Protein 6KRL (pdb70)

Radius of gyration: 22.35 Å; Cα contacts (8 Å, |Δi|>4): 1246; chains: 1; bounding box: 59×41×61 Å

InterPro domains:
  IPR001139 Glycoside hydrolase family 30 [PTHR11069] (21-425)
  IPR013780 Glycosyl hydrolase, all-beta [G3DSA:2.60.40.1180] (30-470)
  IPR017853 Glycoside hydrolase superfamily [SSF51445] (35-381)
  IPR033452 Glycosyl hydrolase family 30, beta sandwich domain [PF17189] (380-468)
  IPR039514 Endo-beta-1,6-galactanase-like [PF14587] (23-242)

Organism: Talaromyces pinophilus (NCBI:txid128442)

Nearest PDB structures (foldseek):
  6krl-assembly1_A  TM=1.002E+00  e=9.291E-96  Saccharomyces uvarum
  6iuj-assembly2_B  TM=9.995E-01  e=4.236E-91  Talaromyces pinophilus CF-2612
  6m5z-assembly2_B  TM=9.457E-01  e=8.035E-52  Talaromyces pinophilus CF-2612
  8idq-assembly1_A  TM=9.625E-01  e=3.474E-47  Talaromyces pinophilus
  8idp-assembly2_D  TM=9.616E-01  e=1.243E-46  Talaromyces pinophilus

Structure (mmCIF, N/CA/C/O backbone):
data_6KRL
#
_entry.id   6KRL
#
_cell.length_a   63.337
_cell.length_b   78.765
_cell.length_c   117.839
_cell.angle_alpha   90.000
_cell.angle_beta   90.000
_cell.angle_gamma   90.000
#
_symmetry.space_group_name_H-M   'P 21 21 21'
#
loop_
_entity.id
_entity.type
_entity.pdbx_description
1 polymer 'Mating factor alpha,GH30 Xylanase B'
2 branched alpha-D-mannopyranose-(1-3)-[alpha-D-mannopyranose-(1-6)]beta-D-mannopyranose-(1-4)-2-acetamido-2-deoxy-beta-D-glucopyranose-(1-4)-2-acetamido-2-deoxy-beta-D-glucopyranose
3 branched alpha-D-mannopyranose-(1-6)-beta-D-mannopyranose-(1-4)-2-acetamido-2-deoxy-beta-D-glucopyranose-(1-4)-2-acetamido-2-deoxy-beta-D-glucopyranose
4 branched 2-acetamido-2-deoxy-beta-D-glucopyranose-(1-4)-2-acetamido-2-deoxy-beta-D-glucopyranose
5 non-polymer 2-acetamido-2-deoxy-beta-D-glucopyranose
6 non-polymer GLYCEROL
7 water water
#
loop_
_atom_site.group_PDB
_atom_site.id
_atom_site.type_symbol
_atom_site.label_atom_id
_atom_site.label_alt_id
_atom_site.label_comp_id
_atom_site.label_asym_id
_atom_site.label_entity_id
_atom_site.label_seq_id
_atom_site.pdbx_PDB_ins_code
_atom_site.Cartn_x
_atom_site.Cartn_y
_atom_site.Cartn_z
_atom_site.occupancy
_atom_site.B_iso_or_equiv
_atom_site.auth_seq_id
_atom_site.auth_comp_id
_atom_site.auth_asym_id
_atom_site.auth_atom_id
_atom_site.pdbx_PDB_model_num
ATOM 1 N N . VAL A 1 91 ? 28.579 -2.556 38.963 1.000 52.367 20 VAL A N 1
ATOM 2 C CA . VAL A 1 91 ? 27.454 -2.086 38.074 1.000 51.892 20 VAL A CA 1
ATOM 3 C C . VAL A 1 91 ? 26.244 -3.018 38.259 1.000 51.841 20 VAL A C 1
ATOM 4 O O . VAL A 1 91 ? 26.352 -4.214 37.923 1.000 53.524 20 VAL A O 1
ATOM 8 N N . GLU A 1 92 ? 25.125 -2.482 38.760 1.000 50.212 21 GLU A N 1
ATOM 9 C CA . GLU A 1 92 ? 23.874 -3.254 38.976 1.000 48.473 21 GLU A CA 1
ATOM 10 C C . GLU A 1 92 ? 23.168 -3.519 37.638 1.000 43.796 21 GLU A C 1
ATOM 11 O O . GLU A 1 92 ? 22.841 -4.682 37.385 1.000 42.198 21 GLU A O 1
ATOM 17 N N . PHE A 1 93 ? 22.893 -2.475 36.849 1.000 37.801 22 PHE A N 1
ATOM 18 C CA . PHE A 1 93 ? 22.298 -2.581 35.488 1.000 35.858 22 PHE A CA 1
ATOM 19 C C . PHE A 1 93 ? 23.233 -1.916 34.473 1.000 29.123 22 PHE A C 1
ATOM 20 O O . PH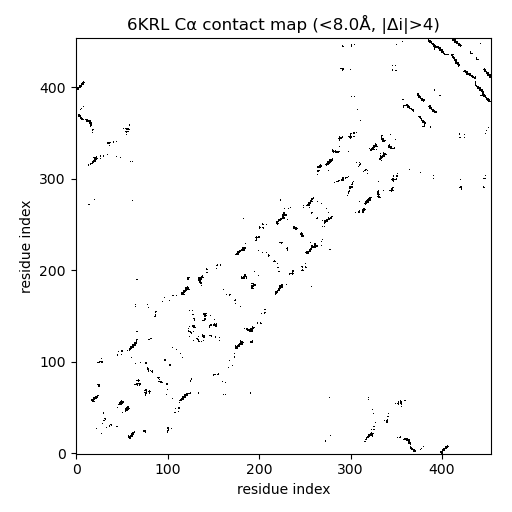E A 1 93 ? 23.570 -0.741 34.657 1.000 30.470 22 PHE A O 1
ATOM 28 N N . GLN A 1 94 ? 23.650 -2.661 33.455 1.000 29.414 23 GLN A N 1
ATOM 29 C CA . GLN A 1 94 ? 24.520 -2.139 32.369 1.000 30.968 23 GLN A CA 1
ATOM 30 C C . GLN A 1 94 ? 23.643 -1.869 31.138 1.000 28.736 23 GLN A C 1
ATOM 31 O O . GLN A 1 94 ? 22.971 -2.803 30.668 1.000 27.733 23 GLN A O 1
ATOM 37 N N . ILE A 1 95 ? 23.668 -0.632 30.646 1.000 28.843 24 ILE A N 1
ATOM 38 C CA . ILE A 1 95 ? 23.075 -0.249 29.332 1.000 27.493 24 ILE A CA 1
ATOM 39 C C . ILE A 1 95 ? 24.232 0.053 28.379 1.000 26.449 24 ILE A C 1
ATOM 40 O O . ILE A 1 95 ? 25.111 0.850 28.747 1.000 28.081 24 ILE A O 1
ATOM 45 N N . ASN A 1 96 ? 24.241 -0.579 27.210 1.000 26.496 25 ASN A N 1
ATOM 46 C CA . ASN A 1 96 ? 25.270 -0.327 26.176 1.000 26.662 25 ASN A CA 1
ATOM 47 C C . ASN A 1 96 ? 24.587 0.238 24.928 1.000 27.131 25 ASN A C 1
ATOM 48 O O . ASN A 1 96 ? 23.670 -0.419 24.412 1.000 27.512 25 ASN A O 1
ATOM 53 N N . VAL A 1 97 ? 25.073 1.391 24.470 1.000 25.531 26 VAL A N 1
ATOM 54 C CA . VAL A 1 97 ? 24.660 2.037 23.193 1.000 25.480 26 VAL A CA 1
ATOM 55 C C . VAL A 1 97 ? 25.828 1.937 22.222 1.000 27.923 26 VAL A C 1
ATOM 56 O O . VAL A 1 97 ? 26.962 2.277 22.626 1.000 28.177 26 VAL A O 1
ATOM 60 N N . ASP A 1 98 ? 25.549 1.513 20.993 1.000 26.863 27 ASP A N 1
ATOM 61 C CA . ASP A 1 98 ? 26.580 1.356 19.939 1.000 28.911 27 ASP A CA 1
ATOM 62 C C . ASP A 1 98 ? 26.129 2.157 18.718 1.000 26.365 27 ASP A C 1
ATOM 63 O O . ASP A 1 98 ? 25.304 1.633 17.958 1.000 25.404 27 ASP A O 1
ATOM 68 N N . LEU A 1 99 ? 26.672 3.366 18.553 1.000 27.770 28 LEU A N 1
ATOM 69 C CA . LEU A 1 99 ? 26.342 4.276 17.425 1.000 29.254 28 LEU A CA 1
ATOM 70 C C . LEU A 1 99 ? 26.867 3.705 16.099 1.000 30.535 28 LEU A C 1
ATOM 71 O O . LEU A 1 99 ? 26.483 4.250 15.053 1.000 29.965 28 LEU A O 1
ATOM 76 N N . GLN A 1 100 ? 27.711 2.665 16.110 1.000 29.362 29 GLN A N 1
ATOM 77 C CA . GLN A 1 100 ? 28.218 2.043 14.855 1.000 33.109 29 GLN A CA 1
ATOM 78 C C . GLN A 1 100 ? 27.275 0.926 14.393 1.000 30.329 29 GLN A C 1
ATOM 79 O O . GLN A 1 100 ? 27.468 0.432 13.271 1.000 32.348 29 GLN A O 1
ATOM 85 N N . ALA A 1 101 ? 26.296 0.529 15.212 1.000 27.625 30 ALA A N 1
ATOM 86 C CA . ALA A 1 101 ? 25.264 -0.464 14.846 1.000 25.674 30 ALA A CA 1
ATOM 87 C C . ALA A 1 101 ? 23.941 0.279 14.632 1.000 26.346 30 ALA A C 1
ATOM 88 O O . ALA A 1 101 ? 23.296 0.655 15.630 1.000 24.791 30 ALA A O 1
ATOM 90 N N . ARG A 1 102 ? 23.581 0.496 13.370 1.000 26.752 31 ARG A N 1
ATOM 91 C CA . ARG A 1 102 ? 22.558 1.494 12.969 1.000 26.259 31 ARG A CA 1
ATOM 92 C C . ARG A 1 102 ? 21.427 0.803 12.210 1.000 23.788 31 ARG A C 1
ATOM 93 O O . ARG A 1 102 ? 21.674 -0.124 11.413 1.000 24.028 31 ARG A O 1
ATOM 101 N N . TYR A 1 103 ? 20.197 1.242 12.462 1.000 21.965 32 TYR A N 1
ATOM 102 C CA . TYR A 1 103 ? 18.981 0.547 11.987 1.000 20.876 32 TYR A CA 1
ATOM 103 C C . TYR A 1 103 ? 18.159 1.567 11.201 1.000 20.684 32 TYR A C 1
ATOM 104 O O . TYR A 1 103 ? 18.748 2.269 10.338 1.000 21.176 32 TYR A O 1
ATOM 113 N N . GLN A 1 104 ? 16.856 1.626 11.459 1.000 18.999 33 GLN A N 1
ATOM 114 C CA . GLN A 1 104 ? 15.924 2.393 10.590 1.000 17.887 33 GLN A CA 1
ATOM 115 C C . GLN A 1 104 ? 15.997 3.892 10.904 1.000 17.718 33 GLN A C 1
ATOM 116 O O . GLN A 1 104 ? 16.398 4.309 12.001 1.000 18.133 33 GLN A O 1
ATOM 122 N N . SER A 1 105 ? 15.618 4.699 9.923 1.000 18.886 34 SER A N 1
ATOM 123 C CA . SER A 1 105 ? 15.431 6.156 10.070 1.000 19.224 34 SER A CA 1
ATOM 124 C C . SER A 1 105 ? 14.105 6.423 10.786 1.000 19.081 34 SER A C 1
ATOM 125 O O . SER A 1 105 ? 13.216 5.541 10.816 1.000 19.316 34 SER A O 1
ATOM 128 N N . VAL A 1 106 ? 13.982 7.613 11.337 1.000 17.802 35 VAL A N 1
ATOM 129 C CA . VAL A 1 106 ? 12.743 8.066 12.032 1.000 17.790 35 VAL A CA 1
ATOM 130 C C . VAL A 1 106 ? 12.195 9.259 11.260 1.000 18.387 35 VAL A C 1
ATOM 131 O O . VAL A 1 106 ? 12.967 10.196 11.017 1.000 19.208 35 VAL A O 1
ATOM 135 N N . ASP A 1 107 ? 10.905 9.215 10.940 1.000 16.943 36 ASP A N 1
ATOM 136 C CA . ASP A 1 107 ? 10.160 10.360 10.360 1.000 17.032 36 ASP A CA 1
ATOM 137 C C . ASP A 1 107 ? 9.466 11.161 11.461 1.000 18.223 36 ASP A C 1
ATOM 138 O O . ASP A 1 107 ? 9.416 12.396 11.372 1.000 19.259 36 ASP A O 1
ATOM 143 N N . GLY A 1 108 ? 8.986 10.503 12.506 1.000 16.251 37 GLY A N 1
ATOM 144 C CA . GLY A 1 108 ? 8.505 11.251 13.670 1.000 16.563 37 GLY A CA 1
ATOM 145 C C . GLY A 1 108 ? 7.310 10.628 14.353 1.000 15.448 37 GLY A C 1
ATOM 146 O O . GLY A 1 108 ? 7.126 9.395 14.358 1.000 15.547 37 GLY A O 1
ATOM 147 N N . PHE A 1 109 ? 6.534 11.492 14.981 1.000 14.715 38 PHE A N 1
ATOM 148 C CA . PHE A 1 109 ? 5.485 11.127 15.945 1.000 14.691 38 PHE A CA 1
ATOM 149 C C . PHE A 1 109 ? 4.334 12.105 15.765 1.000 15.423 38 PHE A C 1
ATOM 150 O O . PHE A 1 109 ? 4.569 13.262 15.427 1.000 14.794 38 PHE A O 1
ATOM 158 N N . GLY A 1 110 ? 3.116 11.664 16.024 1.000 14.756 39 GLY A N 1
ATOM 159 C CA . GLY A 1 110 ? 2.003 12.612 16.019 1.000 15.542 39 GLY A CA 1
ATOM 160 C C . GLY A 1 110 ? 0.676 11.953 16.242 1.000 14.396 39 GLY A C 1
ATOM 161 O O . GLY A 1 110 ? 0.570 11.008 17.054 1.000 14.252 39 GLY A O 1
ATOM 162 N N . CYS A 1 111 ? -0.345 12.523 15.625 1.000 14.843 40 CYS A N 1
ATOM 163 C CA . CYS A 1 111 ? -1.740 12.133 15.875 1.000 15.215 40 CYS A CA 1
ATOM 164 C C . CYS A 1 111 ? -2.607 12.614 14.716 1.000 14.349 40 CYS A C 1
ATOM 165 O O . CYS A 1 111 ? -2.070 13.233 13.775 1.000 14.533 40 CYS A O 1
ATOM 168 N N . SER A 1 112 ? -3.892 12.301 14.802 1.000 13.922 41 SER A N 1
ATOM 169 C CA . SER A 1 112 ? -4.935 12.817 13.896 1.000 14.429 41 SER A CA 1
ATOM 170 C C . SER A 1 112 ? -5.854 13.755 14.669 1.000 14.265 41 SER A C 1
ATOM 171 O O . SER A 1 112 ? -5.935 13.670 15.906 1.000 15.448 41 SER A O 1
ATOM 174 N N . GLN A 1 113 ? -6.550 14.613 13.932 1.000 14.137 42 GLN A N 1
ATOM 175 C CA . GLN A 1 113 ? -7.689 15.391 14.470 1.000 14.133 42 GLN A CA 1
ATOM 176 C C . GLN A 1 113 ? -8.861 15.243 13.494 1.000 14.720 42 GLN A C 1
ATOM 177 O O . GLN A 1 113 ? -9.621 16.213 13.278 1.000 15.170 42 GLN A O 1
ATOM 183 N N . ALA A 1 114 ? -9.016 14.051 12.928 1.000 14.167 43 ALA A N 1
ATOM 184 C CA . ALA A 1 114 ? -10.097 13.730 11.974 1.000 15.033 43 ALA A CA 1
ATOM 185 C C . ALA A 1 114 ? -11.480 13.724 12.660 1.000 15.071 43 ALA A C 1
ATOM 186 O O . ALA A 1 114 ? -11.595 13.884 13.883 1.000 15.569 43 ALA A O 1
ATOM 188 N N . PHE A 1 115 ? -12.519 13.584 11.841 1.000 14.981 44 PHE A N 1
ATOM 189 C CA . PHE A 1 115 ? -13.939 13.501 12.279 1.000 15.323 44 PHE A CA 1
ATOM 190 C C . PHE A 1 115 ? -14.301 14.704 13.163 1.000 14.113 44 PHE A C 1
ATOM 191 O O . PHE A 1 115 ? -14.995 14.544 14.168 1.000 15.394 44 PHE A O 1
ATOM 199 N N . GLN A 1 116 ? -13.885 15.891 12.714 1.000 14.855 45 GLN A N 1
ATOM 200 C CA . GLN A 1 116 ? -14.184 17.229 13.299 1.000 15.729 45 GLN A CA 1
ATOM 201 C C . GLN A 1 116 ? -13.481 17.453 14.647 1.000 16.118 45 GLN A C 1
ATOM 202 O O . GLN A 1 116 ? -13.754 18.471 15.282 1.000 17.438 45 GLN A O 1
ATOM 208 N N . ARG A 1 117 ? -12.584 16.576 15.104 1.000 15.375 46 ARG A N 1
ATOM 209 C CA . ARG A 1 117 ? -11.913 16.787 16.413 1.000 16.042 46 ARG A CA 1
ATOM 210 C C . ARG A 1 117 ? -10.980 17.997 16.345 1.000 15.568 46 ARG A C 1
ATOM 211 O O . ARG A 1 117 ? -10.714 18.563 17.409 1.000 16.691 46 ARG A O 1
ATOM 219 N N . ALA A 1 118 ? -10.523 18.391 15.157 1.000 15.885 47 ALA A N 1
ATOM 220 C CA . ALA A 1 118 ? -9.716 19.614 14.958 1.000 15.945 47 ALA A CA 1
ATOM 221 C C . ALA A 1 118 ? -10.517 20.813 15.462 1.000 16.851 47 ALA A C 1
ATOM 222 O O . ALA A 1 118 ? -9.917 21.764 16.040 1.000 17.392 47 ALA A O 1
ATOM 224 N N A GLU A 1 119 ? -11.836 20.774 15.290 0.500 16.894 48 GLU A N 1
ATOM 225 N N B GLU A 1 119 ? -11.836 20.768 15.308 0.500 16.506 48 GLU A N 1
ATOM 226 C CA A GLU A 1 119 ? -12.732 21.880 15.719 0.500 18.087 48 GLU A CA 1
ATOM 227 C CA B GLU A 1 119 ? -12.718 21.896 15.704 0.500 17.457 48 GLU A CA 1
ATOM 228 C C A GLU A 1 119 ? -12.664 22.045 17.238 0.500 17.912 48 GLU A C 1
ATOM 229 C C B GLU A 1 119 ? -12.720 22.036 17.232 0.500 17.590 48 GLU A C 1
ATOM 230 O O A GLU A 1 119 ? -12.760 23.202 17.715 0.500 18.716 48 GLU A O 1
ATOM 231 O O B GLU A 1 119 ? -12.888 23.179 17.717 0.500 18.515 48 GLU A O 1
ATOM 242 N N . ASP A 1 120 ? -12.526 20.944 17.983 1.000 17.833 49 ASP A N 1
ATOM 243 C CA . ASP A 1 120 ? -12.458 20.987 19.466 1.000 17.679 49 ASP A CA 1
ATOM 244 C C . ASP A 1 120 ? -11.299 21.900 19.900 1.000 17.813 49 ASP A C 1
ATOM 245 O O . ASP A 1 120 ? -11.448 22.710 20.835 1.000 18.307 49 ASP A O 1
ATOM 250 N N . ILE A 1 121 ? -10.162 21.792 19.231 1.000 16.603 50 ILE A N 1
ATOM 251 C CA . ILE A 1 121 ? -8.942 22.569 19.591 1.000 17.418 50 ILE A CA 1
ATOM 252 C C . ILE A 1 121 ? -9.224 24.056 19.378 1.000 18.648 50 ILE A C 1
ATOM 253 O O . ILE A 1 121 ? -8.574 24.862 20.058 1.000 19.666 50 ILE A O 1
ATOM 258 N N . PHE A 1 122 ? -10.073 24.410 18.408 1.000 17.285 51 PHE A N 1
ATOM 259 C CA . PHE A 1 122 ? -10.375 25.818 18.057 1.000 18.597 51 PHE A CA 1
ATOM 260 C C . PHE A 1 122 ? -11.614 26.331 18.806 1.000 19.198 51 PHE A C 1
ATOM 261 O O . PHE A 1 122 ? -12.143 27.388 18.405 1.000 21.004 51 PHE A O 1
ATOM 269 N N . GLY A 1 123 ? -12.044 25.638 19.862 1.000 18.784 52 GLY A N 1
ATOM 270 C CA . GLY A 1 123 ? -13.050 26.168 20.809 1.000 19.531 52 GLY A CA 1
ATOM 271 C C . GLY A 1 123 ? -14.485 25.724 20.549 1.000 21.414 52 GLY A C 1
ATOM 272 O O . GLY A 1 123 ? -15.386 26.331 21.161 1.000 22.902 52 GLY A O 1
ATOM 273 N N . LYS A 1 124 ? -14.726 24.661 19.776 1.000 20.964 53 LYS A N 1
ATOM 274 C CA . LYS A 1 124 ? -16.105 24.193 19.454 1.000 21.626 53 LYS A CA 1
ATOM 275 C C . LYS A 1 124 ? -16.923 23.988 20.737 1.000 21.653 53 LYS A C 1
ATOM 276 O O . LYS A 1 124 ? -18.135 24.278 20.736 1.000 22.527 53 LYS A O 1
ATOM 282 N N . TYR A 1 125 ? -16.303 23.463 21.785 1.000 20.522 54 TYR A N 1
ATOM 283 C CA . TYR A 1 125 ? -16.980 23.115 23.054 1.000 21.537 54 TYR A CA 1
ATOM 284 C C . TYR A 1 125 ? -16.558 24.046 24.191 1.000 22.559 54 TYR A C 1
ATOM 285 O O . TYR A 1 125 ? -16.657 23.645 25.363 1.000 23.098 54 TYR A O 1
ATOM 294 N N . GLY A 1 126 ? -16.071 25.238 23.877 1.000 22.721 55 GLY A N 1
ATOM 295 C CA . GLY A 1 126 ? -15.844 26.280 24.893 1.000 22.526 55 GLY A CA 1
ATOM 296 C C . G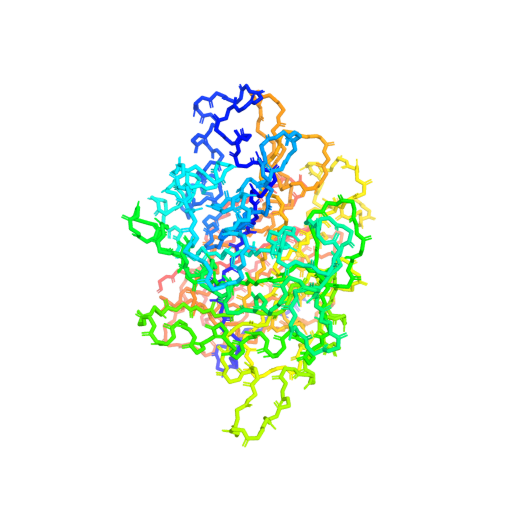LY A 1 126 ? -14.390 26.484 25.287 1.000 22.574 55 GLY A C 1
ATOM 297 O O . GLY A 1 126 ? -14.155 27.278 26.214 1.000 21.295 55 GLY A O 1
ATOM 298 N N . LEU A 1 127 ? -13.422 25.849 24.618 1.000 19.760 56 LEU A N 1
ATOM 299 C CA . LEU A 1 127 ? -11.997 26.079 24.944 1.000 18.442 56 LEU A CA 1
ATOM 300 C C . LEU A 1 127 ? -11.669 27.560 24.719 1.000 17.841 56 LEU A C 1
ATOM 301 O O . LEU A 1 127 ? -11.982 28.080 23.639 1.000 18.253 56 LEU A O 1
ATOM 306 N N . SER A 1 128 ? -11.037 28.203 25.696 1.000 17.713 57 SER A N 1
ATOM 307 C CA . SER A 1 128 ? -10.636 29.631 25.625 1.000 18.961 57 SER A CA 1
ATOM 308 C C . SER A 1 128 ? -9.545 29.809 24.573 1.000 19.604 57 SER A C 1
ATOM 309 O O . SER A 1 128 ? -8.743 28.905 24.365 1.000 18.751 57 SER A O 1
ATOM 312 N N . PRO A 1 129 ? -9.415 30.996 23.954 1.000 19.414 58 PRO A N 1
ATOM 313 C CA . PRO A 1 129 ? -8.261 31.294 23.100 1.000 19.109 58 PRO A CA 1
ATOM 314 C C . PRO A 1 129 ? -6.921 30.956 23.769 1.000 19.838 58 PRO A C 1
ATOM 315 O O . PRO A 1 129 ? -6.035 30.410 23.113 1.000 19.282 58 PRO A O 1
ATOM 319 N N . LYS A 1 130 ? -6.770 31.270 25.065 1.000 18.948 59 LYS A N 1
ATOM 320 C CA . LYS A 1 130 ? -5.548 30.903 25.814 1.000 18.884 59 LYS A CA 1
ATOM 321 C C . LYS A 1 130 ? -5.282 29.394 25.674 1.000 17.666 59 LYS A C 1
ATOM 322 O O . LYS A 1 130 ? -4.167 29.013 25.332 1.000 17.928 59 LYS A O 1
ATOM 328 N N . ASN A 1 131 ? -6.281 28.556 25.921 1.000 18.097 60 ASN A N 1
ATOM 329 C CA . ASN A 1 131 ? -6.058 27.094 25.966 1.000 17.345 60 ASN A CA 1
ATOM 330 C C . ASN A 1 131 ? -6.020 26.514 24.552 1.000 16.999 60 ASN A C 1
ATOM 331 O O . ASN A 1 131 ? -5.375 25.480 24.391 1.000 17.684 60 ASN A O 1
ATOM 336 N N . GLN A 1 132 ? -6.627 27.173 23.576 1.000 16.889 61 GLN A N 1
ATOM 337 C CA . GLN A 1 132 ? -6.450 26.787 22.145 1.000 17.712 61 GLN A CA 1
ATOM 338 C C . GLN A 1 132 ? -4.959 26.858 21.815 1.000 18.475 61 GLN A C 1
ATOM 339 O O . GLN A 1 132 ? -4.384 25.880 21.320 1.000 18.947 61 GLN A O 1
ATOM 345 N N A SER A 1 133 ? -4.316 27.986 22.100 0.250 18.208 62 SER A N 1
ATOM 346 N N B SER A 1 133 ? -4.339 28.004 22.097 0.250 18.531 62 SER A N 1
ATOM 347 N N C SER A 1 133 ? -4.349 28.007 22.102 0.500 19.251 62 SER A N 1
ATOM 348 C CA A SER A 1 133 ? -2.877 28.181 21.793 0.250 18.246 62 SER A CA 1
ATOM 349 C CA B SER A 1 133 ? -2.896 28.257 21.853 0.250 18.760 62 SER A CA 1
ATOM 350 C CA C SER A 1 133 ? -2.907 28.272 21.874 0.500 20.093 62 SER A CA 1
ATOM 351 C C A SER A 1 133 ? -2.012 27.296 22.703 0.250 18.452 62 SER A C 1
ATOM 352 C C B SER A 1 133 ? -2.047 27.290 22.690 0.250 18.728 62 SER A C 1
ATOM 353 C C C SER A 1 133 ? -2.062 27.283 22.687 0.500 19.428 62 SER A C 1
ATOM 354 O O A SER A 1 133 ? -0.960 26.829 22.232 0.250 18.116 62 SER A O 1
ATOM 355 O O B SER A 1 133 ? -1.044 26.777 22.163 0.250 18.355 62 SER A O 1
ATOM 356 O O C SER A 1 133 ? -1.086 26.741 22.147 0.500 18.586 62 SER A O 1
ATOM 363 N N . TYR A 1 134 ? -2.445 27.029 23.941 1.000 18.416 63 TYR A N 1
ATOM 364 C CA . TYR A 1 134 ? -1.696 26.147 24.865 1.000 19.426 63 TYR A CA 1
ATOM 365 C C . TYR A 1 134 ? -1.673 24.719 24.305 1.000 18.276 63 TYR A C 1
ATOM 366 O O . TYR A 1 134 ? -0.597 24.087 24.294 1.000 17.401 63 TYR A O 1
ATOM 375 N N . VAL A 1 135 ? -2.819 24.260 23.815 1.000 17.243 64 VAL A N 1
ATOM 376 C CA . VAL A 1 135 ? -2.944 22.870 23.291 1.000 17.211 64 VAL A CA 1
ATOM 377 C C . VAL A 1 135 ? -2.097 22.761 22.016 1.000 16.516 64 VAL A C 1
ATOM 378 O O . VAL A 1 135 ? -1.354 21.776 21.865 1.000 15.171 64 VAL A O 1
ATOM 382 N N . LEU A 1 136 ? -2.152 23.768 21.143 1.000 16.242 65 LEU A N 1
ATOM 383 C CA . LEU A 1 136 ? -1.332 23.758 19.898 1.000 15.842 65 LEU A CA 1
ATOM 384 C C . LEU A 1 136 ? 0.167 23.768 20.251 1.000 15.476 65 LEU A C 1
ATOM 385 O O . LEU A 1 136 ? 0.948 23.076 19.586 1.000 16.039 65 LEU A O 1
ATOM 390 N N . ASP A 1 137 ? 0.574 24.497 21.286 1.000 15.843 66 ASP A N 1
ATOM 391 C CA . ASP A 1 137 ? 1.980 24.496 21.764 1.000 17.163 66 ASP A CA 1
ATOM 392 C C . ASP A 1 137 ? 2.342 23.127 22.355 1.000 17.579 66 ASP A C 1
ATOM 393 O O . ASP A 1 137 ? 3.424 22.636 22.032 1.000 17.928 66 ASP A O 1
ATOM 398 N N . LEU A 1 138 ? 1.483 22.523 23.168 1.000 17.814 67 LEU A N 1
ATOM 399 C CA . LEU A 1 138 ? 1.758 21.182 23.738 1.000 18.240 67 LEU A CA 1
ATOM 400 C C . LEU A 1 138 ? 1.994 20.191 22.599 1.000 16.474 67 LEU A C 1
ATOM 401 O O . LEU A 1 138 ? 2.870 19.319 22.725 1.000 16.565 67 LEU A O 1
ATOM 406 N N . MET A 1 139 ? 1.181 20.272 21.561 1.000 16.903 68 MET A N 1
ATOM 407 C CA . MET A 1 139 ? 1.219 19.274 20.469 1.000 16.041 68 MET A CA 1
ATOM 408 C C . MET A 1 139 ? 2.417 19.558 19.552 1.000 16.351 68 MET A C 1
ATOM 409 O O . MET A 1 139 ? 3.152 18.596 19.249 1.000 16.524 68 MET A O 1
ATOM 414 N N . TYR A 1 140 ? 2.670 20.816 19.143 1.000 15.606 69 TYR A N 1
ATOM 415 C CA . TYR A 1 140 ? 3.521 21.078 17.958 1.000 16.013 69 TYR A CA 1
ATOM 416 C C . TYR A 1 140 ? 4.783 21.889 18.263 1.000 17.462 69 TYR A C 1
ATOM 417 O O . TYR A 1 140 ? 5.669 21.877 17.394 1.000 18.649 69 TYR A O 1
ATOM 426 N N . SER A 1 141 ? 4.908 22.476 19.443 1.000 18.075 70 SER A N 1
ATOM 427 C CA . SER A 1 141 ? 6.117 23.263 19.810 1.000 19.459 70 SER A CA 1
ATOM 428 C C . SER A 1 141 ? 7.167 22.318 20.401 1.000 18.489 70 SER A C 1
ATOM 429 O O . SER A 1 141 ? 6.888 21.725 21.436 1.000 18.637 70 SER A O 1
ATOM 432 N N . GLU A 1 142 ? 8.320 22.184 19.756 1.000 19.643 71 GLU A N 1
ATOM 433 C CA . GLU A 1 142 ? 9.474 21.402 20.278 1.000 19.339 71 GLU A CA 1
ATOM 434 C C . GLU A 1 142 ? 9.946 21.994 21.613 1.000 21.599 71 GLU A C 1
ATOM 435 O O . GLU A 1 142 ? 10.293 21.227 22.526 1.000 20.844 71 GLU A O 1
ATOM 441 N N . GLU A 1 143 ? 9.934 23.321 21.740 1.000 24.315 72 GLU A N 1
ATOM 442 C CA . GLU A 1 143 ? 10.442 24.025 22.946 1.000 28.167 72 GLU A CA 1
ATOM 443 C C . GLU A 1 143 ? 9.376 23.977 24.052 1.000 25.444 72 GLU A C 1
ATOM 444 O O . GLU A 1 143 ? 9.727 23.606 25.175 1.000 30.115 72 GLU A O 1
ATOM 450 N N . ARG A 1 144 ? 8.095 24.226 23.753 1.000 22.108 73 ARG A N 1
ATOM 451 C CA . ARG A 1 144 ? 7.036 24.346 24.785 1.000 24.116 73 ARG A CA 1
ATOM 452 C C . ARG A 1 144 ? 6.280 23.033 25.004 1.000 23.933 73 ARG A C 1
ATOM 453 O O . ARG A 1 144 ? 5.489 22.969 25.963 1.000 26.777 73 ARG A O 1
ATOM 461 N N . GLY A 1 145 ? 6.468 22.028 24.146 1.000 20.280 74 GLY A N 1
ATOM 462 C CA . GLY A 1 145 ? 5.621 20.823 24.180 1.000 19.861 74 GLY A CA 1
ATOM 463 C C . GLY A 1 145 ? 6.320 19.608 23.607 1.000 18.038 74 GLY A C 1
ATOM 464 O O . GLY A 1 145 ? 7.532 19.451 23.841 1.000 20.312 74 GLY A O 1
ATOM 465 N N . ALA A 1 146 ? 5.557 18.768 22.919 1.000 16.614 75 ALA A N 1
ATOM 466 C CA . ALA A 1 146 ? 5.994 17.469 22.393 1.000 15.783 75 ALA A CA 1
ATOM 467 C C . ALA A 1 146 ? 6.721 17.634 21.053 1.000 16.724 75 ALA A C 1
ATOM 468 O O . ALA A 1 146 ? 7.387 16.696 20.628 1.000 18.132 75 ALA A O 1
ATOM 470 N N . GLY A 1 147 ? 6.502 18.747 20.359 1.000 16.259 76 GLY A N 1
ATOM 471 C CA . GLY A 1 147 ? 7.039 18.926 19.007 1.000 16.005 76 GLY A CA 1
ATOM 472 C C . GLY A 1 147 ? 6.647 17.765 18.116 1.000 16.212 76 GLY A C 1
ATOM 473 O O . GLY A 1 147 ? 7.523 17.226 17.421 1.000 16.965 76 GLY A O 1
ATOM 474 N N . PHE A 1 148 ? 5.364 17.400 18.085 1.000 15.333 77 PHE A N 1
ATOM 475 C CA . PHE A 1 148 ? 4.883 16.392 17.108 1.000 15.158 77 PHE A CA 1
ATOM 476 C C . PHE A 1 148 ? 5.267 16.829 15.687 1.000 15.376 77 PHE A C 1
ATOM 477 O O . PHE A 1 148 ? 5.213 18.033 15.371 1.000 15.393 77 PHE A O 1
ATOM 485 N N . THR A 1 149 ? 5.669 15.877 14.851 1.000 15.158 78 THR A N 1
ATOM 486 C CA . THR A 1 149 ? 6.203 16.174 13.504 1.000 15.850 78 THR A CA 1
ATOM 487 C C . THR A 1 149 ? 5.333 15.584 12.392 1.000 15.358 78 THR A C 1
ATOM 488 O O . THR A 1 149 ? 5.625 15.883 11.222 1.000 16.013 78 THR A O 1
ATOM 492 N N . ILE A 1 150 ? 4.288 14.828 12.721 1.000 14.466 79 ILE A N 1
ATOM 493 C CA . ILE A 1 150 ? 3.333 14.262 11.723 1.000 14.418 79 ILE A CA 1
ATOM 494 C C . ILE A 1 150 ? 1.909 14.591 12.176 1.000 14.784 79 ILE A C 1
ATOM 495 O O . ILE A 1 150 ? 1.574 14.357 13.339 1.000 15.369 79 ILE A O 1
ATOM 500 N N . LEU A 1 151 ? 1.103 15.110 11.256 1.000 14.296 80 LEU A N 1
ATOM 501 C CA . LEU A 1 151 ? -0.346 15.309 11.436 1.000 13.896 80 LEU A CA 1
ATOM 502 C C . LEU A 1 151 ? -1.038 14.481 10.364 1.000 13.642 80 LEU A C 1
ATOM 503 O O . LEU A 1 151 ? -0.736 14.672 9.172 1.000 14.634 80 LEU A O 1
ATOM 508 N N . ARG A 1 152 ? -1.894 13.560 10.791 1.000 12.660 81 ARG A N 1
ATOM 509 C CA . ARG A 1 152 ? -2.677 12.709 9.877 1.000 13.583 81 ARG A CA 1
ATOM 510 C C . ARG A 1 152 ? -4.065 13.320 9.728 1.000 14.028 81 ARG A C 1
ATOM 511 O O . ARG A 1 152 ? -4.796 13.371 10.729 1.000 14.580 81 ARG A O 1
ATOM 519 N N . ASN A 1 153 ? -4.368 13.799 8.525 1.000 13.562 82 ASN A N 1
ATOM 520 C CA . ASN A 1 153 ? -5.664 14.442 8.206 1.000 13.391 82 ASN A CA 1
ATOM 521 C C . ASN A 1 153 ? -6.523 13.494 7.381 1.000 14.116 82 ASN A C 1
ATOM 522 O O . ASN A 1 153 ? -5.986 12.771 6.513 1.000 15.382 82 ASN A O 1
ATOM 527 N N . GLY A 1 154 ? -7.832 13.564 7.606 1.000 13.952 83 GLY A N 1
ATOM 528 C CA . GLY A 1 154 ? -8.835 12.872 6.796 1.000 13.778 83 GLY A CA 1
ATOM 529 C C . GLY A 1 154 ? -9.170 13.632 5.533 1.000 14.455 83 GLY A C 1
ATOM 530 O O . GLY A 1 154 ? -9.537 14.825 5.591 1.000 15.439 83 GLY A O 1
ATOM 531 N N . ILE A 1 155 ? -9.110 12.938 4.406 1.000 13.701 84 ILE A N 1
ATOM 532 C CA . ILE A 1 155 ? -9.666 13.420 3.118 1.000 14.888 84 ILE A CA 1
ATOM 533 C C . ILE A 1 155 ? -11.145 13.049 3.160 1.000 16.231 84 ILE A C 1
ATOM 534 O O . ILE A 1 155 ? -11.470 11.860 3.021 1.000 18.174 84 ILE A O 1
ATOM 539 N N . GLY A 1 156 ? -12.020 14.016 3.417 1.000 15.305 85 GLY A N 1
ATOM 540 C CA . GLY A 1 156 ? -13.437 13.726 3.707 1.000 15.189 85 GLY A CA 1
ATOM 541 C C . GLY A 1 156 ? -14.151 13.125 2.513 1.000 15.039 85 GLY A C 1
ATOM 542 O O . GLY A 1 156 ? -13.942 13.607 1.381 1.000 16.504 85 GLY A O 1
ATOM 543 N N . SER A 1 157 ? -15.043 12.165 2.764 1.000 15.630 86 SER A N 1
ATOM 544 C CA . SER A 1 157 ? -15.851 11.473 1.730 1.000 16.840 86 SER A CA 1
ATOM 545 C C . SER A 1 157 ? -17.326 11.897 1.759 1.000 16.915 86 SER A C 1
ATOM 546 O O . SER A 1 157 ? -18.084 11.438 0.874 1.000 17.821 86 SER A O 1
ATOM 549 N N . SER A 1 158 ? -17.738 12.721 2.725 1.000 17.379 87 SER A N 1
ATOM 550 C CA . SER A 1 158 ? -19.176 12.959 2.991 1.000 17.802 87 SER A CA 1
ATOM 551 C C . SER A 1 158 ? -19.719 14.130 2.166 1.000 18.271 87 SER A C 1
ATOM 552 O O . SER A 1 158 ? -18.965 15.006 1.726 1.000 18.131 87 SER A O 1
ATOM 555 N N . ASN A 1 159 ? -21.027 14.126 1.962 1.000 18.084 88 ASN A N 1
ATOM 556 C CA . ASN A 1 159 ? -21.715 15.216 1.231 1.000 18.214 88 ASN A CA 1
ATOM 557 C C . ASN A 1 159 ? -22.372 16.192 2.211 1.000 19.062 88 ASN A C 1
ATOM 558 O O . ASN A 1 159 ? -23.119 17.069 1.744 1.000 19.962 88 ASN A O 1
ATOM 563 N N . SER A 1 160 ? -22.100 16.089 3.507 1.000 18.894 89 SER A N 1
ATOM 564 C CA . SER A 1 160 ? -22.508 17.089 4.523 1.000 18.928 89 SER A CA 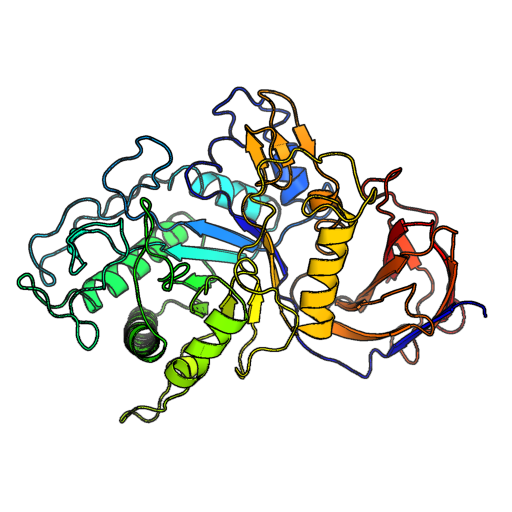1
ATOM 565 C C . SER A 1 160 ? -21.482 17.112 5.654 1.000 19.589 89 SER A C 1
ATOM 566 O O . SER A 1 160 ? -20.558 16.264 5.647 1.000 18.713 89 SER A O 1
ATOM 569 N N . SER A 1 161 ? -21.661 18.033 6.592 1.000 19.259 90 SER A N 1
ATOM 570 C CA . SER A 1 161 ? -20.833 18.156 7.813 1.000 19.558 90 SER A CA 1
ATOM 571 C C . SER A 1 161 ? -21.687 17.922 9.057 1.000 19.551 90 SER A C 1
ATOM 572 O O . SER A 1 161 ? -21.321 18.415 10.128 1.000 18.593 90 SER A O 1
ATOM 575 N N . THR A 1 162 ? -22.781 17.163 8.934 1.000 20.141 91 THR A N 1
ATOM 576 C CA . THR A 1 162 ? -23.603 16.746 10.099 1.000 21.868 91 THR A CA 1
ATOM 577 C C . THR A 1 162 ? -22.825 15.743 10.951 1.000 21.089 91 THR A C 1
ATOM 578 O O . THR A 1 162 ? -21.772 15.260 10.488 1.000 18.813 91 THR A O 1
ATOM 582 N N A SER A 1 163 ? -23.363 15.375 12.120 0.500 21.008 92 SER A N 1
ATOM 583 N N B SER A 1 163 ? -23.306 15.474 12.166 0.500 21.334 92 SER A N 1
ATOM 584 C CA A SER A 1 163 ? -22.672 14.567 13.165 0.500 20.694 92 SER A CA 1
ATOM 585 C CA B SER A 1 163 ? -22.683 14.484 13.080 0.500 21.115 92 SER A CA 1
ATOM 586 C C A SER A 1 163 ? -21.165 14.879 13.148 0.500 19.983 92 SER A C 1
ATOM 587 C C B SER A 1 163 ? -21.191 14.831 13.231 0.500 20.412 92 SER A C 1
ATOM 588 O O A SER A 1 163 ? -20.816 16.073 13.299 0.500 18.643 92 SER A O 1
ATOM 589 O O B SER A 1 163 ? -20.877 15.989 13.566 0.500 19.470 92 SER A O 1
ATOM 594 N N . ASN A 1 164 ? -20.296 13.876 12.977 1.000 18.886 93 ASN A N 1
ATOM 595 C CA . ASN A 1 164 ? -18.827 14.088 13.011 1.000 17.177 93 ASN A CA 1
ATOM 596 C C . ASN A 1 164 ? -18.264 13.855 11.603 1.000 16.572 93 ASN A C 1
ATOM 597 O O . ASN A 1 164 ? -17.064 13.583 11.472 1.000 16.334 93 ASN A O 1
ATOM 602 N N . LEU A 1 165 ? -19.084 14.003 10.565 1.000 15.336 94 LEU A N 1
ATOM 603 C CA . LEU A 1 165 ? -18.664 13.683 9.180 1.000 16.276 94 LEU A CA 1
ATOM 604 C C . LEU A 1 165 ? -17.598 14.676 8.707 1.000 16.033 94 LEU A C 1
ATOM 605 O O . LEU A 1 165 ? -17.635 15.868 9.052 1.000 16.518 94 LEU A O 1
ATOM 610 N N . MET A 1 166 ? -16.696 14.177 7.879 1.000 15.885 95 MET A N 1
ATOM 611 C CA . MET A 1 166 ? -15.715 15.011 7.155 1.000 16.103 95 MET A CA 1
ATOM 612 C C . MET A 1 166 ? -16.251 15.199 5.739 1.000 16.225 95 MET A C 1
ATOM 613 O O . MET A 1 166 ? -16.354 14.208 4.998 1.000 15.833 95 MET A O 1
ATOM 618 N N . ASN A 1 167 ? -16.581 16.434 5.365 1.000 15.578 96 ASN A N 1
ATOM 619 C CA . ASN A 1 167 ? -17.169 16.698 4.034 1.000 16.527 96 ASN A CA 1
ATOM 620 C C . ASN A 1 167 ? -16.084 16.637 2.953 1.000 15.209 96 ASN A C 1
ATOM 621 O O . ASN A 1 167 ? -14.912 16.972 3.216 1.000 15.304 96 ASN A O 1
ATOM 626 N N . SER A 1 168 ? -16.518 16.293 1.751 1.000 16.120 97 SER A N 1
ATOM 627 C CA . SER A 1 168 ? -15.703 16.029 0.549 1.000 15.538 97 SER A CA 1
ATOM 628 C C . SER A 1 168 ? -15.517 17.303 -0.277 1.000 15.474 97 SER A C 1
ATOM 629 O O . SER A 1 168 ? -16.453 18.142 -0.292 1.000 16.216 97 SER A O 1
ATOM 632 N N . ILE A 1 169 ? -14.396 17.405 -0.987 1.000 15.671 98 ILE A N 1
ATOM 633 C CA . ILE A 1 169 ? -14.202 18.426 -2.056 1.000 15.479 98 ILE A CA 1
ATOM 634 C C . ILE A 1 169 ? -15.117 18.122 -3.255 1.000 16.163 98 ILE A C 1
ATOM 635 O O . ILE A 1 169 ? -15.284 18.992 -4.118 1.000 16.065 98 ILE A O 1
ATOM 640 N N . GLU A 1 170 ? -15.650 16.916 -3.369 1.000 16.821 99 GLU A N 1
ATOM 641 C CA . GLU A 1 170 ? -16.494 16.547 -4.532 1.000 17.429 99 GLU A CA 1
ATOM 642 C C . GLU A 1 170 ? -17.736 15.845 -4.000 1.000 17.947 99 GLU A C 1
ATOM 643 O O . GLU A 1 170 ? -17.882 14.635 -4.143 1.000 16.724 99 GLU A O 1
ATOM 649 N N . PRO A 1 171 ? -18.644 16.568 -3.305 1.000 17.160 100 PRO A N 1
ATOM 650 C CA . PRO A 1 171 ? -19.758 15.927 -2.608 1.000 18.100 100 PRO A CA 1
ATOM 651 C C . PRO A 1 171 ? -20.796 15.256 -3.526 1.000 19.576 100 PRO A C 1
ATOM 652 O O . PRO A 1 171 ? -21.395 14.278 -3.101 1.000 21.004 100 PRO A O 1
ATOM 656 N N . PHE A 1 172 ? -20.960 15.786 -4.734 1.000 20.298 101 PHE A N 1
ATOM 657 C CA . PHE A 1 172 ? -22.021 15.347 -5.688 1.000 24.043 101 PHE A CA 1
ATOM 658 C C . PHE A 1 172 ? -21.378 14.795 -6.956 1.000 20.923 101 PHE A C 1
ATOM 659 O O . PHE A 1 172 ? -20.437 15.403 -7.517 1.000 24.003 101 PHE A O 1
ATOM 667 N N . SER A 1 173 ? -21.918 13.670 -7.411 1.000 21.238 102 SER A N 1
ATOM 668 C CA . SER A 1 173 ? -21.458 12.960 -8.624 1.000 21.434 102 SER A CA 1
ATOM 669 C C . SER A 1 173 ? -21.424 13.922 -9.799 1.000 21.943 102 SER A C 1
ATOM 670 O O . SER A 1 173 ? -22.341 14.728 -9.975 1.000 20.136 102 SER A O 1
ATOM 673 N N . PRO A 1 174 ? -20.389 13.859 -10.651 1.000 20.664 103 PRO A N 1
ATOM 674 C CA . PRO A 1 174 ? -20.377 14.604 -11.907 1.000 21.389 103 PRO A CA 1
ATOM 675 C C . PRO A 1 174 ? -21.215 13.919 -12.991 1.000 21.971 103 PRO A C 1
ATOM 676 O O . PRO A 1 174 ? -21.258 14.453 -14.072 1.000 25.294 103 PRO A O 1
ATOM 680 N N . GLY A 1 175 ? -21.843 12.787 -12.667 1.000 24.087 104 GLY A N 1
ATOM 681 C CA . GLY A 1 175 ? -22.786 12.070 -13.552 1.000 26.221 104 GLY A CA 1
ATOM 682 C C . GLY A 1 175 ? -22.166 10.835 -14.183 1.000 28.660 104 GLY A C 1
ATOM 683 O O . GLY A 1 175 ? -22.880 9.835 -14.335 1.000 34.953 104 GLY A O 1
ATOM 684 N N . SER A 1 176 ? -20.891 10.903 -14.548 1.000 27.961 105 SER A N 1
ATOM 685 C CA . SER A 1 176 ? -20.126 9.770 -15.128 1.000 27.179 105 SER A CA 1
ATOM 686 C C . SER A 1 176 ? -18.646 9.970 -14.819 1.000 24.016 105 SER A C 1
ATOM 687 O O . SER A 1 176 ? -18.190 11.093 -14.591 1.000 21.787 105 SER A O 1
ATOM 690 N N . PRO A 1 177 ? -17.829 8.896 -14.829 1.000 23.437 106 PRO A N 1
ATOM 691 C CA . PRO A 1 177 ? -16.400 9.047 -14.567 1.000 23.607 106 PRO A CA 1
ATOM 692 C C . PRO A 1 177 ? -15.663 10.037 -15.486 1.000 24.497 106 PRO A C 1
ATOM 693 O O . PRO A 1 177 ? -14.685 10.639 -15.044 1.000 24.481 106 PRO A O 1
ATOM 697 N N . SER A 1 178 ? -16.090 10.181 -16.744 1.000 23.680 107 SER A N 1
ATOM 698 C CA . SER A 1 178 ? -15.427 11.052 -17.749 1.000 26.303 107 SER A CA 1
ATOM 699 C C . SER A 1 178 ? -15.966 12.488 -17.692 1.000 24.194 107 SER A C 1
ATOM 700 O O . SER A 1 178 ? -15.410 13.342 -18.383 1.000 25.881 107 SER A O 1
ATOM 703 N N . SER A 1 179 ? -17.012 12.750 -16.913 1.000 24.087 108 SER A N 1
ATOM 704 C CA . SER A 1 179 ? -17.620 14.103 -16.810 1.000 24.336 108 SER A CA 1
ATOM 705 C C . SER A 1 179 ? -16.685 15.018 -16.020 1.000 23.447 108 SER A C 1
ATOM 706 O O . SER A 1 179 ? -15.913 14.515 -15.192 1.000 23.925 108 SER A O 1
ATOM 709 N N . THR A 1 180 ? -16.712 16.315 -16.289 1.000 20.654 109 THR A N 1
ATOM 710 C CA . THR A 1 180 ? -15.860 17.302 -15.584 1.000 19.988 109 THR A CA 1
ATOM 711 C C . THR A 1 180 ? -16.307 17.386 -14.127 1.000 19.026 109 THR A C 1
ATOM 712 O O . THR A 1 180 ? -17.439 17.748 -13.831 1.000 19.172 109 THR A O 1
ATOM 716 N N . PRO A 1 181 ? -15.441 17.061 -13.149 1.000 18.842 110 PRO A N 1
ATOM 717 C CA . PRO A 1 181 ? -15.848 17.157 -11.758 1.000 19.185 110 PRO A CA 1
ATOM 718 C C . PRO A 1 181 ? -16.031 18.602 -11.300 1.000 18.744 110 PRO A C 1
ATOM 719 O O . PRO A 1 181 ? -15.394 19.495 -11.833 1.000 20.603 110 PRO A O 1
ATOM 723 N N . ASN A 1 182 ? -16.939 18.793 -10.356 1.000 17.591 111 ASN A N 1
ATOM 724 C CA . ASN A 1 182 ? -17.134 20.090 -9.666 1.000 18.426 111 ASN A CA 1
ATOM 725 C C . ASN A 1 182 ? -16.544 19.976 -8.266 1.000 17.546 111 ASN A C 1
ATOM 726 O O . ASN A 1 182 ? -17.105 19.229 -7.438 1.000 18.715 111 ASN A O 1
ATOM 731 N N . TYR A 1 183 ? -15.468 20.706 -8.020 1.000 17.496 112 TYR A N 1
ATOM 732 C CA . TYR A 1 183 ? -14.716 20.638 -6.749 1.000 17.857 112 TYR A CA 1
ATOM 733 C C . TYR A 1 183 ? -14.983 21.889 -5.931 1.000 19.736 112 TYR A C 1
ATOM 734 O O . TYR A 1 183 ? -14.942 23.010 -6.496 1.000 21.344 112 TYR A O 1
ATOM 743 N N . THR A 1 184 ? -15.176 21.712 -4.631 1.000 17.999 113 THR A N 1
ATOM 744 C CA . THR A 1 184 ? -15.367 22.829 -3.684 1.000 19.339 113 THR A CA 1
ATOM 745 C C . THR A 1 184 ? -14.264 22.774 -2.635 1.000 18.416 113 THR A C 1
ATOM 746 O O . THR A 1 184 ? -14.094 21.719 -2.034 1.000 19.034 113 THR A O 1
ATOM 750 N N . TRP A 1 185 ? -13.572 23.886 -2.441 1.000 17.878 114 TRP A N 1
ATOM 751 C CA . TRP A 1 185 ? -12.517 24.045 -1.409 1.000 18.477 114 TRP A CA 1
ATOM 752 C C . TRP A 1 185 ? -12.963 25.103 -0.404 1.000 18.617 114 TRP A C 1
ATOM 753 O O . TRP A 1 185 ? -13.145 26.272 -0.785 1.000 21.212 114 TRP A O 1
ATOM 764 N N . ASP A 1 186 ? -13.165 24.692 0.841 1.000 18.166 115 ASP A N 1
ATOM 765 C CA . ASP A 1 186 ? -13.719 25.589 1.891 1.000 19.642 115 ASP A CA 1
ATOM 766 C C . ASP A 1 186 ? -12.616 26.173 2.768 1.000 19.977 115 ASP A C 1
ATOM 767 O O . ASP A 1 186 ? -12.968 26.841 3.759 1.000 20.317 115 ASP A O 1
ATOM 772 N N . HIS A 1 187 ? -11.336 25.904 2.482 1.000 18.610 116 HIS A N 1
ATOM 773 C CA . HIS A 1 187 ? -10.210 26.386 3.316 1.000 19.219 116 HIS A CA 1
ATOM 774 C C . HIS A 1 187 ? -10.446 25.954 4.764 1.000 17.530 116 HIS A C 1
ATOM 775 O O . HIS A 1 187 ? -10.094 26.701 5.673 1.000 18.947 116 HIS A O 1
ATOM 782 N N . TYR A 1 188 ? -11.020 24.769 4.983 1.000 16.852 117 TYR A N 1
ATOM 783 C CA . TYR A 1 188 ? -11.428 24.315 6.335 1.000 18.015 117 TYR A CA 1
ATOM 784 C C . TYR A 1 188 ? -11.181 22.816 6.534 1.000 18.194 117 TYR A C 1
ATOM 785 O O . TYR A 1 188 ? -10.510 22.472 7.513 1.000 17.735 117 TYR A O 1
ATOM 794 N N . ASN A 1 189 ? -11.746 21.942 5.691 1.000 17.102 118 ASN A N 1
ATOM 795 C CA . ASN A 1 189 ? -11.548 20.462 5.771 1.000 16.123 118 ASN A CA 1
ATOM 796 C C . ASN A 1 189 ? -11.839 20.004 7.211 1.000 14.945 118 ASN A C 1
ATOM 797 O O . ASN A 1 189 ? -10.952 19.386 7.844 1.000 14.462 118 ASN A O 1
ATOM 802 N N . SER A 1 190 ? -13.026 20.327 7.742 1.000 15.569 119 SER A N 1
ATOM 803 C CA . SER A 1 190 ? -13.479 19.908 9.094 1.000 16.262 119 SER A CA 1
ATOM 804 C C . SER A 1 190 ? -12.487 20.371 10.172 1.000 15.415 119 SER A C 1
ATOM 805 O O . SER A 1 190 ? -12.222 19.617 11.134 1.000 15.719 119 SER A O 1
ATOM 808 N N . GLY A 1 191 ? -11.942 21.580 10.023 1.000 14.709 120 GLY A N 1
ATOM 809 C CA . GLY A 1 191 ? -10.964 22.161 10.966 1.000 14.474 120 GLY A CA 1
ATOM 810 C C . GLY A 1 191 ? -9.521 21.758 10.713 1.000 14.191 120 GLY A C 1
ATOM 811 O O . GLY A 1 191 ? -8.620 22.303 11.359 1.000 13.631 120 GLY A O 1
ATOM 812 N N . GLN A 1 192 ? -9.275 20.798 9.831 1.000 13.494 121 GLN A N 1
ATOM 813 C CA . GLN A 1 192 ? -7.925 20.244 9.653 1.000 13.516 121 GLN A CA 1
ATOM 814 C C . GLN A 1 192 ? -7.052 21.244 8.889 1.000 14.151 121 GLN A C 1
ATOM 815 O O . GLN A 1 192 ? -5.830 21.186 9.068 1.000 13.567 121 GLN A O 1
ATOM 821 N N . PHE A 1 193 ? -7.639 22.133 8.086 1.000 14.626 122 PHE A N 1
ATOM 822 C CA . PHE A 1 193 ? -6.809 23.096 7.327 1.000 14.613 122 PHE A CA 1
ATOM 823 C C . PHE A 1 193 ? -6.220 24.129 8.291 1.000 15.121 122 PHE A C 1
ATOM 824 O O . PHE A 1 193 ? -5.003 24.298 8.342 1.000 15.182 122 PHE A O 1
ATOM 832 N N . PRO A 1 194 ? -7.017 24.870 9.084 1.000 15.099 123 PRO A N 1
ATOM 833 C CA . PRO A 1 194 ? -6.417 25.802 10.044 1.000 16.033 123 PRO A CA 1
ATOM 834 C C . PRO A 1 194 ? -5.522 25.093 11.070 1.000 15.174 123 PRO A C 1
ATOM 835 O O . PRO A 1 194 ? -4.524 25.648 11.479 1.000 15.440 123 PRO A O 1
ATOM 839 N N . LEU A 1 195 ? -5.853 23.867 11.447 1.000 13.871 124 LEU A N 1
ATOM 840 C CA . LEU A 1 195 ? -4.969 23.082 12.324 1.000 14.131 124 LEU A CA 1
ATOM 841 C C . LEU A 1 195 ? -3.616 22.904 11.644 1.000 13.852 124 LEU A C 1
ATOM 842 O O . LEU A 1 195 ? -2.574 23.109 12.306 1.000 15.198 124 LEU A O 1
ATOM 847 N N . SER A 1 196 ? -3.610 22.483 10.380 1.000 14.003 125 SER A N 1
ATOM 848 C CA . SER A 1 196 ? -2.367 22.270 9.601 1.000 14.124 125 SER A CA 1
ATOM 849 C C . SER A 1 196 ? -1.555 23.563 9.548 1.000 13.497 125 SER A C 1
ATOM 850 O O . SER A 1 196 ? -0.331 23.505 9.717 1.000 14.835 125 SER A O 1
ATOM 853 N N . GLN A 1 197 ? -2.220 24.702 9.382 1.000 14.074 126 GLN A N 1
ATOM 854 C CA . GLN A 1 197 ? -1.515 26.012 9.358 1.000 15.258 126 GLN A CA 1
ATOM 855 C C . GLN A 1 197 ? -0.846 26.263 10.714 1.000 16.002 126 GLN A C 1
ATOM 856 O O . GLN A 1 197 ? 0.313 26.735 10.760 1.000 16.387 126 GLN A O 1
ATOM 862 N N . GLN A 1 198 ? -1.566 26.017 11.810 1.000 15.656 127 GLN A N 1
ATOM 863 C CA . GLN A 1 198 ? -1.025 26.260 13.166 1.000 15.347 127 GLN A CA 1
ATOM 864 C C . GLN A 1 198 ? 0.119 25.290 13.466 1.000 15.343 127 GLN A C 1
ATOM 865 O O . GLN A 1 198 ? 1.064 25.701 14.149 1.000 15.947 127 GLN A O 1
ATOM 871 N N . ALA A 1 199 ? 0.037 24.033 13.021 1.000 13.662 128 ALA A N 1
ATOM 872 C CA . ALA A 1 199 ? 1.091 23.033 13.281 1.000 15.128 128 ALA A CA 1
ATOM 873 C C . ALA A 1 199 ? 2.355 23.421 12.487 1.000 14.586 128 ALA A C 1
ATOM 874 O O . ALA A 1 199 ? 3.459 23.454 13.052 1.000 15.501 128 ALA A O 1
ATOM 876 N N . ARG A 1 200 ? 2.179 23.775 11.219 1.000 14.076 129 ARG A N 1
ATOM 877 C CA . ARG A 1 200 ? 3.289 24.230 10.341 1.000 15.182 129 ARG A CA 1
ATOM 878 C C . ARG A 1 200 ? 3.918 25.512 10.911 1.000 15.779 129 ARG A C 1
ATOM 879 O O . ARG A 1 200 ? 5.161 25.643 10.861 1.000 17.103 129 ARG A O 1
ATOM 887 N N . ALA A 1 201 ? 3.118 26.440 11.444 1.000 16.547 130 ALA A N 1
ATOM 888 C CA . ALA A 1 201 ? 3.661 27.683 12.049 1.000 17.002 130 ALA A CA 1
ATOM 889 C C . ALA A 1 201 ? 4.614 27.341 13.195 1.000 17.418 130 ALA A C 1
ATOM 890 O O . ALA A 1 201 ? 5.534 28.134 13.475 1.000 19.414 130 ALA A O 1
ATOM 892 N N . ARG A 1 202 ? 4.385 26.217 13.877 1.000 16.668 131 ARG A N 1
ATOM 893 C CA . ARG A 1 202 ? 5.194 25.775 15.034 1.000 16.248 131 ARG A CA 1
ATOM 894 C C . ARG A 1 202 ? 6.285 24.805 14.586 1.000 16.159 131 ARG A C 1
ATOM 895 O O . ARG A 1 202 ? 7.062 24.401 15.445 1.000 18.104 131 ARG A O 1
ATOM 903 N N . GLY A 1 203 ? 6.421 24.522 13.281 1.000 15.223 132 GLY A N 1
ATOM 904 C CA . GLY A 1 203 ? 7.568 23.735 12.764 1.000 16.320 132 GLY A CA 1
ATOM 905 C C . GLY A 1 203 ? 7.214 22.367 12.219 1.000 16.132 132 GLY A C 1
ATOM 906 O O . GLY A 1 203 ? 8.125 21.673 11.753 1.000 16.458 132 GLY A O 1
ATOM 907 N N . LEU A 1 204 ? 5.946 21.953 12.264 1.000 15.522 133 LEU A N 1
ATOM 908 C CA . LEU A 1 204 ? 5.575 20.578 11.834 1.000 16.135 133 LEU A CA 1
ATOM 909 C C . LEU A 1 204 ? 5.934 20.362 10.369 1.000 15.793 133 LEU A C 1
ATOM 910 O O . LEU A 1 204 ? 5.425 21.080 9.507 1.000 16.979 133 LEU A O 1
ATOM 915 N N . PRO A 1 205 ? 6.800 19.384 10.025 1.000 15.469 134 PRO A N 1
ATOM 916 C CA . PRO A 1 205 ? 7.135 19.151 8.621 1.000 16.408 134 PRO A CA 1
ATOM 917 C C . PRO A 1 205 ? 6.142 18.299 7.816 1.000 15.945 134 PRO A C 1
ATOM 918 O O . PRO A 1 205 ? 5.971 18.573 6.630 1.000 17.083 134 PRO A O 1
ATOM 922 N N . TYR A 1 206 ? 5.541 17.281 8.424 1.000 15.350 135 TYR A N 1
ATOM 923 C CA . TYR A 1 206 ? 4.864 16.205 7.665 1.000 15.586 135 TYR A CA 1
ATOM 924 C C . TYR A 1 206 ? 3.359 16.234 7.900 1.000 16.083 135 TYR A C 1
ATOM 925 O O . TYR A 1 206 ? 2.878 16.128 9.046 1.000 14.903 135 TYR A O 1
ATOM 934 N N . ILE A 1 207 ? 2.631 16.329 6.793 1.000 15.854 136 ILE A N 1
ATOM 935 C CA . ILE A 1 207 ? 1.156 16.214 6.744 1.000 15.493 136 ILE A CA 1
ATOM 936 C C . ILE A 1 207 ? 0.816 14.991 5.910 1.000 15.414 136 ILE A C 1
ATOM 937 O O . ILE A 1 207 ? 1.180 14.948 4.693 1.000 14.620 136 ILE A O 1
ATOM 942 N N . TYR A 1 208 ? 0.166 14.038 6.568 1.000 14.624 137 TYR A N 1
ATOM 943 C CA . TYR A 1 208 ? -0.275 12.762 5.975 1.000 15.053 137 TYR A CA 1
ATOM 944 C C . TYR A 1 208 ? -1.784 12.847 5.755 1.000 14.987 137 TYR A C 1
ATOM 945 O O . TYR A 1 208 ? -2.549 12.777 6.734 1.000 15.130 137 TYR A O 1
ATOM 954 N N . ALA A 1 209 ? -2.197 13.036 4.510 1.000 14.413 138 ALA A N 1
ATOM 955 C CA . ALA A 1 209 ? -3.629 13.042 4.153 1.000 14.425 138 ALA A CA 1
ATOM 956 C C . ALA A 1 209 ? -4.058 11.623 3.801 1.000 14.151 138 ALA A C 1
ATOM 957 O O . ALA A 1 209 ? -3.425 11.021 2.923 1.000 14.459 138 ALA A O 1
ATOM 959 N N . ASP A 1 210 ? -5.096 11.113 4.450 1.000 14.009 139 ASP A N 1
ATOM 960 C CA . ASP A 1 210 ? -5.552 9.714 4.278 1.000 14.469 139 ASP A CA 1
ATOM 961 C C . ASP A 1 210 ? -7.062 9.731 4.041 1.000 14.050 139 ASP A C 1
ATOM 962 O O . ASP A 1 210 ? -7.764 10.407 4.800 1.000 14.656 139 ASP A O 1
ATOM 967 N N . ALA A 1 211 ? -7.543 9.023 3.025 1.000 14.862 140 ALA A N 1
ATOM 968 C CA . ALA A 1 211 ? -8.995 8.870 2.777 1.000 15.362 140 ALA A CA 1
ATOM 969 C C . ALA A 1 211 ? -9.516 7.617 3.467 1.000 16.424 140 ALA A C 1
ATOM 970 O O . ALA A 1 211 ? -8.867 6.5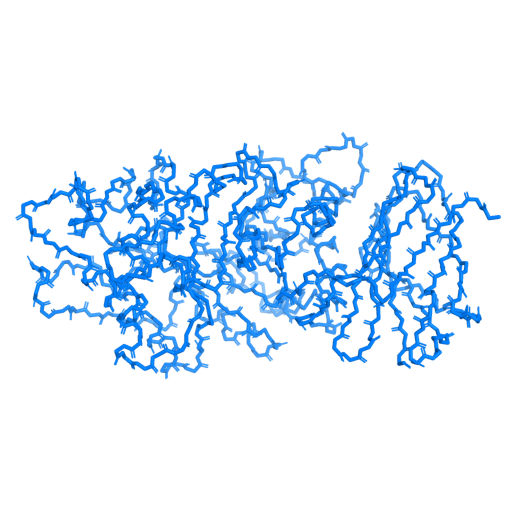58 3.325 1.000 16.831 140 ALA A O 1
ATOM 972 N N . TRP A 1 212 ? -10.634 7.715 4.189 1.000 15.457 141 TRP A N 1
ATOM 973 C CA . TRP A 1 212 ? -11.336 6.525 4.730 1.000 16.423 141 TRP A CA 1
ATOM 974 C C . TRP A 1 212 ? -12.151 5.848 3.622 1.000 17.698 141 TRP A C 1
ATOM 975 O O . TRP A 1 212 ? -12.371 4.612 3.687 1.000 18.429 141 TRP A O 1
ATOM 986 N N . SER A 1 213 ? -12.616 6.620 2.647 1.000 16.195 142 SER A N 1
ATOM 987 C CA . SER A 1 213 ? -13.443 6.108 1.534 1.000 16.692 142 SER A CA 1
ATOM 988 C C . SER A 1 213 ? -13.329 7.065 0.366 1.000 17.076 142 SER A C 1
ATOM 989 O O . SER A 1 213 ? -13.102 8.264 0.595 1.000 18.191 142 SER A O 1
ATOM 992 N N . ALA A 1 214 ? -13.510 6.562 -0.840 1.000 17.448 143 ALA A N 1
ATOM 993 C CA . ALA A 1 214 ? -13.916 7.396 -1.993 1.000 16.748 143 ALA A CA 1
ATOM 994 C C . ALA A 1 214 ? -15.323 7.926 -1.729 1.000 16.284 143 ALA A C 1
ATOM 995 O O . ALA A 1 214 ? -16.102 7.361 -0.949 1.000 16.887 143 ALA A O 1
ATOM 997 N N . PRO A 1 215 ? -15.725 9.026 -2.397 1.000 17.832 144 PRO A N 1
ATOM 998 C CA . PRO A 1 215 ? -17.121 9.438 -2.343 1.000 18.453 144 PRO A CA 1
ATOM 999 C C . PRO A 1 215 ? -18.014 8.271 -2.784 1.000 17.654 144 PRO A C 1
ATOM 1000 O O . PRO A 1 215 ? -17.584 7.464 -3.620 1.000 17.563 144 PRO A O 1
ATOM 1004 N N . GLY A 1 216 ? -19.232 8.211 -2.232 1.000 18.132 145 GLY A N 1
ATOM 1005 C CA . GLY A 1 216 ? -20.162 7.074 -2.408 1.000 19.046 145 GLY A CA 1
ATOM 1006 C C . GLY A 1 216 ? -20.415 6.758 -3.877 1.000 19.075 145 GLY A C 1
ATOM 1007 O O . GLY A 1 216 ? -20.484 5.564 -4.227 1.000 19.282 145 GLY A O 1
ATOM 1008 N N . TYR A 1 217 ? -20.571 7.773 -4.731 1.000 18.455 146 TYR A N 1
ATOM 1009 C CA . TYR A 1 217 ? -20.953 7.601 -6.156 1.000 18.516 146 TYR A CA 1
ATOM 1010 C C . TYR A 1 217 ? -19.820 6.931 -6.942 1.000 18.857 146 TYR A C 1
ATOM 1011 O O . TYR A 1 217 ? -20.053 6.567 -8.108 1.000 20.171 146 TYR A O 1
ATOM 1020 N N . MET A 1 218 ? -18.621 6.777 -6.353 1.000 17.871 147 MET A N 1
ATOM 1021 C CA . MET A 1 218 ? -17.473 6.102 -7.025 1.000 18.099 147 MET A CA 1
ATOM 1022 C C . MET A 1 218 ? -17.409 4.620 -6.643 1.000 18.687 147 MET A C 1
ATOM 1023 O O . MET A 1 218 ? -16.473 3.951 -7.133 1.000 20.994 147 MET A O 1
ATOM 1028 N N . LYS A 1 219 ? -18.346 4.130 -5.837 1.000 18.808 148 LYS A N 1
ATOM 1029 C CA . LYS A 1 219 ? -18.244 2.794 -5.197 1.000 19.489 148 LYS A CA 1
ATOM 1030 C C . LYS A 1 219 ? -19.391 1.858 -5.596 1.000 20.794 148 LYS A C 1
ATOM 1031 O O . LYS A 1 219 ? -20.488 2.322 -5.927 1.000 21.523 148 LYS A O 1
ATOM 1037 N N . THR A 1 220 ? -19.124 0.563 -5.470 1.000 21.055 149 THR A N 1
ATOM 1038 C CA . THR A 1 220 ? -20.052 -0.547 -5.794 1.000 23.178 149 THR A CA 1
ATOM 1039 C C . THR A 1 220 ? -21.363 -0.397 -5.029 1.000 23.726 149 THR A C 1
ATOM 1040 O O . THR A 1 220 ? -22.409 -0.715 -5.626 1.000 27.670 149 THR A O 1
ATOM 1044 N N . ASN A 1 221 ? -21.328 0.044 -3.773 1.000 22.322 150 ASN A N 1
ATOM 1045 C CA . ASN A 1 221 ? -22.523 0.146 -2.895 1.000 22.221 150 ASN A CA 1
ATOM 1046 C C . ASN A 1 221 ? -23.108 1.563 -2.944 1.000 22.787 150 ASN A C 1
ATOM 1047 O O . ASN A 1 221 ? -24.066 1.808 -2.214 1.000 23.818 150 ASN A O 1
ATOM 1052 N N . GLN A 1 222 ? -22.546 2.467 -3.748 1.000 22.023 151 GLN A N 1
ATOM 1053 C CA . GLN A 1 222 ? -23.024 3.870 -3.896 1.000 23.711 151 GLN A CA 1
ATOM 1054 C C . GLN A 1 222 ? -23.129 4.540 -2.522 1.000 21.984 151 GLN A C 1
ATOM 1055 O O . GLN A 1 222 ? -24.026 5.379 -2.317 1.000 22.284 151 GLN A O 1
ATOM 1061 N N . ASP A 1 223 ? -22.202 4.232 -1.616 1.000 20.677 152 ASP A N 1
ATOM 1062 C CA . ASP A 1 223 ? -22.272 4.680 -0.204 1.000 22.146 152 ASP A CA 1
ATOM 1063 C C . ASP A 1 223 ? -20.843 4.823 0.314 1.000 21.629 152 ASP A C 1
ATOM 1064 O O . ASP A 1 223 ? -20.053 3.888 0.144 1.000 20.372 152 ASP A O 1
ATOM 1069 N N . GLU A 1 224 ? -20.522 5.959 0.928 1.000 21.457 153 GLU A N 1
ATOM 1070 C CA . GLU A 1 224 ? -19.222 6.124 1.627 1.000 21.485 153 GLU A CA 1
ATOM 1071 C C . GLU A 1 224 ? -19.106 5.141 2.796 1.000 19.973 153 GLU A C 1
ATOM 1072 O O . GLU A 1 224 ? -17.979 4.847 3.203 1.000 19.136 153 GLU A O 1
ATOM 1078 N N . ASN A 1 225 ? -20.229 4.652 3.321 1.000 18.488 154 ASN A N 1
ATOM 1079 C CA . ASN A 1 225 ? -20.280 3.795 4.537 1.000 19.285 154 ASN A CA 1
ATOM 1080 C C . ASN A 1 225 ? -20.361 2.309 4.159 1.000 20.797 154 ASN A C 1
ATOM 1081 O O . ASN A 1 225 ? -20.627 2.004 2.977 1.000 20.756 154 ASN A O 1
ATOM 1086 N N . TRP A 1 226 ? -20.148 1.429 5.146 1.000 20.781 155 TRP A N 1
ATOM 1087 C CA . TRP A 1 226 ? -20.358 -0.043 5.036 1.000 22.119 155 TRP A CA 1
ATOM 1088 C C . TRP A 1 226 ? -19.435 -0.625 3.965 1.000 22.581 155 TRP A C 1
ATOM 1089 O O . TRP A 1 226 ? -19.884 -1.472 3.142 1.000 23.814 155 TRP A O 1
ATOM 1100 N N . SER A 1 227 ? -18.179 -0.186 3.942 1.000 21.448 156 SER A N 1
ATOM 1101 C CA . SER A 1 227 ? -17.154 -0.741 3.031 1.000 21.968 156 SER A CA 1
ATOM 1102 C C . SER A 1 227 ? -17.641 -0.571 1.585 1.000 22.383 156 SER A C 1
ATOM 1103 O O . SER A 1 227 ? -18.122 0.532 1.228 1.000 22.251 156 SER A O 1
ATOM 1106 N N . GLY A 1 228 ? -17.572 -1.619 0.768 1.000 22.107 157 GLY A N 1
ATOM 1107 C CA . GLY A 1 228 ? -17.772 -1.474 -0.678 1.000 22.134 157 GLY A CA 1
ATOM 1108 C C . GLY A 1 228 ? -16.469 -1.148 -1.360 1.000 21.476 157 GLY A C 1
ATOM 1109 O O . GLY A 1 228 ? -15.465 -0.878 -0.662 1.000 21.360 157 GLY A O 1
ATOM 1110 N N . PHE A 1 229 ? -16.461 -1.160 -2.681 1.000 21.693 158 PHE A N 1
ATOM 1111 C CA . PHE A 1 229 ? -15.218 -1.127 -3.478 1.000 21.868 158 PHE A CA 1
ATOM 1112 C C . PHE A 1 229 ? -15.274 0.001 -4.489 1.000 20.200 158 PHE A C 1
ATOM 1113 O O . PHE A 1 229 ? -16.343 0.313 -5.006 1.000 21.182 158 PHE A O 1
ATOM 1121 N N . LEU A 1 230 ? -14.117 0.581 -4.757 1.000 19.659 159 LEU A N 1
ATOM 1122 C CA . LEU A 1 230 ? -13.939 1.545 -5.863 1.000 19.425 159 LEU A CA 1
ATOM 1123 C C . LEU A 1 230 ? -14.349 0.875 -7.182 1.000 21.144 159 LEU A C 1
ATOM 1124 O O . LEU A 1 230 ? -13.741 -0.151 -7.549 1.000 22.187 159 LEU A O 1
ATOM 1129 N N . CYS A 1 231 ? -15.343 1.437 -7.864 1.000 21.225 160 CYS A N 1
ATOM 1130 C CA . CYS A 1 231 ? -15.845 0.923 -9.164 1.000 23.114 160 CYS A CA 1
ATOM 1131 C C . CYS A 1 231 ? -14.705 0.789 -10.168 1.000 22.903 160 CYS A C 1
ATOM 1132 O O . CYS A 1 231 ? -14.020 1.796 -10.446 1.000 20.397 160 CYS A O 1
ATOM 1135 N N . GLY A 1 232 ? -14.498 -0.422 -10.707 1.000 22.743 161 GLY A N 1
ATOM 1136 C CA . GLY A 1 232 ? -13.497 -0.661 -11.766 1.000 24.263 161 GLY A CA 1
ATOM 1137 C C . GLY A 1 232 ? -12.270 -1.410 -11.264 1.000 25.048 161 GLY A C 1
ATOM 1138 O O . GLY A 1 232 ? -11.489 -1.852 -12.105 1.000 24.642 161 GLY A O 1
ATOM 1139 N N . ILE A 1 233 ? -12.077 -1.481 -9.945 1.000 24.665 162 ILE A N 1
ATOM 1140 C CA . ILE A 1 233 ? -11.037 -2.314 -9.275 1.000 27.801 162 ILE A CA 1
ATOM 1141 C C . ILE A 1 233 ? -11.310 -3.789 -9.613 1.000 28.939 162 ILE A C 1
ATOM 1142 O O . ILE A 1 233 ? -12.478 -4.151 -9.818 1.000 28.359 162 ILE A O 1
ATOM 1147 N N . GLU A 1 234 ? -10.260 -4.611 -9.692 1.000 32.917 163 GLU A N 1
ATOM 1148 C CA . GLU A 1 234 ? -10.364 -6.022 -10.162 1.000 36.470 163 GLU A CA 1
ATOM 1149 C C . GLU A 1 234 ? -11.482 -6.727 -9.393 1.000 33.621 163 GLU A C 1
ATOM 1150 O O . GLU A 1 234 ? -11.437 -6.722 -8.148 1.000 32.970 163 GLU A O 1
ATOM 1156 N N . GLY A 1 235 ? -12.448 -7.303 -10.117 1.000 34.937 164 GLY A N 1
ATOM 1157 C CA . GLY A 1 235 ? -13.566 -8.081 -9.550 1.000 34.583 164 GLY A CA 1
ATOM 1158 C C . GLY A 1 235 ? -14.769 -7.229 -9.167 1.000 36.747 164 GLY A C 1
ATOM 1159 O O . GLY A 1 235 ? -15.764 -7.804 -8.694 1.000 37.004 164 GLY A O 1
ATOM 1160 N N . GLU A 1 236 ? -14.706 -5.907 -9.340 1.000 33.540 165 GLU A N 1
ATOM 1161 C CA . GLU A 1 236 ? -15.732 -4.980 -8.790 1.000 33.521 165 GLU A CA 1
ATOM 1162 C C . GLU A 1 236 ? -16.120 -3.953 -9.855 1.000 36.846 165 GLU A C 1
ATOM 1163 O O . GLU A 1 236 ? -15.674 -2.793 -9.761 1.000 36.137 165 GLU A O 1
ATOM 1169 N N . THR A 1 237 ? -16.952 -4.373 -10.806 1.000 37.386 166 THR A N 1
ATOM 1170 C CA . THR A 1 237 ? -17.568 -3.513 -11.847 1.000 38.423 166 THR A CA 1
ATOM 1171 C C . THR A 1 237 ? -18.795 -2.825 -11.255 1.000 38.649 166 THR A C 1
ATOM 1172 O O . THR A 1 237 ? -19.375 -3.378 -10.298 1.000 40.733 166 THR A O 1
ATOM 1176 N N . CYS A 1 238 ? -19.180 -1.681 -11.827 1.000 38.459 167 CYS A N 1
ATOM 1177 C CA . CYS A 1 238 ? -20.419 -0.928 -11.497 1.000 39.723 167 CYS A CA 1
ATOM 1178 C C . CYS A 1 238 ? -21.101 -0.519 -12.798 1.000 35.723 167 CYS A C 1
ATOM 1179 O O . CYS A 1 238 ? -20.418 -0.234 -13.779 1.000 31.507 167 CYS A O 1
ATOM 1182 N N . PRO A 1 239 ? -22.452 -0.463 -12.841 1.000 37.491 168 PRO A N 1
ATOM 1183 C CA . PRO A 1 239 ? -23.159 0.047 -14.017 1.000 37.806 168 PRO A CA 1
ATOM 1184 C C . PRO A 1 239 ? -22.756 1.471 -14.437 1.000 35.862 168 PRO A C 1
ATOM 1185 O O . PRO A 1 239 ? -22.835 1.753 -15.611 1.000 35.756 168 PRO A O 1
ATOM 1189 N N . SER A 1 240 ? -22.346 2.333 -13.493 1.000 34.818 169 SER A N 1
ATOM 1190 C CA . SER A 1 240 ? -21.963 3.750 -13.759 1.000 35.032 169 SER A CA 1
ATOM 1191 C C . SER A 1 240 ? -20.569 3.842 -14.398 1.000 32.467 169 SER A C 1
ATOM 1192 O O . SER A 1 240 ? -20.225 4.915 -14.903 1.000 35.074 169 SER A O 1
ATOM 1195 N N . GLY A 1 241 ? -19.788 2.764 -14.381 1.000 30.352 170 GLY A N 1
ATOM 1196 C CA . GLY A 1 241 ? -18.529 2.677 -15.138 1.000 29.462 170 GLY A CA 1
ATOM 1197 C C . GLY A 1 241 ? -17.320 2.568 -14.225 1.000 26.118 170 GLY A C 1
ATOM 1198 O O . GLY A 1 241 ? -17.473 2.072 -13.093 1.000 26.694 170 GLY A O 1
ATOM 1199 N N . ASP A 1 242 ? -16.157 2.958 -14.735 1.000 24.803 171 ASP A N 1
ATOM 1200 C CA . ASP A 1 242 ? -14.846 2.729 -14.072 1.000 23.840 171 ASP A CA 1
ATOM 1201 C C . ASP A 1 242 ? -14.407 4.051 -13.443 1.000 20.961 171 ASP A C 1
ATOM 1202 O O . ASP A 1 242 ? -14.103 5.005 -14.195 1.000 21.465 171 ASP A O 1
ATOM 1207 N N . TRP A 1 243 ? -14.415 4.111 -12.115 1.000 21.024 172 TRP A N 1
ATOM 1208 C CA . TRP A 1 243 ? -14.157 5.375 -11.387 1.000 20.592 172 TRP A CA 1
ATOM 1209 C C . TRP A 1 243 ? -12.708 5.434 -10.887 1.000 20.314 172 TRP A C 1
ATOM 1210 O O . TRP A 1 243 ? -12.407 6.349 -10.125 1.000 18.459 172 TRP A O 1
ATOM 1221 N N . ARG A 1 244 ? -11.822 4.508 -11.275 1.000 19.383 173 ARG A N 1
ATOM 1222 C CA . ARG A 1 244 ? -10.459 4.466 -10.668 1.000 19.022 173 ARG A CA 1
ATOM 1223 C C . ARG A 1 244 ? -9.710 5.765 -10.966 1.000 18.670 173 ARG A C 1
ATOM 1224 O O . ARG A 1 244 ? -9.139 6.370 -10.013 1.000 17.771 173 ARG A O 1
ATOM 1232 N N . GLN A 1 245 ? -9.682 6.210 -12.224 1.000 18.295 174 GLN A N 1
ATOM 1233 C CA . GLN A 1 245 ? -8.911 7.419 -12.581 1.000 18.236 174 GLN A CA 1
ATOM 1234 C C . GLN A 1 245 ? -9.573 8.627 -11.908 1.000 17.105 174 GLN A C 1
ATOM 1235 O O . GLN A 1 245 ? -8.843 9.548 -11.468 1.000 17.460 174 GLN A O 1
ATOM 1241 N N . ALA A 1 246 ? -10.897 8.632 -11.805 1.000 18.081 175 ALA A N 1
ATOM 1242 C CA . ALA A 1 246 ? -11.646 9.749 -11.180 1.000 18.414 175 ALA A CA 1
ATOM 1243 C C . ALA A 1 246 ? -11.214 9.867 -9.717 1.000 17.513 175 ALA A C 1
ATOM 1244 O O . ALA A 1 246 ? -11.042 11.013 -9.228 1.000 18.221 175 ALA A O 1
ATOM 1246 N N . TYR A 1 247 ? -11.064 8.744 -9.023 1.000 16.374 176 TYR A N 1
ATOM 1247 C CA . TYR A 1 247 ? -10.653 8.765 -7.597 1.000 16.344 176 TYR A CA 1
ATOM 1248 C C . TYR A 1 247 ? -9.219 9.294 -7.503 1.000 16.462 176 TYR A C 1
ATOM 1249 O O . TYR A 1 247 ? -8.920 10.104 -6.623 1.000 14.743 176 TYR A O 1
ATOM 1258 N N . ALA A 1 248 ? -8.327 8.861 -8.391 1.000 15.966 177 ALA A N 1
ATOM 1259 C CA . ALA A 1 248 ? -6.932 9.348 -8.406 1.000 16.205 177 ALA A CA 1
ATOM 1260 C C . ALA A 1 248 ? -6.928 10.855 -8.638 1.000 17.417 177 ALA A C 1
ATOM 1261 O O . ALA A 1 248 ? -6.224 11.571 -7.898 1.000 16.330 177 ALA A O 1
ATOM 1263 N N . ASP A 1 249 ? -7.715 11.341 -9.602 1.000 17.326 178 ASP A N 1
ATOM 1264 C CA . ASP A 1 249 ? -7.757 12.788 -9.930 1.000 17.602 178 ASP A CA 1
ATOM 1265 C C . ASP A 1 249 ? -8.309 13.570 -8.729 1.000 16.404 178 ASP A C 1
ATOM 1266 O O . ASP A 1 249 ? -7.833 14.691 -8.474 1.000 17.178 178 ASP A O 1
ATOM 1271 N N . TYR A 1 250 ? -9.271 12.981 -8.023 1.000 16.078 179 TYR A N 1
ATOM 1272 C CA . TYR A 1 250 ? -9.911 13.562 -6.811 1.000 15.410 179 TYR A CA 1
ATOM 1273 C C . TYR A 1 250 ? -8.853 13.750 -5.725 1.000 15.585 179 TYR A C 1
ATOM 1274 O O . TYR A 1 250 ? -8.752 14.826 -5.128 1.000 15.601 179 TYR A O 1
ATOM 1283 N N . LEU A 1 251 ? -8.060 12.710 -5.455 1.000 16.071 180 LEU A N 1
ATOM 1284 C CA . LEU A 1 251 ? -7.028 12.804 -4.398 1.000 15.067 180 LEU A CA 1
ATOM 1285 C C . LEU A 1 251 ? -5.973 13.845 -4.791 1.000 14.688 180 LEU A C 1
ATOM 1286 O O . LEU A 1 251 ? -5.530 14.611 -3.929 1.000 15.638 180 LEU A O 1
ATOM 1291 N N . VAL A 1 252 ? -5.581 13.883 -6.062 1.000 15.617 181 VAL A N 1
ATOM 1292 C CA . VAL A 1 252 ? -4.637 14.899 -6.597 1.000 16.102 181 VAL A CA 1
ATOM 1293 C C . VAL A 1 252 ? -5.217 16.295 -6.357 1.000 15.379 181 VAL A C 1
ATOM 1294 O O . VAL A 1 252 ? -4.467 17.166 -5.897 1.000 15.864 181 VAL A O 1
ATOM 1298 N N . GLN A 1 253 ? -6.505 16.482 -6.596 1.000 15.823 182 GLN A N 1
ATOM 1299 C CA . GLN A 1 253 ? -7.139 17.816 -6.434 1.000 16.057 182 GLN A CA 1
ATOM 1300 C C . GLN A 1 253 ? -7.145 18.204 -4.951 1.000 14.448 182 GLN A C 1
ATOM 1301 O O . GLN A 1 253 ? -6.884 19.362 -4.632 1.000 14.216 182 GLN A O 1
ATOM 1307 N N . TYR A 1 254 ? -7.381 17.276 -4.032 1.000 14.447 183 TYR A N 1
ATOM 1308 C CA . TYR A 1 254 ? -7.287 17.595 -2.588 1.000 14.236 183 TYR A CA 1
ATOM 1309 C C . TYR A 1 254 ? -5.877 18.118 -2.263 1.000 14.779 183 TYR A C 1
ATOM 1310 O O . TYR A 1 254 ? -5.731 19.143 -1.578 1.000 16.690 183 TYR A O 1
ATOM 1319 N N . VAL A 1 255 ? -4.837 17.410 -2.708 1.000 15.402 184 VAL A N 1
ATOM 1320 C CA . VAL A 1 255 ? -3.414 17.794 -2.465 1.000 16.673 184 VAL A CA 1
ATOM 1321 C C . VAL A 1 255 ? -3.153 19.164 -3.100 1.000 15.444 184 VAL A C 1
ATOM 1322 O O . VAL A 1 255 ? -2.505 20.007 -2.467 1.000 16.519 184 VAL A O 1
ATOM 1326 N N . LYS A 1 256 ? -3.695 19.435 -4.283 1.000 16.365 185 LYS A N 1
ATOM 1327 C CA . LYS A 1 256 ? -3.461 20.725 -4.971 1.000 18.322 185 LYS A CA 1
ATOM 1328 C C . LYS A 1 256 ? -4.103 21.861 -4.173 1.000 16.924 185 LYS A C 1
ATOM 1329 O O . LYS A 1 256 ? -3.477 22.907 -4.034 1.000 17.493 185 LYS A O 1
ATOM 1335 N N . PHE A 1 257 ? -5.327 21.692 -3.684 1.000 16.428 186 PHE A N 1
ATOM 1336 C CA . PHE A 1 257 ? -5.979 22.756 -2.885 1.000 16.361 186 PHE A CA 1
ATOM 1337 C C . PHE A 1 257 ? -5.118 23.098 -1.666 1.000 16.747 186 PHE A C 1
ATOM 1338 O O . PHE A 1 257 ? -4.934 24.285 -1.351 1.000 16.169 186 PHE A O 1
ATOM 1346 N N . TYR A 1 258 ? -4.572 22.090 -0.979 1.000 15.472 187 TYR A N 1
ATOM 1347 C CA . TYR A 1 258 ? -3.715 22.321 0.206 1.000 16.259 187 TYR A CA 1
ATOM 1348 C C . TYR A 1 258 ? -2.470 23.118 -0.211 1.000 16.914 187 TYR A C 1
ATOM 1349 O O . TYR A 1 258 ? -2.163 24.125 0.450 1.000 18.201 187 TYR A O 1
ATOM 1358 N N . ALA A 1 259 ? -1.788 22.712 -1.284 1.000 17.576 188 ALA A N 1
ATOM 1359 C CA . ALA A 1 259 ? -0.522 23.346 -1.729 1.000 18.191 188 ALA A CA 1
ATOM 1360 C C . ALA A 1 259 ? -0.797 24.782 -2.167 1.000 19.313 188 ALA A C 1
ATOM 1361 O O . ALA A 1 259 ? -0.021 25.683 -1.783 1.000 20.719 188 ALA A O 1
ATOM 1363 N N . GLU A 1 260 ? -1.881 24.990 -2.897 1.000 19.105 189 GLU A N 1
ATOM 1364 C CA . GLU A 1 260 ? -2.232 26.328 -3.444 1.000 21.237 189 GLU A CA 1
ATOM 1365 C C . GLU A 1 260 ? -2.542 27.277 -2.296 1.000 22.660 189 GLU A C 1
ATOM 1366 O O . GLU A 1 260 ? -2.330 28.494 -2.476 1.000 22.452 189 GLU A O 1
ATOM 1372 N N . SER A 1 261 ? -2.990 26.739 -1.160 1.000 20.736 190 SER A N 1
ATOM 1373 C CA . SER A 1 261 ? -3.381 27.506 0.044 1.000 20.935 190 SER A CA 1
ATOM 1374 C C . SER A 1 261 ? -2.205 27.624 1.025 1.000 20.026 190 SER A C 1
ATOM 1375 O O . SER A 1 261 ? -2.432 28.106 2.146 1.000 21.224 190 SER A O 1
ATOM 1378 N N . GLY A 1 262 ? -1.003 27.217 0.604 1.000 19.298 191 GLY A N 1
ATOM 1379 C CA . GLY A 1 262 ? 0.238 27.433 1.365 1.000 19.132 191 GLY A CA 1
ATOM 1380 C C . GLY A 1 262 ? 0.545 26.310 2.351 1.000 18.898 191 GLY A C 1
ATOM 1381 O O . GLY A 1 262 ? 1.473 26.487 3.135 1.000 18.657 191 GLY A O 1
ATOM 1382 N N . VAL A 1 263 ? -0.122 25.152 2.253 1.000 16.432 192 VAL A N 1
ATOM 1383 C CA . VAL A 1 263 ? 0.058 24.023 3.215 1.000 16.424 192 VAL A CA 1
ATOM 1384 C C . VAL A 1 263 ? 0.265 22.728 2.435 1.000 17.190 192 VAL A C 1
ATOM 1385 O O . VAL A 1 263 ? -0.635 21.904 2.300 1.000 18.093 192 VAL A O 1
ATOM 1389 N N . PRO A 1 264 ? 1.462 22.485 1.874 1.000 16.231 193 PRO A N 1
ATOM 1390 C CA . PRO A 1 264 ? 1.679 21.256 1.119 1.000 17.544 193 PRO A CA 1
ATOM 1391 C C . PRO A 1 264 ? 1.544 19.986 1.971 1.000 16.912 193 PRO A C 1
ATOM 1392 O O . PRO A 1 264 ? 1.991 19.938 3.109 1.000 16.783 193 PRO A O 1
ATOM 1396 N N . VAL A 1 265 ? 0.937 18.981 1.353 1.000 15.855 194 VAL A N 1
ATOM 1397 C CA . VAL A 1 265 ? 0.794 17.611 1.906 1.000 15.865 194 VAL A CA 1
ATOM 1398 C C . VAL A 1 265 ? 2.045 16.831 1.513 1.000 15.739 194 VAL A C 1
ATOM 1399 O O . VAL A 1 265 ? 2.459 16.917 0.325 1.000 16.324 194 VAL A O 1
ATOM 1403 N N . THR A 1 266 ? 2.629 16.092 2.447 1.000 14.575 195 THR A N 1
ATOM 1404 C CA . THR A 1 266 ? 3.894 15.347 2.208 1.000 14.916 195 THR A CA 1
ATOM 1405 C C . THR A 1 266 ? 3.638 13.863 1.962 1.000 15.182 195 THR A C 1
ATOM 1406 O O . THR A 1 266 ? 4.472 13.228 1.298 1.000 15.318 195 THR A O 1
ATOM 1410 N N . HIS A 1 267 ? 2.570 13.305 2.513 1.000 15.362 196 HIS A N 1
ATOM 1411 C CA . HIS A 1 267 ? 2.265 11.859 2.464 1.000 14.538 196 HIS A CA 1
ATOM 1412 C C . HIS A 1 267 ? 0.796 11.691 2.116 1.000 14.791 196 HIS A C 1
ATOM 1413 O O . HIS A 1 267 ? -0.033 12.472 2.621 1.000 13.709 196 HIS A O 1
ATOM 1420 N N . LEU A 1 268 ? 0.480 10.688 1.300 1.000 15.349 197 LEU A N 1
ATOM 1421 C CA . LEU A 1 268 ? -0.896 10.499 0.782 1.000 15.894 197 LEU A CA 1
ATOM 1422 C C . LEU A 1 268 ? -1.272 9.022 0.832 1.000 15.187 197 LEU A C 1
ATOM 1423 O O . LEU A 1 268 ? -0.520 8.192 0.289 1.000 16.428 197 LEU A O 1
ATOM 1428 N N . GLY A 1 269 ? -2.447 8.741 1.398 1.000 14.796 198 GLY A N 1
ATOM 1429 C CA . GLY A 1 269 ? -3.064 7.407 1.485 1.000 15.418 198 GLY A CA 1
ATOM 1430 C C . GLY A 1 269 ? -4.489 7.438 0.979 1.000 16.743 198 GLY A C 1
ATOM 1431 O O . GLY A 1 269 ? -5.152 8.494 1.090 1.000 16.439 198 GLY A O 1
ATOM 1432 N N . PHE A 1 270 ? -5.000 6.321 0.473 1.000 15.711 199 PHE A N 1
ATOM 1433 C CA . PHE A 1 270 ? -6.330 6.292 -0.184 1.000 16.639 199 PHE A CA 1
ATOM 1434 C C . PHE A 1 270 ? -7.265 5.275 0.476 1.000 16.079 199 PHE A C 1
ATOM 1435 O O . PHE A 1 270 ? -8.395 5.135 0.008 1.000 16.528 199 PHE A O 1
ATOM 1443 N N . LEU A 1 271 ? -6.775 4.525 1.472 1.000 16.303 200 LEU A N 1
ATOM 1444 C CA . LEU A 1 271 ? -7.552 3.512 2.234 1.000 16.589 200 LEU A CA 1
ATOM 1445 C C . LEU A 1 271 ? -7.365 3.742 3.724 1.000 16.323 200 LEU A C 1
ATOM 1446 O O . LEU A 1 271 ? -6.316 4.301 4.133 1.000 17.180 200 LEU A O 1
ATOM 1451 N N . ASN A 1 272 ? -8.326 3.274 4.497 1.000 16.421 201 ASN A N 1
ATOM 1452 C CA . ASN A 1 272 ? -8.216 3.176 5.967 1.000 17.534 201 ASN A CA 1
ATOM 1453 C C . ASN A 1 272 ? -8.841 1.852 6.383 1.000 19.133 201 ASN A C 1
ATOM 1454 O O . ASN A 1 272 ? -10.026 1.639 6.068 1.000 17.955 201 ASN A O 1
ATOM 1459 N N . GLU A 1 273 ? -8.074 0.980 7.032 1.000 18.486 202 GLU A N 1
ATOM 1460 C CA . GLU A 1 273 ? -8.635 -0.275 7.597 1.000 18.373 202 GLU A CA 1
ATOM 1461 C C . GLU A 1 273 ? -9.553 -0.958 6.581 1.000 18.630 202 GLU A C 1
ATOM 1462 O O . GLU A 1 273 ? -10.735 -1.186 6.863 1.000 18.381 202 GLU A O 1
ATOM 1468 N N . PRO A 1 274 ? -9.037 -1.311 5.380 1.000 18.642 203 PRO A N 1
ATOM 1469 C CA . PRO A 1 274 ? -9.872 -1.872 4.313 1.000 19.452 203 PRO A CA 1
ATOM 1470 C C . PRO A 1 274 ? -10.572 -3.183 4.721 1.000 21.329 203 PRO A C 1
ATOM 1471 O O . PRO A 1 274 ? -11.564 -3.507 4.112 1.000 22.972 203 PRO A O 1
ATOM 1475 N N . GLN A 1 275 ? -10.095 -3.837 5.782 1.000 23.986 204 GLN A N 1
ATOM 1476 C CA . GLN A 1 275 ? -10.686 -5.072 6.374 1.000 25.652 204 GLN A CA 1
ATOM 1477 C C . GLN A 1 275 ? -12.061 -4.772 6.994 1.000 27.373 204 GLN A C 1
ATOM 1478 O O . GLN A 1 275 ? -12.900 -5.689 7.052 1.000 26.690 204 GLN A O 1
ATOM 1484 N N . GLU A 1 276 ? -12.300 -3.542 7.451 1.000 25.331 205 GLU A N 1
ATOM 1485 C CA . GLU A 1 276 ? -13.406 -3.215 8.380 1.000 26.407 205 GLU A CA 1
ATOM 1486 C C . GLU A 1 276 ? -14.667 -2.818 7.612 1.000 25.713 205 GLU A C 1
ATOM 1487 O O . GLU A 1 276 ? -14.605 -1.912 6.749 1.000 25.655 205 GLU A O 1
ATOM 1493 N N . VAL A 1 277 ? -15.798 -3.423 7.983 1.000 25.299 206 VAL A N 1
ATOM 1494 C CA . VAL A 1 277 ? -17.149 -3.093 7.448 1.000 24.178 206 VAL A CA 1
ATOM 1495 C C . VAL A 1 277 ? -17.910 -2.406 8.590 1.000 25.562 206 VAL A C 1
ATOM 1496 O O . VAL A 1 277 ? -18.332 -3.093 9.547 1.000 26.441 206 VAL A O 1
ATOM 1500 N N . VAL A 1 278 ? -18.043 -1.080 8.518 1.000 23.887 207 VAL A N 1
ATOM 1501 C CA . VAL A 1 278 ? -18.491 -0.220 9.654 1.000 22.814 207 VAL A CA 1
ATOM 1502 C C . VAL A 1 278 ? -19.526 0.788 9.153 1.000 22.414 207 VAL A C 1
ATOM 1503 O O . VAL A 1 278 ? -19.620 0.997 7.933 1.000 21.836 207 VAL A O 1
ATOM 1507 N N . SER A 1 279 ? -20.226 1.430 10.087 1.000 22.808 208 SER A N 1
ATOM 1508 C CA . SER A 1 279 ? -21.322 2.390 9.811 1.000 22.921 208 SER A CA 1
ATOM 1509 C C . SER A 1 279 ? -20.777 3.726 9.283 1.000 21.599 208 SER A C 1
ATOM 1510 O O . SER A 1 279 ? -21.576 4.525 8.783 1.000 22.913 208 SER A O 1
ATOM 1513 N N . TYR A 1 280 ? -19.479 3.983 9.429 1.000 20.017 209 TYR A N 1
ATOM 1514 C CA . TYR A 1 280 ? -18.863 5.275 9.053 1.000 19.616 209 TYR A CA 1
ATOM 1515 C C . TYR A 1 280 ? -18.006 5.034 7.809 1.000 19.051 209 TYR A C 1
ATOM 1516 O O . TYR A 1 280 ? -17.962 3.915 7.288 1.000 19.086 209 TYR A O 1
ATOM 1525 N N . ALA A 1 281 ? -17.359 6.075 7.306 1.000 17.866 210 ALA A N 1
ATOM 1526 C CA . ALA A 1 281 ? -16.629 6.026 6.028 1.000 17.588 210 ALA A CA 1
ATOM 1527 C C . ALA A 1 281 ? -15.658 4.837 6.049 1.000 17.411 210 ALA A C 1
ATOM 1528 O O . ALA A 1 281 ? -14.863 4.695 6.998 1.000 18.383 210 ALA A O 1
ATOM 1530 N N . SER A 1 282 ? -15.754 3.996 5.030 1.000 16.898 211 SER A N 1
ATOM 1531 C CA . SER A 1 282 ? -14.967 2.749 4.929 1.000 17.717 211 SER A CA 1
ATOM 1532 C C . SER A 1 282 ? -14.974 2.301 3.472 1.000 17.465 211 SER A C 1
ATOM 1533 O O . SER A 1 282 ? -15.890 2.695 2.716 1.000 19.308 211 SER A O 1
ATOM 1536 N N . MET A 1 283 ? -13.968 1.536 3.082 1.000 17.389 212 MET A N 1
ATOM 1537 C CA . MET A 1 283 ? -13.818 1.081 1.683 1.000 17.131 212 MET A CA 1
ATOM 1538 C C . MET A 1 283 ? -12.850 -0.099 1.672 1.000 19.990 212 MET A C 1
ATOM 1539 O O . MET A 1 283 ? -11.770 0.002 2.277 1.000 20.067 212 MET A O 1
ATOM 1544 N N . GLY A 1 284 ? -13.251 -1.169 0.992 1.000 20.977 213 GLY A N 1
ATOM 1545 C CA . GLY A 1 284 ? -12.507 -2.438 0.971 1.000 20.757 213 GLY A CA 1
ATOM 1546 C C . GLY A 1 284 ? -11.366 -2.449 -0.023 1.000 20.519 213 GLY A C 1
ATOM 1547 O O . GLY A 1 284 ? -11.280 -1.572 -0.920 1.000 21.076 213 GLY A O 1
ATOM 1548 N N . SER A 1 285 ? -10.506 -3.456 0.130 1.000 21.187 214 SER A N 1
ATOM 1549 C CA . SER A 1 285 ? -9.392 -3.791 -0.785 1.000 21.892 214 SER A CA 1
ATOM 1550 C C . SER A 1 285 ? -8.558 -4.876 -0.133 1.000 22.416 214 SER A C 1
ATOM 1551 O O . SER A 1 285 ? -8.221 -4.733 1.045 1.000 22.617 214 SER A O 1
ATOM 1554 N N . ASN A 1 286 ? -8.225 -5.907 -0.902 1.000 22.375 215 ASN A N 1
ATOM 1555 C CA . ASN A 1 286 ? -7.142 -6.838 -0.513 1.000 23.159 215 ASN A CA 1
ATOM 1556 C C . ASN A 1 286 ? -5.832 -6.289 -1.074 1.000 23.539 215 ASN A C 1
ATOM 1557 O O . ASN A 1 286 ? -5.838 -5.188 -1.682 1.000 22.291 215 ASN A O 1
ATOM 1562 N N . GLY A 1 287 ? -4.720 -6.992 -0.854 1.000 21.066 216 GLY A N 1
ATOM 1563 C CA . GLY A 1 287 ? -3.400 -6.513 -1.291 1.000 22.580 216 GLY A CA 1
ATOM 1564 C C . GLY A 1 287 ? -3.338 -6.255 -2.782 1.000 21.772 216 GLY A C 1
ATOM 1565 O O . GLY A 1 287 ? -2.693 -5.267 -3.188 1.000 21.926 216 GLY A O 1
ATOM 1566 N N . THR A 1 288 ? -3.877 -7.145 -3.623 1.000 23.504 217 THR A N 1
ATOM 1567 C CA . THR A 1 288 ? -3.732 -6.977 -5.093 1.000 23.640 217 THR A CA 1
ATOM 1568 C C . THR A 1 288 ? -4.648 -5.844 -5.580 1.000 2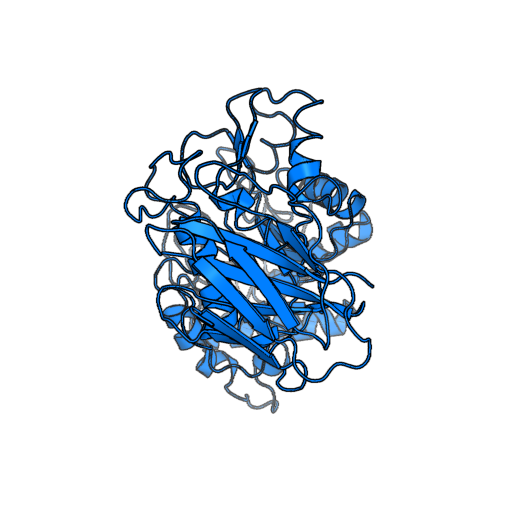0.935 217 THR A C 1
ATOM 1569 O O . THR A 1 288 ? -4.252 -5.152 -6.523 1.000 22.574 217 THR A O 1
ATOM 1573 N N . GLN A 1 289 ? -5.811 -5.663 -4.955 1.000 22.397 218 GLN A N 1
ATOM 1574 C CA . GLN A 1 289 ? -6.770 -4.569 -5.283 1.000 21.710 218 GLN A CA 1
ATOM 1575 C C . GLN A 1 289 ? -6.147 -3.218 -4.900 1.000 22.049 218 GLN A C 1
ATOM 1576 O O . GLN A 1 289 ? -6.191 -2.281 -5.716 1.000 20.447 218 GLN A O 1
ATOM 1582 N N . ALA A 1 290 ? -5.525 -3.145 -3.724 1.000 20.907 219 ALA A N 1
ATOM 1583 C CA . ALA A 1 290 ? -4.781 -1.942 -3.276 1.000 20.304 219 ALA A CA 1
ATOM 1584 C C . ALA A 1 290 ? -3.631 -1.668 -4.248 1.000 20.728 219 ALA A C 1
ATOM 1585 O O . ALA A 1 290 ? -3.438 -0.523 -4.675 1.000 20.222 219 ALA A O 1
ATOM 1587 N N . ALA A 1 291 ? -2.851 -2.695 -4.608 1.000 19.033 220 ALA A N 1
ATOM 1588 C CA . ALA A 1 291 ? -1.698 -2.552 -5.516 1.000 19.311 220 ALA A CA 1
ATOM 1589 C C . ALA A 1 291 ? -2.122 -1.922 -6.849 1.000 19.164 220 ALA A C 1
ATOM 1590 O O . ALA A 1 291 ? -1.409 -1.050 -7.347 1.000 20.203 220 ALA A O 1
ATOM 1592 N N . GLU A 1 292 ? -3.235 -2.402 -7.404 1.000 20.784 221 GLU A N 1
ATOM 1593 C CA . GLU A 1 292 ? -3.802 -1.918 -8.694 1.000 21.259 221 GLU A CA 1
ATOM 1594 C C . GLU A 1 292 ? -3.958 -0.394 -8.611 1.000 21.370 221 GLU A C 1
ATOM 1595 O O . GLU A 1 292 ? -3.510 0.316 -9.530 1.000 21.615 221 GLU A O 1
ATOM 1601 N N . PHE A 1 293 ? -4.534 0.097 -7.515 1.000 20.572 222 PHE A N 1
ATOM 1602 C CA . PHE A 1 293 ? -4.820 1.547 -7.376 1.000 18.680 222 PHE A CA 1
ATOM 1603 C C . PHE A 1 293 ? -3.535 2.326 -7.079 1.000 17.984 222 PHE A C 1
ATOM 1604 O O . PHE A 1 293 ? -3.395 3.449 -7.605 1.000 19.470 222 PHE A O 1
ATOM 1612 N N . VAL A 1 294 ? -2.619 1.776 -6.269 1.000 18.594 223 VAL A N 1
ATOM 1613 C CA . VAL A 1 294 ? -1.312 2.436 -5.984 1.000 18.663 223 VAL A CA 1
ATOM 1614 C C . VAL A 1 294 ? -0.657 2.831 -7.311 1.000 18.951 223 VAL A C 1
ATOM 1615 O O . VAL A 1 294 ? -0.165 3.956 -7.436 1.000 19.907 223 VAL A O 1
ATOM 1619 N N . LYS A 1 295 ? -0.615 1.908 -8.275 1.000 20.985 224 LYS A N 1
ATOM 1620 C CA . LYS A 1 295 ? 0.058 2.138 -9.574 1.000 21.599 224 LYS A CA 1
ATOM 1621 C C . LYS A 1 295 ? -0.658 3.261 -10.338 1.000 20.093 224 LYS A C 1
ATOM 1622 O O . LYS A 1 295 ? 0.017 4.178 -10.879 1.000 20.643 224 LYS A O 1
ATOM 1628 N N . ILE A 1 296 ? -1.984 3.231 -10.368 1.000 20.863 225 ILE A N 1
ATOM 1629 C CA . ILE A 1 296 ? -2.768 4.307 -11.047 1.000 20.562 225 ILE A CA 1
ATOM 1630 C C . ILE A 1 296 ? -2.488 5.656 -10.380 1.000 19.097 225 ILE A C 1
ATOM 1631 O O . ILE A 1 296 ? -2.285 6.668 -11.096 1.000 20.897 225 ILE A O 1
ATOM 1636 N N . LEU A 1 297 ? -2.550 5.713 -9.049 1.000 19.373 226 LEU A N 1
ATOM 1637 C CA . LEU A 1 297 ? -2.334 6.991 -8.326 1.000 17.869 226 LEU A CA 1
ATOM 1638 C C . LEU A 1 297 ? -0.893 7.464 -8.528 1.000 19.010 226 LEU A C 1
ATOM 1639 O O . LEU A 1 297 ? -0.679 8.653 -8.797 1.000 20.615 226 LEU A O 1
ATOM 1644 N N . GLY A 1 298 ? 0.089 6.567 -8.418 1.000 20.974 227 GLY A N 1
ATOM 1645 C CA . GLY A 1 298 ? 1.499 6.955 -8.597 1.000 21.555 227 GLY A CA 1
ATOM 1646 C C . GLY A 1 298 ? 1.749 7.510 -9.991 1.000 22.316 227 GLY A C 1
ATOM 1647 O O . GLY A 1 298 ? 2.440 8.545 -10.113 1.000 22.785 227 GLY A O 1
ATOM 1648 N N . GLN A 1 299 ? 1.182 6.860 -11.009 1.000 23.041 228 GLN A N 1
ATOM 1649 C CA . GLN A 1 299 ? 1.316 7.274 -12.433 1.000 25.184 228 GLN A CA 1
ATOM 1650 C C . GLN A 1 299 ? 0.663 8.647 -12.632 1.000 23.373 228 GLN A C 1
ATOM 1651 O O . GLN A 1 299 ? 1.254 9.497 -13.329 1.000 25.585 228 GLN A O 1
ATOM 1657 N N . THR A 1 300 ? -0.472 8.900 -11.979 1.000 21.020 229 THR A N 1
ATOM 1658 C CA . THR A 1 300 ? -1.201 10.189 -12.079 1.000 20.960 229 THR A CA 1
ATOM 1659 C C . THR A 1 300 ? -0.317 11.292 -11.495 1.000 21.483 229 THR A C 1
ATOM 1660 O O . THR A 1 300 ? -0.159 12.356 -12.131 1.000 22.480 229 THR A O 1
ATOM 1664 N N . LEU A 1 301 ? 0.223 11.063 -10.304 1.000 22.286 230 LEU A N 1
ATOM 1665 C CA . LEU A 1 301 ? 1.046 12.091 -9.622 1.000 24.072 230 LEU A CA 1
ATOM 1666 C C . LEU A 1 301 ? 2.276 12.412 -10.477 1.000 25.232 230 LEU A C 1
ATOM 1667 O O . LEU A 1 301 ? 2.603 13.606 -10.602 1.000 26.086 230 LEU A O 1
ATOM 1672 N N . GLU A 1 302 ? 2.909 11.393 -11.064 1.000 26.368 231 GLU A N 1
ATOM 1673 C CA . GLU A 1 302 ? 4.104 11.567 -11.934 1.000 30.626 231 GLU A CA 1
ATOM 1674 C C . GLU A 1 302 ? 3.715 12.413 -13.155 1.000 30.028 231 GLU A C 1
ATOM 1675 O O . GLU A 1 302 ? 4.468 13.349 -13.476 1.000 29.625 231 GLU A O 1
ATOM 1681 N N . ARG A 1 303 ? 2.575 12.133 -13.790 1.000 31.010 232 ARG A N 1
ATOM 1682 C CA . ARG A 1 303 ? 2.050 12.935 -14.937 1.000 30.486 232 ARG A CA 1
ATOM 1683 C C . ARG A 1 303 ? 1.827 14.392 -14.519 1.000 30.611 232 ARG A C 1
ATOM 1684 O O . ARG A 1 303 ? 2.137 15.296 -15.320 1.000 33.684 232 ARG A O 1
ATOM 1692 N N . GLU A 1 304 ? 1.325 14.633 -13.304 1.000 28.535 233 GLU A N 1
ATOM 1693 C CA . GLU A 1 304 ? 0.998 15.992 -12.797 1.000 29.281 233 GLU A CA 1
ATOM 1694 C C . GLU A 1 304 ? 2.255 16.718 -12.287 1.000 28.143 233 GLU A C 1
ATOM 1695 O O . GLU A 1 304 ? 2.155 17.923 -12.039 1.000 27.705 233 GLU A O 1
ATOM 1701 N N . GLY A 1 305 ? 3.385 16.025 -12.136 1.000 27.487 234 GLY A N 1
ATOM 1702 C CA . GLY A 1 305 ? 4.633 16.597 -11.588 1.000 27.519 234 GLY A CA 1
ATOM 1703 C C . GLY A 1 305 ? 4.490 16.950 -10.116 1.000 27.148 234 GLY A C 1
ATOM 1704 O O . GLY A 1 305 ? 5.100 17.941 -9.666 1.000 29.661 234 GLY A O 1
ATOM 1705 N N . ILE A 1 306 ? 3.680 16.189 -9.381 1.000 26.550 235 ILE A N 1
ATOM 1706 C CA . ILE A 1 306 ? 3.516 16.382 -7.914 1.000 25.540 235 ILE A CA 1
ATOM 1707 C C . ILE A 1 306 ? 4.411 15.359 -7.209 1.000 24.268 235 ILE A C 1
ATOM 1708 O O . ILE A 1 306 ? 4.274 14.149 -7.467 1.000 24.430 235 ILE A O 1
ATOM 1713 N N A ASP A 1 307 ? 5.307 15.855 -6.354 0.500 21.809 236 ASP A N 1
ATOM 1714 N N B ASP A 1 307 ? 5.353 15.836 -6.392 0.500 23.259 236 ASP A N 1
ATOM 1715 C CA A ASP A 1 307 ? 6.219 15.051 -5.505 0.500 22.668 236 ASP A CA 1
ATOM 1716 C CA B ASP A 1 307 ? 6.211 14.972 -5.543 0.500 24.915 236 ASP A CA 1
ATOM 1717 C C A ASP A 1 307 ? 5.503 14.825 -4.171 0.500 21.254 236 ASP A C 1
ATOM 1718 C C B ASP A 1 307 ? 5.496 14.813 -4.202 0.500 22.507 236 ASP A C 1
ATOM 1719 O O A ASP A 1 307 ? 5.253 15.819 -3.463 0.500 22.797 236 ASP A O 1
ATOM 1720 O O B ASP A 1 307 ? 5.248 15.831 -3.530 0.500 23.853 236 ASP A O 1
ATOM 1729 N N . ILE A 1 308 ? 5.125 13.579 -3.871 1.000 21.163 237 ILE A N 1
ATOM 1730 C CA . ILE A 1 308 ? 4.408 13.250 -2.607 1.000 18.949 237 ILE A CA 1
ATOM 1731 C C . ILE A 1 308 ? 4.737 11.793 -2.304 1.000 19.732 237 ILE A C 1
ATOM 1732 O O . ILE A 1 308 ? 4.989 11.060 -3.271 1.000 21.083 237 ILE A O 1
ATOM 1737 N N . GLU A 1 309 ? 4.817 11.431 -1.028 1.000 17.293 238 GLU A N 1
ATOM 1738 C CA . GLU A 1 309 ? 5.104 10.042 -0.605 1.000 16.860 238 GLU A CA 1
ATOM 1739 C C . GLU A 1 309 ? 3.787 9.291 -0.502 1.000 17.136 238 GLU A C 1
ATOM 1740 O O . GLU A 1 309 ? 2.933 9.681 0.316 1.000 19.747 238 GLU A O 1
ATOM 1746 N N . LEU A 1 310 ? 3.646 8.220 -1.257 1.000 16.108 239 LEU A N 1
ATOM 1747 C CA . LEU A 1 310 ? 2.454 7.351 -1.216 1.000 15.832 239 LEU A CA 1
ATOM 1748 C C . LEU A 1 310 ? 2.560 6.305 -0.107 1.000 16.747 239 LEU A C 1
ATOM 1749 O O . LEU A 1 310 ? 3.652 5.727 0.112 1.000 17.482 239 LEU A O 1
ATOM 1754 N N . THR A 1 311 ? 1.417 6.023 0.502 1.000 16.651 240 THR A N 1
ATOM 1755 C CA . THR A 1 311 ? 1.298 5.042 1.597 1.000 17.638 240 THR A CA 1
ATOM 1756 C C . THR A 1 311 ? 0.277 3.979 1.234 1.000 18.721 240 THR A C 1
ATOM 1757 O O . THR A 1 311 ? -0.611 4.229 0.407 1.000 19.024 240 THR A O 1
ATOM 1761 N N . CYS A 1 312 ? 0.357 2.842 1.919 1.000 18.471 241 CYS A N 1
ATOM 1762 C CA . CYS A 1 312 ? -0.690 1.809 1.914 1.000 18.336 241 CYS A CA 1
ATOM 1763 C C . CYS A 1 312 ? -0.394 0.897 3.099 1.000 17.464 241 CYS A C 1
ATOM 1764 O O . CYS A 1 312 ? 0.784 0.711 3.387 1.000 17.063 241 CYS A O 1
ATOM 1767 N N . CYS A 1 313 ? -1.416 0.357 3.784 1.000 18.694 242 CYS A N 1
ATOM 1768 C CA . CYS A 1 313 ? -2.834 0.506 3.492 1.000 20.434 242 CYS A CA 1
ATOM 1769 C C . CYS A 1 313 ? -3.625 0.818 4.773 1.000 18.685 242 CYS A C 1
ATOM 1770 O O . CYS A 1 313 ? -4.869 0.624 4.783 1.000 18.589 242 CYS A O 1
ATOM 1773 N N . ASP A 1 314 ? -2.946 1.260 5.836 1.000 17.685 243 ASP A N 1
ATOM 1774 C CA . ASP A 1 314 ? -3.558 1.572 7.147 1.000 18.092 243 ASP A CA 1
ATOM 1775 C C . ASP A 1 314 ? -4.379 0.366 7.598 1.000 18.623 243 ASP A C 1
ATOM 1776 O O . ASP A 1 314 ? -5.499 0.535 8.071 1.000 17.767 243 ASP A O 1
ATOM 1781 N N . GLY A 1 315 ? -3.805 -0.833 7.489 1.000 17.378 244 GLY A N 1
ATOM 1782 C CA . GLY A 1 315 ? -4.514 -2.047 7.922 1.000 17.583 244 GLY A CA 1
ATOM 1783 C C . GLY A 1 315 ? -4.902 -1.999 9.391 1.000 18.741 244 GLY A C 1
ATOM 1784 O O . GLY A 1 315 ? -4.215 -1.337 10.184 1.000 17.293 244 GLY A O 1
ATOM 1785 N N . VAL A 1 316 ? -5.978 -2.704 9.758 1.000 18.924 245 VAL A N 1
ATOM 1786 C CA . VAL A 1 316 ? -6.633 -2.604 11.094 1.000 18.703 245 VAL A CA 1
ATOM 1787 C C . VAL A 1 316 ? -5.726 -3.187 12.188 1.000 17.584 245 VAL A C 1
ATOM 1788 O O . VAL A 1 316 ? -5.872 -2.812 13.366 1.000 18.899 245 VAL A O 1
ATOM 1792 N N . GLY A 1 317 ? -4.746 -4.004 11.805 1.000 17.977 246 GLY A N 1
ATOM 1793 C CA . GLY A 1 317 ? -3.691 -4.480 12.705 1.000 18.570 246 GLY A CA 1
ATOM 1794 C C . GLY A 1 317 ? -2.427 -4.783 11.938 1.000 18.242 246 GLY A C 1
ATOM 1795 O O . GLY A 1 317 ? -2.452 -4.785 10.683 1.000 18.531 246 GLY A O 1
ATOM 1796 N N . TRP A 1 318 ? -1.350 -5.074 12.660 1.000 18.620 247 TRP A N 1
ATOM 1797 C CA . TRP A 1 318 ? -0.012 -5.253 12.063 1.000 18.551 247 TRP A CA 1
ATOM 1798 C C . TRP A 1 318 ? -0.008 -6.534 11.210 1.000 19.443 247 TRP A C 1
ATOM 1799 O O . TRP A 1 318 ? 0.496 -6.481 10.093 1.000 19.953 247 TRP A O 1
ATOM 1810 N N . SER A 1 319 ? -0.571 -7.635 11.721 1.000 21.774 248 SER A N 1
ATOM 1811 C CA . SER A 1 319 ? -0.660 -8.927 10.993 1.000 22.073 248 SER A CA 1
ATOM 1812 C C . SER A 1 319 ? -1.544 -8.766 9.758 1.000 23.065 248 SER A C 1
ATOM 1813 O O . SER A 1 319 ? -1.224 -9.338 8.702 1.000 22.502 248 SER A O 1
ATOM 1816 N N . GLU A 1 320 ? -2.618 -7.985 9.882 1.000 22.283 249 GLU A N 1
ATOM 1817 C CA . GLU A 1 320 ? -3.577 -7.747 8.775 1.000 21.615 249 GLU A CA 1
ATOM 1818 C C . GLU A 1 320 ? -2.863 -6.940 7.685 1.000 21.319 249 GLU A C 1
ATOM 1819 O O . GLU A 1 320 ? -3.011 -7.267 6.490 1.000 21.412 249 GLU A O 1
ATOM 1825 N N . GLN A 1 321 ? -2.049 -5.953 8.062 1.000 18.753 250 GLN A N 1
ATOM 1826 C CA . GLN A 1 321 ? -1.259 -5.192 7.064 1.000 19.570 250 GLN A CA 1
ATOM 1827 C C . GLN A 1 321 ? -0.205 -6.117 6.447 1.000 20.006 250 GLN A C 1
ATOM 1828 O O . GLN A 1 321 ? -0.021 -6.080 5.231 1.000 20.515 250 GLN A O 1
ATOM 1834 N N . GLU A 1 322 ? 0.441 -6.953 7.249 1.000 20.140 251 GLU A N 1
ATOM 1835 C CA . GLU A 1 322 ? 1.486 -7.867 6.718 1.000 21.272 251 GLU A CA 1
ATOM 1836 C C . GLU A 1 322 ? 0.866 -8.740 5.620 1.000 20.599 251 GLU A C 1
ATOM 1837 O O . GLU A 1 322 ? 1.552 -8.986 4.601 1.000 22.946 251 GLU A O 1
ATOM 1843 N N . ALA A 1 323 ? -0.389 -9.163 5.790 1.000 21.451 252 ALA A N 1
ATOM 1844 C CA . ALA A 1 323 ? -1.100 -10.072 4.854 1.000 22.762 252 ALA A CA 1
ATOM 1845 C C . ALA A 1 323 ? -1.300 -9.401 3.485 1.000 23.361 252 ALA A C 1
ATOM 1846 O O . ALA A 1 323 ? -1.441 -10.136 2.480 1.000 22.747 252 ALA A O 1
ATOM 1848 N N . MET A 1 324 ? -1.313 -8.059 3.420 1.000 21.670 253 MET A N 1
ATOM 1849 C CA . MET A 1 324 ? -1.499 -7.304 2.151 1.000 21.189 253 MET A CA 1
ATOM 1850 C C . MET A 1 324 ? -0.182 -7.160 1.384 1.000 20.810 253 MET A C 1
ATOM 1851 O O . MET A 1 324 ? -0.210 -6.859 0.165 1.000 21.147 253 MET A O 1
ATOM 1856 N N . ILE A 1 325 ? 0.957 -7.354 2.041 1.000 20.606 254 ILE A N 1
ATOM 1857 C CA . ILE A 1 325 ? 2.267 -6.961 1.479 1.000 21.099 254 ILE A CA 1
ATOM 1858 C C . ILE A 1 325 ? 2.599 -7.839 0.281 1.000 21.583 254 ILE A C 1
ATOM 1859 O O . ILE A 1 325 ? 3.054 -7.300 -0.709 1.000 22.098 254 ILE A O 1
ATOM 1864 N N . PRO A 1 326 ? 2.336 -9.161 0.279 1.000 23.897 255 PRO A N 1
ATOM 1865 C CA . PRO A 1 326 ? 2.625 -9.948 -0.926 1.000 26.509 255 PRO A CA 1
ATOM 1866 C C . PRO A 1 326 ? 1.947 -9.390 -2.194 1.000 24.657 255 PRO A C 1
ATOM 1867 O O . PRO A 1 326 ? 2.617 -9.239 -3.202 1.000 24.627 255 PRO A O 1
ATOM 1871 N N . GLY A 1 327 ? 0.671 -9.004 -2.095 1.000 25.375 256 GLY A N 1
ATOM 1872 C CA . GLY A 1 327 ? -0.073 -8.312 -3.167 1.000 24.062 256 GLY A CA 1
ATOM 1873 C C . GLY A 1 327 ? 0.627 -7.047 -3.627 1.000 23.313 256 GLY A C 1
ATOM 1874 O O . GLY A 1 327 ? 0.670 -6.788 -4.824 1.000 22.458 256 GLY A O 1
ATOM 1875 N N . LEU A 1 328 ? 1.170 -6.253 -2.703 1.000 22.072 257 LEU A N 1
ATOM 1876 C CA . LEU A 1 328 ? 1.889 -4.998 -3.057 1.000 21.213 257 LEU A CA 1
ATOM 1877 C C . LEU A 1 328 ? 3.239 -5.295 -3.722 1.000 20.627 257 LEU A C 1
ATOM 1878 O O . LEU A 1 328 ? 3.817 -4.368 -4.322 1.000 21.614 257 LEU A O 1
ATOM 1883 N N . GLN A 1 329 ? 3.742 -6.527 -3.602 1.000 22.053 258 GLN A N 1
ATOM 1884 C CA . GLN A 1 329 ? 5.098 -6.893 -4.081 1.000 23.129 258 GLN A CA 1
ATOM 1885 C C . GLN A 1 329 ? 5.041 -7.627 -5.426 1.000 27.083 258 GLN A C 1
ATOM 1886 O O . GLN A 1 329 ? 6.121 -7.792 -6.021 1.000 28.182 258 GLN A O 1
ATOM 1892 N N . VAL A 1 330 ? 3.851 -8.000 -5.894 1.000 27.982 259 VAL A N 1
ATOM 1893 C CA . VAL A 1 330 ? 3.683 -8.715 -7.198 1.000 30.527 259 VAL A CA 1
ATOM 1894 C C . VAL A 1 330 ? 4.156 -7.759 -8.295 1.000 33.487 259 VAL A C 1
ATOM 1895 O O . VAL A 1 330 ? 3.566 -6.656 -8.439 1.000 30.116 259 VAL A O 1
ATOM 1899 N N . VAL A 1 331 ? 5.217 -8.152 -9.005 1.000 35.251 260 VAL A N 1
ATOM 1900 C CA . VAL A 1 331 ? 5.768 -7.394 -10.164 1.000 38.042 260 VAL A CA 1
ATOM 1901 C C . VAL A 1 331 ? 4.863 -7.715 -11.354 1.000 39.444 260 VAL A C 1
ATOM 1902 O O . VAL A 1 331 ? 4.780 -8.891 -11.729 1.000 39.662 260 VAL A O 1
ATOM 1906 N N . GLY A 1 332 ? 4.154 -6.714 -11.869 1.000 39.809 261 GLY A N 1
ATOM 1907 C CA . GLY A 1 332 ? 3.132 -6.907 -12.907 1.000 41.001 261 GLY A CA 1
ATOM 1908 C C . GLY A 1 332 ? 3.778 -7.104 -14.275 1.000 45.036 261 GLY A C 1
ATOM 1909 O O . GLY A 1 332 ? 5.003 -7.190 -14.387 1.000 44.259 261 GLY A O 1
ATOM 1910 N N . PRO A 1 333 ? 2.959 -7.165 -15.348 1.000 45.781 262 PRO A N 1
ATOM 1911 C CA . PRO A 1 333 ? 3.471 -7.244 -16.718 1.000 49.175 262 PRO A CA 1
ATOM 1912 C C . PRO A 1 333 ? 4.458 -6.118 -17.072 1.000 49.914 262 PRO A C 1
ATOM 1913 O O . PRO A 1 333 ? 5.386 -6.382 -17.827 1.000 50.431 262 PRO A O 1
ATOM 1917 N N . ASP A 1 334 ? 4.247 -4.917 -16.511 1.000 47.851 263 ASP A N 1
ATOM 1918 C CA . ASP A 1 334 ? 5.030 -3.679 -16.791 1.000 48.100 263 ASP A CA 1
ATOM 1919 C C . ASP A 1 334 ? 6.393 -3.712 -16.077 1.000 47.834 263 ASP A C 1
ATOM 1920 O O . ASP A 1 334 ? 7.160 -2.740 -16.235 1.000 50.283 263 ASP A O 1
ATOM 1925 N N . GLY A 1 335 ? 6.680 -4.762 -15.300 1.000 47.592 264 GLY A N 1
ATOM 1926 C CA . GLY A 1 335 ? 7.941 -4.904 -14.542 1.000 47.905 264 GLY A CA 1
ATOM 1927 C C . GLY A 1 335 ? 7.972 -4.033 -13.290 1.000 44.551 264 GLY A C 1
ATOM 1928 O O . GLY A 1 335 ? 9.077 -3.805 -12.755 1.000 44.529 264 GLY A O 1
ATOM 1929 N N . LYS A 1 336 ? 6.813 -3.579 -12.809 1.000 41.457 265 LYS A N 1
ATOM 1930 C CA . LYS A 1 336 ? 6.719 -2.766 -11.562 1.000 40.283 265 LYS A CA 1
ATOM 1931 C C . LYS A 1 336 ? 5.709 -3.393 -10.596 1.000 35.193 265 LYS A C 1
ATOM 1932 O O . LYS A 1 336 ? 4.695 -3.947 -11.039 1.000 33.611 265 LYS A O 1
ATOM 1938 N N . SER A 1 337 ? 5.990 -3.303 -9.297 1.000 29.752 266 SER A N 1
ATOM 1939 C CA . SER A 1 337 ? 5.044 -3.664 -8.209 1.000 26.481 266 SER A CA 1
ATOM 1940 C C . SER A 1 337 ? 4.427 -2.372 -7.660 1.000 24.781 266 SER A C 1
ATOM 1941 O O . SER A 1 337 ? 5.007 -1.282 -7.901 1.000 23.971 266 SER A O 1
ATOM 1944 N N . ALA A 1 338 ? 3.381 -2.486 -6.849 1.000 23.205 267 ALA A N 1
ATOM 1945 C CA . ALA A 1 338 ? 2.887 -1.333 -6.054 1.000 22.655 267 ALA A CA 1
ATOM 1946 C C . ALA A 1 338 ? 4.014 -0.839 -5.147 1.000 22.033 267 ALA A C 1
ATOM 1947 O O . ALA A 1 338 ? 4.152 0.382 -4.964 1.000 20.240 267 ALA A O 1
ATOM 1949 N N . GLU A 1 339 ? 4.833 -1.747 -4.604 1.000 21.634 268 GLU A N 1
ATOM 1950 C CA . GLU A 1 339 ? 5.913 -1.373 -3.663 1.000 22.223 268 GLU A CA 1
ATOM 1951 C C . GLU A 1 339 ? 6.889 -0.411 -4.345 1.000 23.042 268 GLU A C 1
ATOM 1952 O O . GLU A 1 339 ? 7.400 0.472 -3.672 1.000 23.262 268 GLU A O 1
ATOM 1958 N N . ASP A 1 340 ? 7.091 -0.523 -5.663 1.000 24.793 269 ASP A N 1
ATOM 1959 C CA . ASP A 1 340 ? 7.978 0.396 -6.421 1.000 24.576 269 ASP A CA 1
ATOM 1960 C C . ASP A 1 340 ? 7.475 1.840 -6.316 1.000 23.396 269 ASP A C 1
ATOM 1961 O O . ASP A 1 340 ? 8.320 2.744 -6.336 1.000 25.093 269 ASP A O 1
ATOM 1966 N N . TYR A 1 341 ? 6.159 2.055 -6.233 1.000 22.205 270 TYR A N 1
ATOM 1967 C CA . TYR A 1 341 ? 5.545 3.405 -6.172 1.000 22.016 270 TYR A CA 1
ATOM 1968 C C . TYR A 1 341 ? 5.394 3.888 -4.731 1.000 20.557 270 TYR A C 1
ATOM 1969 O O . TYR A 1 341 ? 5.270 5.121 -4.540 1.000 22.276 270 TYR A O 1
ATOM 1978 N N . LEU A 1 342 ? 5.351 2.974 -3.768 1.000 19.904 271 LEU A N 1
ATOM 1979 C CA . LEU A 1 342 ? 5.107 3.331 -2.339 1.000 20.088 271 LEU A CA 1
ATOM 1980 C C . LEU A 1 342 ? 6.378 3.884 -1.697 1.000 20.843 271 LEU A C 1
ATOM 1981 O O . LEU A 1 342 ? 7.485 3.406 -2.002 1.000 20.918 271 LEU A O 1
ATOM 1986 N N . SER A 1 343 ? 6.227 4.829 -0.772 1.000 18.322 272 SER A N 1
ATOM 1987 C CA . SER A 1 343 ? 7.325 5.324 0.086 1.000 19.656 272 SER A CA 1
ATOM 1988 C C . SER A 1 343 ? 7.217 4.697 1.475 1.000 17.910 272 SER A C 1
ATOM 1989 O O . SER A 1 343 ? 8.261 4.461 2.104 1.000 18.633 272 SER A O 1
ATOM 1992 N N . VAL A 1 344 ? 5.992 4.496 1.963 1.000 17.082 273 VAL A N 1
ATOM 1993 C CA . VAL A 1 344 ? 5.739 4.029 3.358 1.000 16.899 273 VAL A CA 1
ATOM 1994 C C . VAL A 1 344 ? 4.632 2.991 3.359 1.000 17.654 273 VAL A C 1
ATOM 1995 O O . VAL A 1 344 ? 3.582 3.209 2.735 1.000 19.202 273 VAL A O 1
ATOM 1999 N N . VAL A 1 345 ? 4.841 1.916 4.110 1.000 16.098 274 VAL A N 1
ATOM 2000 C CA . VAL A 1 345 ? 3.782 0.927 4.408 1.000 15.818 274 VAL A CA 1
ATOM 2001 C C . VAL A 1 345 ? 3.249 1.230 5.801 1.000 16.989 274 VAL A C 1
ATOM 2002 O O . VAL A 1 345 ? 4.058 1.403 6.722 1.000 17.719 274 VAL A O 1
ATOM 2006 N N . THR A 1 346 ? 1.925 1.346 5.919 1.000 17.063 275 THR A N 1
ATOM 2007 C CA . THR A 1 346 ? 1.247 1.876 7.123 1.000 15.773 275 THR A CA 1
ATOM 2008 C C . THR A 1 346 ? 0.325 0.809 7.690 1.000 16.429 275 THR A C 1
ATOM 2009 O O . THR A 1 346 ? -0.287 0.067 6.925 1.000 17.873 275 THR A O 1
ATOM 2013 N N . GLY A 1 347 ? 0.234 0.743 9.008 1.000 16.478 276 GLY A N 1
ATOM 2014 C CA . GLY A 1 347 ? -0.727 -0.130 9.679 1.000 16.119 276 GLY A CA 1
ATOM 2015 C C . GLY A 1 347 ? -1.111 0.421 11.029 1.000 14.262 276 GLY A C 1
ATOM 2016 O O . GLY A 1 347 ? -0.390 1.304 11.580 1.000 15.320 276 GLY A O 1
ATOM 2017 N N . HIS A 1 348 ? -2.213 -0.097 11.560 1.000 15.656 277 HIS A N 1
ATOM 2018 C CA . HIS A 1 348 ? -2.753 0.266 12.881 1.000 15.316 277 HIS A CA 1
ATOM 2019 C C . HIS A 1 348 ? -2.398 -0.823 13.888 1.000 16.700 277 HIS A C 1
ATOM 2020 O O . HIS A 1 348 ? -1.910 -1.874 13.483 1.000 18.914 277 HIS A O 1
ATOM 2027 N N . GLY A 1 349 ? -2.683 -0.588 15.159 1.000 16.386 278 GLY A N 1
ATOM 2028 C CA . GLY A 1 349 ? -2.282 -1.529 16.224 1.000 17.024 278 GLY A CA 1
ATOM 2029 C C . GLY A 1 349 ? -3.464 -2.269 16.824 1.000 18.064 278 GLY A C 1
ATOM 2030 O O . GLY A 1 349 ? -3.243 -3.046 17.768 1.000 19.975 278 GLY A O 1
ATOM 2031 N N . TYR A 1 350 ? -4.679 -2.061 16.318 1.000 18.251 279 TYR A N 1
ATOM 2032 C CA . TYR A 1 350 ? -5.912 -2.477 17.031 1.000 20.007 279 TYR A CA 1
ATOM 2033 C C . TYR A 1 350 ? -6.100 -3.990 17.009 1.000 20.937 279 TYR A C 1
ATOM 2034 O O . TYR A 1 350 ? -6.342 -4.543 18.093 1.000 22.983 279 TYR A O 1
ATOM 2043 N N . SER A 1 351 ? -6.030 -4.616 15.844 1.000 22.336 280 SER A N 1
ATOM 2044 C CA . SER A 1 351 ? -6.323 -6.068 15.706 1.000 23.861 280 SER A CA 1
ATOM 2045 C C . SER A 1 351 ? -5.083 -6.883 16.070 1.000 23.451 280 SER A C 1
ATOM 2046 O O . SER A 1 351 ? -5.236 -8.049 16.435 1.000 24.381 280 SER A O 1
ATOM 2049 N N . SER A 1 352 ? -3.898 -6.293 15.951 1.000 22.671 281 SER A N 1
ATOM 2050 C CA . SER A 1 352 ? -2.600 -6.886 16.355 1.000 22.412 281 SER A CA 1
ATOM 2051 C C . SER A 1 352 ? -1.571 -5.764 16.416 1.000 20.822 281 SER A C 1
ATOM 2052 O O . SER A 1 352 ? -1.605 -4.870 15.539 1.000 20.344 281 SER A O 1
ATOM 2055 N N . ALA A 1 353 ? -0.748 -5.778 17.447 1.000 19.395 282 ALA A N 1
ATOM 2056 C CA . ALA A 1 353 ? 0.183 -4.679 17.789 1.000 19.596 282 ALA A CA 1
ATOM 2057 C C . ALA A 1 353 ? 1.412 -4.747 16.892 1.000 19.206 282 ALA A C 1
ATOM 2058 O O . ALA A 1 353 ? 1.826 -5.828 16.460 1.000 19.598 282 ALA A O 1
ATOM 2060 N N . PRO A 1 354 ? 2.074 -3.596 16.631 1.000 18.268 283 PRO A N 1
ATOM 2061 C CA . PRO A 1 354 ? 3.389 -3.574 15.995 1.000 18.550 283 PRO A CA 1
ATOM 2062 C C . PRO A 1 354 ? 4.470 -4.098 16.960 1.000 18.546 283 PRO A C 1
ATOM 2063 O O . PRO A 1 354 ? 5.063 -3.333 17.727 1.000 18.135 283 PRO A O 1
ATOM 2067 N N . THR A 1 355 ? 4.738 -5.408 16.869 1.000 20.114 284 THR A N 1
ATOM 2068 C CA . THR A 1 355 ? 5.736 -6.139 17.696 1.000 21.144 284 THR A CA 1
ATOM 2069 C C . THR A 1 355 ? 6.727 -6.927 16.825 1.000 21.721 284 THR A C 1
ATOM 2070 O O . THR A 1 355 ? 7.589 -7.605 17.408 1.000 22.127 284 THR A O 1
ATOM 2074 N N . PHE A 1 356 ? 6.603 -6.870 15.500 1.000 19.628 285 PHE A N 1
ATOM 2075 C CA . PHE A 1 356 ? 7.489 -7.585 14.557 1.000 20.121 285 PHE A CA 1
ATOM 2076 C C . PHE A 1 356 ? 7.639 -6.738 13.305 1.000 20.949 285 PHE A C 1
ATOM 2077 O O . PHE A 1 356 ? 6.754 -5.941 12.987 1.000 19.230 285 PHE A O 1
ATOM 2085 N N . PRO A 1 357 ? 8.759 -6.861 12.574 1.000 21.158 286 PRO A N 1
ATOM 2086 C CA . PRO A 1 357 ? 8.960 -6.087 11.349 1.000 20.608 286 PRO A CA 1
ATOM 2087 C C . PRO A 1 357 ? 8.082 -6.574 10.191 1.000 22.979 286 PRO A C 1
ATOM 2088 O O . PRO A 1 357 ? 8.007 -7.771 9.927 1.000 22.728 286 PRO A O 1
ATOM 2092 N N . LEU A 1 358 ? 7.453 -5.638 9.471 1.000 20.185 287 LEU A N 1
ATOM 2093 C CA . LEU A 1 358 ? 6.752 -5.978 8.204 1.000 20.968 287 LEU A CA 1
ATOM 2094 C C . LEU A 1 358 ? 7.782 -6.347 7.130 1.000 20.498 287 LEU A C 1
ATOM 2095 O O . LEU A 1 358 ? 8.912 -5.826 7.151 1.000 23.100 287 LEU A O 1
ATOM 2100 N N . SER A 1 359 ? 7.384 -7.210 6.200 1.000 22.436 288 SER A N 1
ATOM 2101 C CA . SER A 1 359 ? 8.274 -7.811 5.176 1.000 24.503 288 SER A CA 1
ATOM 2102 C C . SER A 1 359 ? 8.337 -6.940 3.923 1.000 26.077 288 SER A C 1
ATOM 2103 O O . SER A 1 359 ? 8.450 -7.474 2.827 1.000 28.014 288 SER A O 1
ATOM 2106 N N . THR A 1 360 ? 8.316 -5.625 4.079 1.000 25.377 289 THR A N 1
ATOM 2107 C CA . THR A 1 360 ? 8.501 -4.684 2.957 1.000 23.925 289 THR A CA 1
ATOM 2108 C C . THR A 1 360 ? 9.931 -4.164 3.001 1.000 23.419 289 THR A C 1
ATOM 2109 O O . THR A 1 360 ? 10.525 -4.127 4.093 1.000 24.068 289 THR A O 1
ATOM 2113 N N . LYS A 1 361 ? 10.435 -3.711 1.857 1.000 23.286 290 LYS A N 1
ATOM 2114 C CA . LYS A 1 361 ? 11.734 -3.008 1.767 1.000 24.222 290 LYS A CA 1
ATOM 2115 C C . LYS A 1 361 ? 11.556 -1.526 2.121 1.000 22.509 290 LYS A C 1
ATOM 2116 O O . LYS A 1 361 ? 12.565 -0.812 2.179 1.000 24.551 290 LYS A O 1
ATOM 2122 N N . ARG A 1 362 ? 10.320 -1.054 2.266 1.000 20.111 291 ARG A N 1
ATOM 2123 C CA . ARG A 1 362 ? 10.065 0.379 2.554 1.000 19.948 291 ARG A CA 1
ATOM 2124 C C . ARG A 1 362 ? 10.028 0.612 4.065 1.000 19.124 291 ARG A C 1
ATOM 2125 O O . ARG A 1 362 ? 9.818 -0.337 4.848 1.000 19.457 291 ARG A O 1
ATOM 2133 N N . ARG A 1 363 ? 10.194 1.874 4.444 1.000 18.200 292 ARG A N 1
ATOM 2134 C CA . ARG A 1 363 ? 9.853 2.379 5.792 1.000 18.081 292 ARG A CA 1
ATOM 2135 C C . ARG A 1 363 ? 8.424 1.951 6.124 1.000 18.413 292 ARG A C 1
ATOM 2136 O O . ARG A 1 363 ? 7.566 1.870 5.223 1.000 18.535 292 ARG A O 1
ATOM 2144 N N . THR A 1 364 ? 8.180 1.700 7.404 1.000 16.368 293 THR A N 1
ATOM 2145 C CA . THR A 1 364 ? 6.838 1.385 7.910 1.000 15.921 293 THR A CA 1
ATOM 2146 C C . THR A 1 364 ? 6.483 2.425 8.962 1.000 15.446 293 THR A C 1
ATOM 2147 O O . THR A 1 364 ? 7.387 2.925 9.665 1.000 15.662 293 THR A O 1
ATOM 2151 N N . TRP A 1 365 ? 5.195 2.733 9.042 1.000 15.324 294 TRP A N 1
ATOM 2152 C CA . TRP A 1 365 ? 4.628 3.658 10.054 1.000 14.699 294 TRP A CA 1
ATOM 2153 C C . TRP A 1 365 ? 3.488 2.944 10.782 1.000 14.432 294 TRP A C 1
ATOM 2154 O O . TRP A 1 365 ? 2.640 2.331 10.107 1.000 15.197 294 TRP A O 1
ATOM 2165 N N . LEU A 1 366 ? 3.461 3.051 12.109 1.000 15.323 295 LEU A N 1
ATOM 2166 C CA . LEU A 1 366 ? 2.259 2.799 12.937 1.000 13.913 295 LEU A CA 1
ATOM 2167 C C . LEU A 1 366 ? 1.433 4.093 12.838 1.000 13.928 295 LEU A C 1
ATOM 2168 O O . LEU A 1 366 ? 1.958 5.146 13.255 1.000 14.584 295 LEU A O 1
ATOM 2173 N N . THR A 1 367 ? 0.309 4.060 12.134 1.000 14.793 296 THR A N 1
ATOM 2174 C CA . THR A 1 367 ? -0.400 5.310 11.756 1.000 14.826 296 THR A CA 1
ATOM 2175 C C . THR A 1 367 ? -1.666 5.538 12.571 1.000 15.225 296 THR A C 1
ATOM 2176 O O . THR A 1 367 ? -2.242 6.624 12.422 1.000 15.105 296 THR A O 1
ATOM 2180 N N . GLU A 1 368 ? -2.125 4.582 13.359 1.000 14.795 297 GLU A N 1
ATOM 2181 C CA . GLU A 1 368 ? -3.278 4.843 14.256 1.000 15.363 297 GLU A CA 1
ATOM 2182 C C . GLU A 1 368 ? -3.305 3.790 15.352 1.000 16.290 297 GLU A C 1
ATOM 2183 O O . GLU A 1 368 ? -3.149 2.597 15.058 1.000 15.963 297 GLU A O 1
ATOM 2189 N N . TRP A 1 369 ? -3.537 4.247 16.566 1.000 15.541 298 TRP A N 1
ATOM 2190 C CA . TRP A 1 369 ? -3.698 3.346 17.726 1.000 16.391 298 TRP A CA 1
ATOM 2191 C C . TRP A 1 369 ? -4.134 4.217 18.889 1.000 16.700 298 TRP A C 1
ATOM 2192 O O . TRP A 1 369 ? -3.678 5.390 18.976 1.000 16.908 298 TRP A O 1
ATOM 2203 N N . THR A 1 370 ? -4.985 3.670 19.752 1.000 16.613 299 THR A N 1
ATOM 2204 C CA . THR A 1 370 ? -5.419 4.327 20.994 1.000 16.725 299 THR A CA 1
ATOM 2205 C C . THR A 1 370 ? -6.053 3.256 21.880 1.000 18.181 299 THR A C 1
ATOM 2206 O O . THR A 1 370 ? -6.094 2.075 21.470 1.000 18.799 299 THR A O 1
ATOM 2210 N N . ASP A 1 371 ? -6.541 3.695 23.025 1.000 17.825 300 ASP A N 1
ATOM 2211 C CA . ASP A 1 371 ? -7.359 2.878 23.954 1.000 18.503 300 ASP A CA 1
ATOM 2212 C C . ASP A 1 371 ? -8.820 3.237 23.689 1.000 20.835 300 ASP A C 1
ATOM 2213 O O . ASP A 1 371 ? -9.217 4.339 24.092 1.000 20.483 300 ASP A O 1
ATOM 2218 N N . LEU A 1 372 ? -9.583 2.344 23.049 1.000 23.368 301 LEU A N 1
ATOM 2219 C CA . LEU A 1 372 ? -11.012 2.602 22.705 1.000 24.967 301 LEU A CA 1
ATOM 2220 C C . LEU A 1 372 ? -11.956 1.983 23.744 1.000 27.611 301 LEU A C 1
ATOM 2221 O O . LEU A 1 372 ? -13.153 1.871 23.441 1.000 28.276 301 LEU A O 1
ATOM 2226 N N . SER A 1 373 ? -11.452 1.607 24.918 1.000 26.687 302 SER A N 1
ATOM 2227 C CA . SER A 1 373 ? -12.233 0.903 25.967 1.000 27.477 302 SER A CA 1
ATOM 2228 C C . SER A 1 373 ? -13.338 1.802 26.538 1.000 28.605 302 SER A C 1
ATOM 2229 O O . SER A 1 373 ? -14.335 1.245 27.045 1.000 29.641 302 SER A O 1
ATOM 2232 N N . GLY A 1 374 ? -13.158 3.127 26.512 1.000 26.172 303 GLY A N 1
ATOM 2233 C CA . GLY A 1 374 ? -14.079 4.089 27.146 1.000 26.703 303 GLY A CA 1
ATOM 2234 C C . GLY A 1 374 ? -13.706 4.370 28.590 1.000 24.751 303 GLY A C 1
ATOM 2235 O O . GLY A 1 374 ? -14.418 5.129 29.228 1.000 27.145 303 GLY A O 1
ATOM 2236 N N . ALA A 1 375 ? -12.605 3.805 29.085 1.000 24.241 304 ALA A N 1
ATOM 2237 C CA . ALA A 1 375 ? -12.007 4.139 30.395 1.000 24.035 304 ALA A CA 1
ATOM 2238 C C . ALA A 1 375 ? -11.488 5.586 30.372 1.000 23.571 304 ALA A C 1
ATOM 2239 O O . ALA A 1 375 ? -11.318 6.148 29.280 1.000 22.543 304 ALA A O 1
ATOM 2241 N N . PHE A 1 376 ? -11.230 6.148 31.549 1.000 23.824 305 PHE A N 1
ATOM 2242 C CA . PHE A 1 376 ? -10.694 7.515 31.738 1.000 23.482 305 PHE A CA 1
ATOM 2243 C C . PHE A 1 376 ? -9.517 7.435 32.701 1.000 24.382 305 PHE A C 1
ATOM 2244 O O . PHE A 1 376 ? -9.724 7.314 33.936 1.000 23.895 305 PHE A O 1
ATOM 2252 N N . THR A 1 377 ? -8.311 7.508 32.141 1.000 22.187 306 THR A N 1
ATOM 2253 C CA . THR A 1 377 ? -7.023 7.257 32.827 1.000 23.953 306 THR A CA 1
ATOM 2254 C C . THR A 1 377 ? -6.082 8.425 32.541 1.000 23.801 306 THR A C 1
ATOM 2255 O O . THR A 1 377 ? -5.061 8.246 31.890 1.000 27.204 306 THR A O 1
ATOM 2259 N N . PRO A 1 378 ? -6.422 9.669 32.926 1.000 21.549 307 PRO A N 1
ATOM 2260 C CA . PRO A 1 378 ? -5.546 10.806 32.621 1.000 22.050 307 PRO A CA 1
ATOM 2261 C C . PRO A 1 378 ? -4.216 10.864 33.392 1.000 21.794 307 PRO A C 1
ATOM 2262 O O . PRO A 1 378 ? -3.238 11.360 32.829 1.000 22.207 307 PRO A O 1
ATOM 2266 N N . TYR A 1 379 ? -4.159 10.398 34.647 1.000 19.932 308 TYR A N 1
ATOM 2267 C CA . TYR A 1 379 ? -3.026 10.705 35.560 1.000 19.931 308 TYR A CA 1
ATOM 2268 C C . TYR A 1 379 ? -2.140 9.485 35.811 1.000 18.605 308 TYR A C 1
ATOM 2269 O O . TYR A 1 379 ? -1.073 9.646 36.413 1.000 22.197 308 TYR A O 1
ATOM 2278 N N . THR A 1 380 ? -2.567 8.302 35.382 1.000 18.794 309 THR A N 1
ATOM 2279 C CA . THR A 1 380 ? -1.854 7.049 35.720 1.000 18.258 309 THR A CA 1
ATOM 2280 C C . THR A 1 380 ? -0.755 6.733 34.703 1.000 17.656 309 THR A C 1
ATOM 2281 O O . THR A 1 380 ? -1.085 6.443 33.539 1.000 18.937 309 THR A O 1
ATOM 2285 N N . PHE A 1 381 ? 0.489 6.681 35.168 1.000 18.119 310 PHE A N 1
ATOM 2286 C CA . PHE A 1 381 ? 1.625 6.154 34.385 1.000 17.728 310 PHE A CA 1
ATOM 2287 C C . PHE A 1 381 ? 1.657 4.640 34.604 1.000 18.679 310 PHE A C 1
ATOM 2288 O O . PHE A 1 381 ? 1.709 3.894 33.629 1.000 18.350 310 PHE A O 1
ATOM 2296 N N . PHE A 1 382 ? 1.579 4.187 35.858 1.000 18.539 311 PHE A N 1
ATOM 2297 C CA . PHE A 1 382 ? 1.448 2.739 36.156 1.000 19.731 311 PHE A CA 1
ATOM 2298 C C . PHE A 1 382 ? 0.555 2.540 37.385 1.000 19.021 311 PHE A C 1
ATOM 2299 O O . PHE A 1 382 ? 0.749 3.198 38.419 1.000 20.430 311 PHE A O 1
ATOM 2307 N N . ALA A 1 383 ? -0.408 1.649 37.254 1.000 19.391 312 ALA A N 1
ATOM 2308 C CA . ALA A 1 383 ? -1.213 1.142 38.387 1.000 20.431 312 ALA A CA 1
ATOM 2309 C C . ALA A 1 383 ? -1.314 -0.381 38.270 1.000 21.792 312 ALA A C 1
ATOM 2310 O O . ALA A 1 383 ? -0.871 -1.080 39.211 1.000 22.704 312 ALA A O 1
ATOM 2312 N N . ASP A 1 384 ? -1.874 -0.882 37.174 1.000 21.014 313 ASP A N 1
ATOM 2313 C CA . ASP A 1 384 ? -2.095 -2.346 37.007 1.000 23.191 313 ASP A CA 1
ATOM 2314 C C . ASP A 1 384 ? -2.080 -2.759 35.532 1.000 21.493 313 ASP A C 1
ATOM 2315 O O . ASP A 1 384 ? -2.732 -3.772 35.183 1.000 21.344 313 ASP A O 1
ATOM 2320 N N . GLY A 1 385 ? -1.322 -2.041 34.703 1.000 21.134 314 GLY A N 1
ATOM 2321 C CA . GLY A 1 385 ? -1.171 -2.379 33.279 1.000 19.795 314 GLY A CA 1
ATOM 2322 C C . GLY A 1 385 ? -2.437 -2.174 32.467 1.000 19.919 314 GLY A C 1
ATOM 2323 O O . GLY A 1 385 ? -2.575 -2.848 31.426 1.000 20.270 314 GLY A O 1
ATOM 2324 N N . GLY A 1 386 ? -3.328 -1.266 32.879 1.000 19.351 315 GLY A N 1
ATOM 2325 C CA . GLY A 1 386 ? -4.483 -0.851 32.071 1.000 18.499 315 GLY A CA 1
ATOM 2326 C C . GLY A 1 386 ? -4.071 -0.326 30.700 1.000 19.063 315 GLY A C 1
ATOM 2327 O O . GLY A 1 386 ? -2.948 0.241 30.571 1.000 18.445 315 GLY A O 1
ATOM 2328 N N . ALA A 1 387 ? -4.973 -0.466 29.734 1.000 18.010 316 ALA A N 1
ATOM 2329 C CA . ALA A 1 387 ? -4.749 -0.176 28.304 1.000 19.106 316 ALA A CA 1
ATOM 2330 C C . ALA A 1 387 ? -4.472 1.319 28.121 1.000 18.915 316 ALA A C 1
ATOM 2331 O O . ALA A 1 387 ? -3.909 1.668 27.060 1.000 20.154 316 ALA A O 1
ATOM 2333 N N . GLY A 1 388 ? -4.931 2.149 29.061 1.000 18.100 317 GLY A N 1
ATOM 2334 C CA . GLY A 1 388 ? -4.834 3.621 28.991 1.000 18.671 317 GLY A CA 1
ATOM 2335 C C . GLY A 1 388 ? -3.676 4.192 29.792 1.000 18.287 317 GLY A C 1
ATOM 2336 O O . GLY A 1 388 ? -3.519 5.438 29.797 1.000 18.838 317 GLY A O 1
ATOM 2337 N N . GLU A 1 389 ? -2.878 3.370 30.482 1.000 18.170 318 GLU A N 1
ATOM 2338 C CA . GLU A 1 389 ? -1.796 3.883 31.367 1.000 17.536 318 GLU A CA 1
ATOM 2339 C C . GLU A 1 389 ? -0.640 4.423 30.527 1.000 15.944 318 GLU A C 1
ATOM 2340 O O . GLU A 1 389 ? -0.359 3.878 29.451 1.000 16.609 318 GLU A O 1
ATOM 2346 N N . GLY A 1 390 ? 0.060 5.408 31.066 1.000 17.283 319 GLY A N 1
ATOM 2347 C CA . GLY A 1 390 ? 1.277 5.974 30.470 1.000 16.442 319 GLY A CA 1
ATOM 2348 C C . GLY A 1 390 ? 2.300 4.913 30.114 1.000 16.513 319 GLY A C 1
ATOM 2349 O O . GLY A 1 390 ? 2.865 4.957 29.028 1.000 17.028 319 GLY A O 1
ATOM 2350 N N . MET A 1 391 ? 2.606 3.998 31.027 1.000 15.600 320 MET A N 1
ATOM 2351 C CA . MET A 1 391 ? 3.698 3.020 30.799 1.000 16.175 320 MET A CA 1
ATOM 2352 C C . MET A 1 391 ? 3.296 2.093 29.651 1.000 15.903 320 MET A C 1
ATOM 2353 O O . MET A 1 391 ? 4.168 1.676 28.872 1.000 17.084 320 MET A O 1
ATOM 2358 N N . THR A 1 392 ? 2.011 1.763 29.542 1.000 16.226 321 THR A N 1
ATOM 2359 C CA . THR A 1 392 ? 1.498 0.898 28.451 1.000 15.948 321 THR A CA 1
ATOM 2360 C C . THR A 1 392 ? 1.911 1.520 27.116 1.000 15.214 321 THR A C 1
ATOM 2361 O O . THR A 1 392 ? 2.383 0.804 26.233 1.000 15.607 321 THR A O 1
ATOM 2365 N N . TRP A 1 393 ? 1.725 2.828 27.004 1.000 15.559 322 TRP A N 1
ATOM 2366 C CA . TRP A 1 393 ? 1.976 3.562 25.736 1.000 16.226 322 TRP A CA 1
ATOM 2367 C C . TRP A 1 393 ? 3.472 3.817 25.530 1.000 15.844 322 TRP A C 1
ATOM 2368 O O . TRP A 1 393 ? 3.952 3.659 24.398 1.000 15.679 322 TRP A O 1
ATOM 2379 N N . ALA A 1 394 ? 4.223 4.142 26.572 1.000 15.626 323 ALA A N 1
ATOM 2380 C CA . ALA A 1 394 ? 5.698 4.230 26.496 1.000 15.472 323 ALA A CA 1
ATOM 2381 C C . ALA A 1 394 ? 6.238 2.910 25.930 1.000 15.581 323 ALA A C 1
ATOM 2382 O O . ALA A 1 394 ? 7.090 2.918 25.025 1.000 16.178 323 ALA A O 1
ATOM 2384 N N . ASN A 1 395 ? 5.722 1.782 26.421 1.000 15.607 324 ASN A N 1
ATOM 2385 C CA . ASN A 1 395 ? 6.158 0.452 25.962 1.000 16.579 324 ASN A CA 1
ATOM 2386 C C . ASN A 1 395 ? 5.671 0.170 24.541 1.000 16.377 324 ASN A C 1
ATOM 2387 O O . ASN A 1 395 ? 6.466 -0.367 23.732 1.000 17.510 324 ASN A O 1
ATOM 2392 N N . HIS A 1 396 ? 4.440 0.544 24.186 1.000 15.588 325 HIS A N 1
ATOM 2393 C CA . HIS A 1 396 ? 3.946 0.357 22.801 1.000 16.246 325 HIS A CA 1
ATOM 2394 C C . HIS A 1 396 ? 4.893 1.079 21.830 1.000 15.182 325 HIS A C 1
ATOM 2395 O O . HIS A 1 396 ? 5.236 0.515 20.783 1.000 15.097 325 HIS A O 1
ATOM 2402 N N . ILE A 1 397 ? 5.258 2.321 22.148 1.000 14.362 326 ILE A N 1
ATOM 2403 C CA . ILE A 1 397 ? 6.150 3.133 21.277 1.000 14.444 326 ILE A CA 1
ATOM 2404 C C . ILE A 1 397 ? 7.523 2.448 21.200 1.000 15.127 326 ILE A C 1
ATOM 2405 O O . ILE A 1 397 ? 8.018 2.210 20.101 1.000 14.879 326 ILE A O 1
ATOM 2410 N N . GLN A 1 398 ? 8.123 2.150 22.356 1.000 15.220 327 GLN A N 1
ATOM 2411 C CA . GLN A 1 398 ? 9.487 1.599 22.391 1.000 15.469 327 GLN A CA 1
ATOM 2412 C C . GLN A 1 398 ? 9.507 0.293 21.601 1.000 16.076 327 GLN A C 1
ATOM 2413 O O . GLN A 1 398 ? 10.440 0.104 20.814 1.000 17.039 327 GLN A O 1
ATOM 2419 N N . THR A 1 399 ? 8.537 -0.596 21.831 1.000 15.992 328 THR A N 1
ATOM 2420 C CA . THR A 1 399 ? 8.422 -1.902 21.130 1.000 16.919 328 THR A CA 1
ATOM 2421 C C . THR A 1 399 ? 8.259 -1.682 19.621 1.000 17.323 328 THR A C 1
ATOM 2422 O O . THR A 1 399 ? 8.879 -2.391 18.827 1.000 17.172 328 THR A O 1
ATOM 2426 N N . ALA A 1 400 ? 7.424 -0.734 19.204 1.000 15.446 329 ALA A N 1
ATOM 2427 C CA . ALA A 1 400 ? 7.208 -0.480 17.763 1.000 15.859 329 ALA A CA 1
ATOM 2428 C C . ALA A 1 400 ? 8.553 -0.158 17.084 1.000 15.919 329 ALA A C 1
ATOM 2429 O O . ALA A 1 400 ? 8.804 -0.658 15.981 1.000 16.754 329 ALA A O 1
ATOM 2431 N N . PHE A 1 401 ? 9.402 0.660 17.689 1.000 16.327 330 PHE A N 1
ATOM 2432 C CA . PHE A 1 401 ? 10.697 1.050 17.084 1.000 15.667 330 PHE A CA 1
ATOM 2433 C C . PHE A 1 401 ? 11.714 -0.089 17.213 1.000 16.472 330 PHE A C 1
ATOM 2434 O O . PHE A 1 401 ? 12.373 -0.421 16.220 1.000 18.164 330 PHE A O 1
ATOM 2442 N N . VAL A 1 402 ? 11.845 -0.682 18.393 1.000 16.735 331 VAL A N 1
ATOM 2443 C CA . VAL A 1 402 ? 12.956 -1.659 18.630 1.000 18.137 331 VAL A CA 1
ATOM 2444 C C . VAL A 1 402 ? 12.616 -3.004 17.990 1.000 18.666 331 VAL A C 1
ATOM 2445 O O . VAL A 1 402 ? 13.542 -3.628 17.377 1.000 21.697 331 VAL A O 1
ATOM 2449 N N . ASN A 1 403 ? 11.386 -3.480 18.181 1.000 18.040 332 ASN A N 1
ATOM 2450 C CA . ASN A 1 403 ? 10.962 -4.841 17.762 1.000 18.364 332 ASN A CA 1
ATOM 2451 C C . ASN A 1 403 ? 10.204 -4.837 16.429 1.000 19.768 332 ASN A C 1
ATOM 2452 O O . ASN A 1 403 ? 10.252 -5.872 15.727 1.000 20.155 332 ASN A O 1
ATOM 2457 N N . ALA A 1 404 ? 9.479 -3.765 16.079 1.000 18.756 333 ALA A N 1
ATOM 2458 C CA . ALA A 1 404 ? 8.634 -3.762 14.857 1.000 16.709 333 ALA A CA 1
ATOM 2459 C C . ALA A 1 404 ? 9.272 -2.899 13.765 1.000 16.843 333 ALA A C 1
ATOM 2460 O O . ALA A 1 404 ? 8.678 -2.803 12.687 1.000 17.096 333 ALA A O 1
ATOM 2462 N N . ASN A 1 405 ? 10.413 -2.262 14.038 1.000 16.895 334 ASN A N 1
ATOM 2463 C CA . ASN A 1 405 ? 11.230 -1.587 13.003 1.000 16.336 334 ASN A CA 1
ATOM 2464 C C . ASN A 1 405 ? 10.458 -0.430 12.346 1.000 16.253 334 ASN A C 1
ATOM 2465 O O . ASN A 1 405 ? 10.695 -0.185 11.155 1.000 16.826 334 ASN A O 1
ATOM 2470 N N . VAL A 1 406 ? 9.593 0.269 13.084 1.000 15.697 335 VAL A N 1
ATOM 2471 C CA . VAL A 1 406 ? 8.814 1.386 12.462 1.000 15.485 335 VAL A CA 1
ATOM 2472 C C . VAL A 1 406 ? 9.684 2.635 12.370 1.000 15.712 335 VAL A C 1
ATOM 2473 O O . VAL A 1 406 ? 10.666 2.790 13.123 1.000 15.638 335 VAL A O 1
ATOM 2477 N N . SER A 1 407 ? 9.293 3.550 11.478 1.000 14.956 336 SER A N 1
ATOM 2478 C CA . SER A 1 407 ? 9.938 4.876 11.319 1.000 14.857 336 SER A CA 1
ATOM 2479 C C . SER A 1 407 ? 9.039 5.981 11.889 1.000 15.082 336 SER A C 1
ATOM 2480 O O . SER A 1 407 ? 9.491 7.124 11.946 1.000 16.126 336 SER A O 1
ATOM 2483 N N . ALA A 1 408 ? 7.810 5.668 12.269 1.000 14.425 337 ALA A N 1
ATOM 2484 C CA . ALA A 1 408 ? 6.923 6.683 12.878 1.000 14.554 337 ALA A CA 1
ATOM 2485 C C . ALA A 1 408 ? 5.880 6.021 13.755 1.000 15.300 337 ALA A C 1
ATOM 2486 O O . ALA A 1 408 ? 5.522 4.858 13.528 1.000 15.438 337 ALA A O 1
ATOM 2488 N N . PHE A 1 409 ? 5.351 6.804 14.675 1.000 15.104 338 PHE A N 1
ATOM 2489 C CA . PHE A 1 409 ? 4.261 6.378 15.579 1.000 15.347 338 PHE A CA 1
ATOM 2490 C C . PHE A 1 409 ? 3.249 7.511 15.685 1.000 16.127 338 PHE A C 1
ATOM 2491 O O . PHE A 1 409 ? 3.579 8.570 16.237 1.000 15.444 338 PHE A O 1
ATOM 2499 N N . ILE A 1 410 ? 2.063 7.258 15.154 1.000 14.846 339 ILE A N 1
ATOM 2500 C CA . ILE A 1 410 ? 0.939 8.220 15.099 1.000 14.918 339 ILE A CA 1
ATOM 2501 C C . ILE A 1 410 ? -0.188 7.651 15.948 1.000 15.217 339 ILE A C 1
ATOM 2502 O O . ILE A 1 410 ? -0.763 6.614 15.603 1.000 15.401 339 ILE A O 1
ATOM 2507 N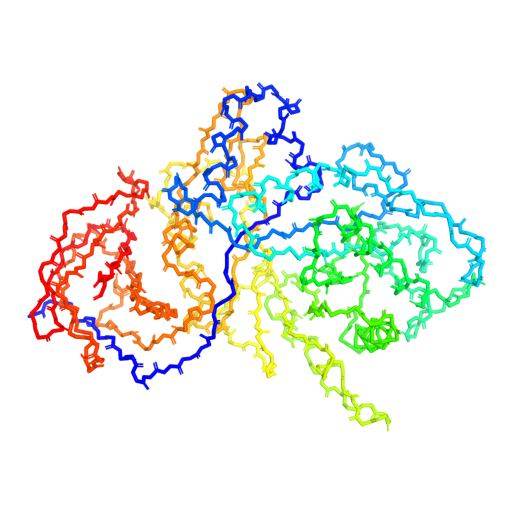 N . TYR A 1 411 ? -0.498 8.324 17.041 1.000 14.743 340 TYR A N 1
ATOM 2508 C CA . TYR A 1 411 ? -1.672 8.019 17.897 1.000 15.437 340 TYR A CA 1
ATOM 2509 C C . TYR A 1 411 ? -2.945 8.411 17.141 1.000 16.618 340 TYR A C 1
ATOM 2510 O O . TYR A 1 411 ? -2.857 9.073 16.095 1.000 17.389 340 TYR A O 1
ATOM 2519 N N . TRP A 1 412 ? -4.102 7.972 17.610 1.000 16.969 341 TRP A N 1
ATOM 2520 C CA . TRP A 1 412 ? -5.393 8.351 16.994 1.000 17.243 341 TRP A CA 1
ATOM 2521 C C . TRP A 1 412 ? -5.658 9.841 17.209 1.000 19.983 341 TRP A C 1
ATOM 2522 O O . TRP A 1 412 ? -5.148 10.607 16.396 1.000 31.299 341 TRP A O 1
ATOM 2533 N N . ILE A 1 413 ? -6.446 10.241 18.186 1.000 18.726 342 ILE A N 1
ATOM 2534 C CA . ILE A 1 413 ? -6.796 11.678 18.376 1.000 17.209 342 ILE A CA 1
ATOM 2535 C C . ILE A 1 413 ? -5.791 12.320 19.344 1.000 17.366 342 ILE A C 1
ATOM 2536 O O . ILE A 1 413 ? -5.481 11.744 20.400 1.000 16.752 342 ILE A O 1
ATOM 2541 N N . GLY A 1 414 ? -5.293 13.512 19.016 1.000 16.639 343 GLY A N 1
ATOM 2542 C CA . GLY A 1 414 ? -4.412 14.267 19.919 1.000 16.905 343 GLY A CA 1
ATOM 2543 C C . GLY A 1 414 ? -5.187 14.860 21.077 1.000 17.623 343 GLY A C 1
ATOM 2544 O O . GLY A 1 414 ? -4.888 14.508 22.225 1.000 18.515 343 GLY A O 1
ATOM 2545 N N . ALA A 1 415 ? -6.135 15.743 20.794 1.000 16.547 344 ALA A N 1
ATOM 2546 C CA . ALA A 1 415 ? -6.934 16.447 21.817 1.000 17.167 344 ALA A CA 1
ATOM 2547 C C . ALA A 1 415 ? -8.402 16.396 21.416 1.000 16.924 344 ALA A C 1
ATOM 2548 O O . ALA A 1 415 ? -8.717 16.636 20.233 1.000 17.062 344 ALA A O 1
ATOM 2550 N N . GLU A 1 416 ? -9.275 16.099 22.370 1.000 17.323 345 GLU A N 1
ATOM 2551 C CA . GLU A 1 416 ? -10.727 16.081 22.085 1.000 17.834 345 GLU A CA 1
ATOM 2552 C C . GLU A 1 416 ? -11.518 16.398 23.349 1.000 17.048 345 GLU A C 1
ATOM 2553 O O . GLU A 1 416 ? -11.031 16.100 24.468 1.000 17.488 345 GLU A O 1
ATOM 2559 N N . ASN A 1 417 ? -12.708 16.956 23.144 1.000 17.371 346 ASN A N 1
ATOM 2560 C CA . ASN A 1 417 ? -13.673 17.204 24.239 1.000 19.451 346 ASN A CA 1
ATOM 2561 C C . ASN A 1 417 ? -14.296 15.864 24.626 1.000 20.976 346 ASN A C 1
ATOM 2562 O O . ASN A 1 417 ? -15.249 15.442 23.974 1.000 22.819 346 ASN A O 1
ATOM 2567 N N . SER A 1 418 ? -13.687 15.171 25.579 1.000 22.510 347 SER A N 1
ATOM 2568 C CA . SER A 1 418 ? -14.150 13.840 26.045 1.000 24.078 347 SER A CA 1
ATOM 2569 C C . SER A 1 418 ? -13.536 13.554 27.405 1.000 24.213 347 SER A C 1
ATOM 2570 O O . SER A 1 418 ? -12.564 14.230 27.777 1.000 23.005 347 SER A O 1
ATOM 2573 N N . THR A 1 419 ? -14.088 12.566 28.104 1.000 22.095 348 THR A N 1
ATOM 2574 C CA . THR A 1 419 ? -13.455 11.970 29.304 1.000 22.982 348 THR A CA 1
ATOM 2575 C C . THR A 1 419 ? -13.281 10.472 29.043 1.000 22.731 348 THR A C 1
ATOM 2576 O O . THR A 1 419 ? -13.733 9.658 29.865 1.000 24.290 348 THR A O 1
ATOM 2580 N N . THR A 1 420 ? -12.641 10.132 27.929 1.000 22.145 349 THR A N 1
ATOM 2581 C CA . THR A 1 420 ? -12.194 8.757 27.610 1.000 22.616 349 THR A CA 1
ATOM 2582 C C . THR A 1 420 ? -10.691 8.782 27.328 1.000 22.839 349 THR A C 1
ATOM 2583 O O . THR A 1 420 ? -10.049 9.842 27.479 1.000 24.074 349 THR A O 1
ATOM 2587 N N . ASN A 1 421 ? -10.150 7.637 26.933 1.000 20.617 350 ASN A N 1
ATOM 2588 C CA . ASN A 1 421 ? -8.713 7.488 26.612 1.000 19.526 350 ASN A CA 1
ATOM 2589 C C . ASN A 1 421 ? -8.476 7.509 25.097 1.000 18.346 350 ASN A C 1
ATOM 2590 O O . ASN A 1 421 ? -7.358 7.231 24.678 1.000 19.057 350 ASN A O 1
ATOM 2595 N N A SER A 1 422 ? -9.501 7.851 24.314 0.500 18.649 351 SER A N 1
ATOM 2596 N N B SER A 1 422 ? -9.487 7.837 24.290 0.500 19.096 351 SER A N 1
ATOM 2597 C CA A SER A 1 422 ? -9.461 7.842 22.830 0.500 19.122 351 SER A CA 1
ATOM 2598 C CA B SER A 1 422 ? -9.379 7.787 22.808 0.500 19.827 351 SER A CA 1
ATOM 2599 C C A SER A 1 422 ? -8.439 8.879 22.346 0.500 18.957 351 SER A C 1
ATOM 2600 C C B SER A 1 422 ? -8.414 8.882 22.333 0.500 19.283 351 SER A C 1
ATOM 2601 O O A SER A 1 422 ? -7.743 8.620 21.355 0.500 18.917 351 SER A O 1
ATOM 2602 O O B SER A 1 422 ? -7.724 8.664 21.327 0.500 19.118 351 SER A O 1
ATOM 2607 N N . GLY A 1 423 ? -8.370 10.014 23.038 1.000 18.954 352 GLY A N 1
ATOM 2608 C CA . GLY A 1 423 ? -7.394 11.086 22.773 1.000 19.678 352 GLY A CA 1
ATOM 2609 C C . GLY A 1 423 ? -6.269 11.096 23.784 1.000 20.683 352 GLY A C 1
ATOM 2610 O O . GLY A 1 423 ? -6.429 10.548 24.872 1.000 22.888 352 GLY A O 1
ATOM 2611 N N . MET A 1 424 ? -5.158 11.734 23.449 1.000 17.386 353 MET A N 1
ATOM 2612 C CA . MET A 1 424 ? -3.994 11.861 24.362 1.000 17.856 353 MET A CA 1
ATOM 2613 C C . MET A 1 424 ? -4.231 12.982 25.376 1.000 16.623 353 MET A C 1
ATOM 2614 O O . MET A 1 424 ? -3.664 12.919 26.481 1.000 17.029 353 MET A O 1
ATOM 2619 N N . ILE A 1 425 ? -4.955 14.012 24.955 1.000 16.326 354 ILE A N 1
ATOM 2620 C CA . ILE A 1 425 ? -5.227 15.214 25.785 1.000 16.486 354 ILE A CA 1
ATOM 2621 C C . ILE A 1 425 ? -6.742 15.346 25.915 1.000 16.730 354 ILE A C 1
ATOM 2622 O O . ILE A 1 425 ? -7.444 15.456 24.899 1.000 17.723 354 ILE A O 1
ATOM 2627 N N . ASN A 1 426 ? -7.258 15.299 27.142 1.000 17.215 355 ASN A N 1
ATOM 2628 C CA . ASN A 1 426 ? -8.703 15.484 27.364 1.000 17.850 355 ASN A CA 1
ATOM 2629 C C . ASN A 1 426 ? -8.987 16.978 27.475 1.000 18.490 355 ASN A C 1
ATOM 2630 O O . ASN A 1 426 ? -8.303 17.667 28.267 1.000 18.709 355 ASN A O 1
ATOM 2635 N N 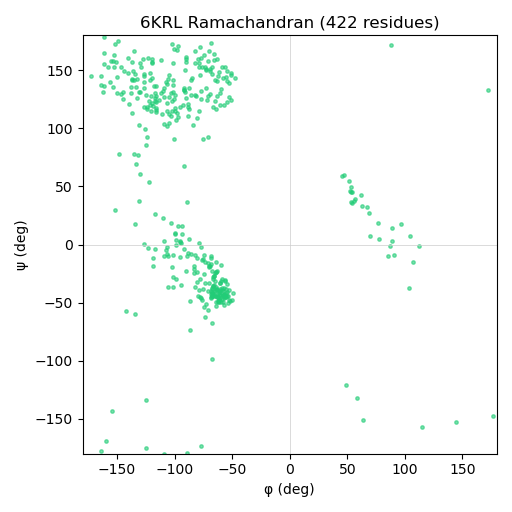. LEU A 1 427 ? -9.958 17.437 26.702 1.000 17.935 356 LEU A N 1
ATOM 2636 C CA . LEU A 1 427 ? -10.537 18.790 26.834 1.000 18.915 356 LEU A CA 1
ATOM 2637 C C . LEU A 1 427 ? -11.859 18.614 27.566 1.000 19.704 356 LEU A C 1
ATOM 2638 O O . LEU A 1 427 ? -12.647 17.714 27.200 1.000 19.609 356 LEU A O 1
ATOM 2643 N N . ILE A 1 428 ? -12.069 19.420 28.603 1.000 22.019 357 ILE A N 1
ATOM 2644 C CA . ILE A 1 428 ? -13.344 19.412 29.375 1.000 22.866 357 ILE A CA 1
ATOM 2645 C C . ILE A 1 428 ? -13.868 20.848 29.351 1.000 21.677 357 ILE A C 1
ATOM 2646 O O . ILE A 1 428 ? -13.500 21.633 30.245 1.000 22.543 357 ILE A O 1
ATOM 2651 N N . ASN A 1 429 ? -14.604 21.182 28.296 1.000 23.299 358 ASN A N 1
ATOM 2652 C CA . ASN A 1 429 ? -14.970 22.581 27.961 1.000 23.999 358 ASN A CA 1
ATOM 2653 C C . ASN A 1 429 ? -13.670 23.389 28.023 1.000 22.783 358 ASN A C 1
ATOM 2654 O O . ASN A 1 429 ? -12.720 23.041 27.281 1.000 21.806 358 ASN A O 1
ATOM 2659 N N . ASP A 1 430 ? -13.580 24.418 28.863 1.000 21.823 359 ASP A N 1
ATOM 2660 C CA . ASP A 1 430 ? -12.336 25.221 28.930 1.000 22.892 359 ASP A CA 1
ATOM 2661 C C . ASP A 1 430 ? -11.410 24.647 30.004 1.000 24.867 359 ASP A C 1
ATOM 2662 O O . ASP A 1 430 ? -11.130 25.333 31.009 1.000 26.389 359 ASP A O 1
ATOM 2667 N N . GLU A 1 431 ? -10.886 23.450 29.759 1.000 22.135 360 GLU A N 1
ATOM 2668 C CA . GLU A 1 431 ? -9.965 22.759 30.676 1.000 23.257 360 GLU A CA 1
ATOM 2669 C C . GLU A 1 431 ? -9.152 21.787 29.828 1.000 20.882 360 GLU A C 1
ATOM 2670 O O . GLU A 1 431 ? -9.734 21.215 28.889 1.000 21.914 360 GLU A O 1
ATOM 2676 N N . VAL A 1 432 ? -7.870 21.690 30.128 1.000 19.510 361 VAL A N 1
ATOM 2677 C CA . VAL A 1 432 ? -6.875 20.906 29.344 1.000 18.720 361 VAL A CA 1
ATOM 2678 C C . VAL A 1 432 ? -6.214 19.924 30.301 1.000 19.123 361 VAL A C 1
ATOM 2679 O O . VAL A 1 432 ? -5.513 20.370 31.218 1.000 19.393 361 VAL A O 1
ATOM 2683 N N . ILE A 1 433 ? -6.391 18.626 30.058 1.000 19.650 362 ILE A N 1
ATOM 2684 C CA . ILE A 1 433 ? -5.771 17.561 30.883 1.000 19.457 362 ILE A CA 1
ATOM 2685 C C . ILE A 1 433 ? -4.946 16.648 29.985 1.000 18.206 362 ILE A C 1
ATOM 2686 O O . ILE A 1 433 ? -5.486 15.721 29.383 1.000 19.313 362 ILE A O 1
ATOM 2691 N N . PRO A 1 434 ? -3.635 16.915 29.825 1.000 18.335 363 PRO A N 1
ATOM 2692 C CA . PRO A 1 434 ? -2.760 16.018 29.070 1.000 17.807 363 PRO A CA 1
ATOM 2693 C C . PRO A 1 434 ? -2.544 14.731 29.870 1.000 18.650 363 PRO A C 1
ATOM 2694 O O . PRO A 1 434 ? -2.172 14.808 31.030 1.000 20.741 363 PRO A O 1
ATOM 2698 N N . SER A 1 435 ? -2.788 13.582 29.240 1.000 17.443 364 SER A N 1
ATOM 2699 C CA . SER A 1 435 ? -2.654 12.262 29.899 1.000 16.944 364 SER A CA 1
ATOM 2700 C C . SER A 1 435 ? -1.180 11.866 29.986 1.000 16.605 364 SER A C 1
ATOM 2701 O O . SER A 1 435 ? -0.311 12.467 29.287 1.000 15.685 364 SER A O 1
ATOM 2704 N N . LYS A 1 436 ? -0.873 10.806 30.734 1.000 16.382 365 LYS A N 1
ATOM 2705 C CA . LYS A 1 436 ? 0.498 10.246 30.760 1.000 15.849 365 LYS A CA 1
ATOM 2706 C C . LYS A 1 436 ? 0.796 9.583 29.414 1.000 15.497 365 LYS A C 1
ATOM 2707 O O . LYS A 1 436 ? 1.970 9.343 29.125 1.000 15.749 365 LYS A O 1
ATOM 2713 N N . ARG A 1 437 ? -0.226 9.254 28.620 1.000 16.304 366 ARG A N 1
ATOM 2714 C CA . ARG A 1 437 ? -0.009 8.718 27.245 1.000 15.947 366 ARG A CA 1
ATOM 2715 C C . ARG A 1 437 ? 0.579 9.838 26.381 1.000 15.474 366 ARG A C 1
ATOM 2716 O O . ARG A 1 437 ? 1.551 9.588 25.614 1.000 16.226 366 ARG A O 1
ATOM 2724 N N . PHE A 1 438 ? 0.034 11.041 26.531 1.000 15.376 367 PHE A N 1
ATOM 2725 C CA . PHE A 1 438 ? 0.590 12.261 25.892 1.000 15.254 367 PHE A CA 1
ATOM 2726 C C . PHE A 1 438 ? 2.049 12.443 26.316 1.000 15.877 367 PHE A C 1
ATOM 2727 O O . PHE A 1 438 ? 2.956 12.581 25.464 1.000 15.195 367 PHE A O 1
ATOM 2735 N N . TRP A 1 439 ? 2.322 12.422 27.620 1.000 15.941 368 TRP A N 1
ATOM 2736 C CA . TRP A 1 439 ? 3.688 12.717 28.107 1.000 16.131 368 TRP A CA 1
ATOM 2737 C C . TRP A 1 439 ? 4.667 11.633 27.636 1.000 15.754 368 TRP A C 1
ATOM 2738 O O . TRP A 1 439 ? 5.812 11.995 27.355 1.000 15.808 368 TRP A O 1
ATOM 2749 N N . SER A 1 440 ? 4.242 10.364 27.542 1.000 15.789 369 SER A N 1
ATOM 2750 C CA . SER A 1 440 ? 5.091 9.264 27.024 1.000 16.475 369 SER A CA 1
ATOM 2751 C C . SER A 1 440 ? 5.444 9.541 25.565 1.000 16.269 369 SER A C 1
ATOM 2752 O O . SER A 1 440 ? 6.619 9.408 25.190 1.000 17.411 369 SER A O 1
ATOM 2755 N N A MET A 1 441 ? 4.441 9.899 24.762 0.500 15.203 370 MET A N 1
ATOM 2756 N N B MET A 1 441 ? 4.469 9.915 24.747 0.500 16.492 370 MET A N 1
ATOM 2757 C CA A MET A 1 441 ? 4.636 10.302 23.342 0.500 15.141 370 MET A CA 1
ATOM 2758 C CA B MET A 1 441 ? 4.788 10.241 23.337 0.500 17.244 370 MET A CA 1
ATOM 2759 C C A MET A 1 441 ? 5.597 11.497 23.279 0.500 15.292 370 MET A C 1
ATOM 2760 C C B MET A 1 441 ? 5.652 11.507 23.281 0.500 16.419 370 MET A C 1
ATOM 2761 O O A MET A 1 441 ? 6.507 11.469 22.451 0.500 16.532 370 MET A O 1
ATOM 2762 O O B MET A 1 441 ? 6.551 11.548 22.440 0.500 17.578 370 MET A O 1
ATOM 2771 N N . ALA A 1 442 ? 5.379 12.510 24.114 1.000 16.252 371 ALA A N 1
ATOM 2772 C CA . ALA A 1 442 ? 6.189 13.753 24.161 1.000 16.201 371 ALA A CA 1
ATOM 2773 C C . ALA A 1 442 ? 7.653 13.417 24.467 1.000 16.774 371 ALA A C 1
ATOM 2774 O O . ALA A 1 442 ? 8.562 14.029 23.890 1.000 15.981 371 ALA A O 1
ATOM 2776 N N . SER A 1 443 ? 7.896 12.502 25.399 1.000 16.464 372 SER A N 1
ATOM 2777 C CA . SER A 1 443 ? 9.266 12.122 25.803 1.000 17.558 372 SER A CA 1
ATOM 2778 C C . SER A 1 443 ? 10.038 11.652 24.562 1.000 17.978 372 SER A C 1
ATOM 2779 O O . SER A 1 443 ? 11.195 12.086 24.346 1.000 18.848 372 SER A O 1
ATOM 2782 N N . PHE A 1 444 ? 9.423 10.839 23.718 1.000 16.420 373 PHE A N 1
ATOM 2783 C CA . PHE A 1 444 ? 10.044 10.371 22.458 1.000 15.905 373 PHE A CA 1
ATOM 2784 C C . PHE A 1 444 ? 10.145 11.531 21.462 1.000 16.940 373 PHE A C 1
ATOM 2785 O O . PHE A 1 444 ? 11.248 11.793 20.938 1.000 17.351 373 PHE A O 1
ATOM 2793 N N A SER A 1 445 ? 9.025 12.209 21.221 0.500 15.075 374 SER A N 1
ATOM 2794 N N B SER A 1 445 ? 9.031 12.211 21.199 0.500 17.096 374 SER A N 1
ATOM 2795 C CA A SER A 1 445 ? 8.866 13.149 20.079 0.500 14.358 374 SER A CA 1
ATOM 2796 C CA B SER A 1 445 ? 8.904 13.132 20.037 0.500 17.415 374 SER A CA 1
ATOM 2797 C C A SER A 1 445 ? 9.770 14.366 20.272 0.500 15.496 374 SER A C 1
ATOM 2798 C C B SER A 1 445 ? 9.739 14.398 20.261 0.500 17.333 374 SER A C 1
ATOM 2799 O O A SER A 1 445 ? 10.336 14.853 19.263 0.500 15.425 374 SER A O 1
ATOM 2800 O O B SER A 1 445 ? 10.246 14.953 19.256 0.500 16.979 374 SER A O 1
ATOM 2805 N N . LYS A 1 446 ? 9.878 14.843 21.509 1.000 16.304 375 LYS A N 1
ATOM 2806 C CA . LYS A 1 446 ? 10.615 16.096 21.808 1.000 17.049 375 LYS A CA 1
ATOM 2807 C C . LYS A 1 446 ? 12.093 15.932 21.436 1.000 17.025 375 LYS A C 1
ATOM 2808 O O . LYS A 1 446 ? 12.741 16.943 21.055 1.000 18.970 375 LYS A O 1
ATOM 2814 N N . PHE A 1 447 ? 12.656 14.732 21.535 1.000 16.513 376 PHE A N 1
ATOM 2815 C CA . PHE A 1 447 ? 14.120 14.530 21.424 1.000 17.172 376 PHE A CA 1
ATOM 2816 C C . PHE A 1 447 ? 14.510 13.625 20.265 1.000 17.354 376 PHE A C 1
ATOM 2817 O O . PHE A 1 447 ? 15.685 13.657 19.916 1.000 18.518 376 PHE A O 1
ATOM 2825 N N . VAL A 1 448 ? 13.590 12.829 19.729 1.000 16.281 377 VAL A N 1
ATOM 2826 C CA . VAL A 1 448 ? 13.838 11.973 18.556 1.000 16.666 377 VAL A CA 1
ATOM 2827 C C . VAL A 1 448 ? 13.228 12.703 17.356 1.000 17.406 377 VAL A C 1
ATOM 2828 O O . VAL A 1 448 ? 12.035 12.559 17.069 1.000 16.862 377 VAL A O 1
ATOM 2832 N N . ARG A 1 449 ? 14.047 13.529 16.714 1.000 17.033 378 ARG A N 1
ATOM 2833 C CA . ARG A 1 449 ? 13.577 14.471 15.688 1.000 17.120 378 ARG A CA 1
ATOM 2834 C C . ARG A 1 449 ? 13.637 13.774 14.341 1.000 16.613 378 ARG A C 1
ATOM 2835 O O . ARG A 1 449 ? 14.337 12.774 14.129 1.000 17.039 378 ARG A O 1
ATOM 2843 N N . PRO A 1 450 ? 12.886 14.280 13.352 1.000 16.080 379 PRO A N 1
ATOM 2844 C CA . PRO A 1 450 ? 12.933 13.680 12.027 1.000 16.161 379 PRO A CA 1
ATOM 2845 C C . PRO A 1 450 ? 14.366 13.450 11.540 1.000 16.906 379 PRO A C 1
ATOM 2846 O O . PRO A 1 450 ? 15.234 14.269 11.820 1.000 16.559 379 PRO A O 1
ATOM 2850 N N . ASN A 1 451 ? 14.545 12.335 10.837 1.000 17.051 380 ASN A N 1
ATOM 2851 C CA . ASN A 1 451 ? 15.814 11.912 10.186 1.000 18.120 380 ASN A CA 1
ATOM 2852 C C . ASN A 1 451 ? 16.774 11.338 11.229 1.000 18.575 380 ASN A C 1
ATOM 2853 O O . ASN A 1 451 ? 17.877 10.905 10.836 1.000 18.818 380 ASN A O 1
ATOM 2858 N N . ALA A 1 452 ? 16.362 11.204 12.484 1.000 17.672 381 ALA A N 1
ATOM 2859 C CA . ALA A 1 452 ? 17.150 10.448 13.469 1.000 18.203 381 ALA A CA 1
ATOM 2860 C C . ALA A 1 452 ? 17.269 9.009 12.982 1.000 18.521 381 ALA A C 1
ATOM 2861 O O . ALA A 1 452 ? 16.442 8.543 12.195 1.000 18.760 381 ALA A O 1
ATOM 2863 N N A GLN A 1 453 ? 18.316 8.309 13.415 0.690 18.640 382 GLN A N 1
ATOM 2864 N N B GLN A 1 453 ? 18.312 8.321 13.443 0.310 18.550 382 GLN A N 1
ATOM 2865 C CA A GLN A 1 453 ? 18.506 6.872 13.110 0.690 18.828 382 GLN A CA 1
ATOM 2866 C CA B GLN A 1 453 ? 18.575 6.894 13.140 0.310 18.608 382 GLN A CA 1
ATOM 2867 C C A GLN A 1 453 ? 18.507 6.096 14.423 0.690 18.409 382 GLN A C 1
ATOM 2868 C C B GLN A 1 453 ? 18.510 6.103 14.444 0.310 18.273 382 GLN A C 1
ATOM 2869 O O A GLN A 1 453 ? 19.172 6.533 15.364 0.690 19.149 382 GLN A O 1
ATOM 2870 O O B GLN A 1 453 ? 19.159 6.534 15.408 0.310 18.683 382 GLN A O 1
ATOM 2881 N N . ARG A 1 454 ? 17.756 5.005 14.479 1.000 17.882 383 ARG A N 1
ATOM 2882 C CA . ARG A 1 454 ? 17.805 4.097 15.641 1.000 17.471 383 ARG A CA 1
ATOM 2883 C C . ARG A 1 454 ? 19.187 3.435 15.656 1.000 18.336 383 ARG A C 1
ATOM 2884 O O . ARG A 1 454 ? 19.694 3.067 14.583 1.000 19.748 383 ARG A O 1
ATOM 2892 N N . VAL A 1 455 ? 19.745 3.290 16.849 1.000 19.398 384 VAL A N 1
ATOM 2893 C CA . VAL A 1 455 ? 21.065 2.627 17.045 1.000 21.149 384 VAL A CA 1
ATOM 2894 C C . VAL A 1 455 ? 20.906 1.542 18.103 1.000 22.333 384 VAL A C 1
ATOM 2895 O O . VAL A 1 455 ? 19.915 1.525 18.845 1.000 22.388 384 VAL A O 1
ATOM 2899 N N . LYS A 1 456 ? 21.836 0.601 18.110 1.000 22.190 385 LYS A N 1
ATOM 2900 C CA . LYS A 1 456 ? 21.789 -0.520 19.069 1.000 23.717 385 LYS A CA 1
ATOM 2901 C C . LYS A 1 456 ? 21.832 0.011 20.499 1.000 22.150 385 LYS A C 1
ATOM 2902 O O . LYS A 1 456 ? 22.681 0.871 20.836 1.000 23.332 385 LYS A O 1
ATOM 2908 N N . ALA A 1 457 ? 20.955 -0.519 21.340 1.000 22.238 386 ALA A N 1
ATOM 2909 C CA . ALA A 1 457 ? 20.965 -0.274 22.794 1.000 22.741 386 ALA A CA 1
ATOM 2910 C C . ALA A 1 457 ? 20.524 -1.556 23.483 1.000 23.869 386 ALA A C 1
ATOM 2911 O O . ALA A 1 457 ? 19.475 -2.099 23.121 1.000 21.953 386 ALA A O 1
ATOM 2913 N N . THR A 1 458 ? 21.346 -2.054 24.406 1.000 24.621 387 THR A N 1
ATOM 2914 C CA . THR A 1 458 ? 21.056 -3.303 25.137 1.000 25.952 387 THR A CA 1
ATOM 2915 C C . THR A 1 458 ? 20.984 -2.991 26.630 1.000 22.928 387 THR A C 1
ATOM 2916 O O . THR A 1 458 ? 21.581 -2.000 27.075 1.000 23.863 387 THR A O 1
ATOM 2920 N N . SER A 1 459 ? 20.269 -3.837 27.359 1.000 25.789 388 SER A N 1
ATOM 2921 C CA . SER A 1 459 ? 20.119 -3.774 28.829 1.000 25.300 388 S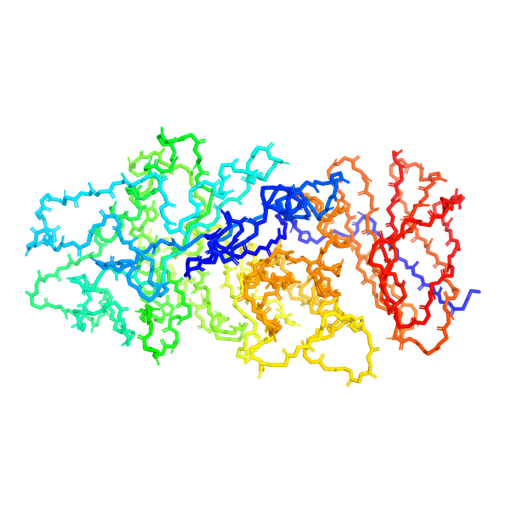ER A CA 1
ATOM 2922 C C . SER A 1 459 ? 20.501 -5.137 29.406 1.000 24.595 388 SER A C 1
ATOM 2923 O O . SER A 1 459 ? 20.093 -6.150 28.818 1.000 24.622 388 SER A O 1
ATOM 2926 N N . SER A 1 460 ? 21.212 -5.150 30.533 1.000 27.537 389 SER A N 1
ATOM 2927 C CA . SER A 1 460 ? 21.661 -6.382 31.236 1.000 29.416 389 SER A CA 1
ATOM 2928 C C . SER A 1 460 ? 20.499 -7.062 31.973 1.000 32.382 389 SER A C 1
ATOM 2929 O O . SER A 1 460 ? 20.704 -8.188 32.472 1.000 31.394 389 SER A O 1
ATOM 2932 N N . ASP A 1 461 ? 19.325 -6.424 32.068 1.000 29.673 390 ASP A N 1
ATOM 2933 C CA . ASP A 1 461 ? 18.234 -6.891 32.966 1.000 31.900 390 ASP A CA 1
ATOM 2934 C C . ASP A 1 461 ? 16.867 -6.589 32.343 1.000 30.807 390 ASP A C 1
ATOM 2935 O O . ASP A 1 461 ? 16.637 -5.431 31.973 1.000 27.594 390 ASP A O 1
ATOM 2940 N N . ALA A 1 462 ? 15.987 -7.588 32.287 1.000 29.762 391 ALA A N 1
ATOM 2941 C CA . ALA A 1 462 ? 14.645 -7.499 31.668 1.000 29.383 391 ALA A CA 1
ATOM 2942 C C . ALA A 1 462 ? 13.740 -6.495 32.400 1.000 25.573 391 ALA A C 1
ATOM 2943 O O . ALA A 1 462 ? 12.702 -6.141 31.818 1.000 25.931 391 ALA A O 1
ATOM 2945 N N . SER A 1 463 ? 14.069 -6.043 33.613 1.000 24.073 392 SER A N 1
ATOM 2946 C CA . SER A 1 463 ? 13.251 -5.024 34.337 1.000 24.321 392 SER A CA 1
ATOM 2947 C C . SER A 1 463 ? 13.482 -3.627 33.744 1.000 21.453 392 SER A C 1
ATOM 2948 O O . SER A 1 463 ? 12.734 -2.711 34.126 1.000 22.108 392 SER A O 1
ATOM 2951 N N . VAL A 1 464 ? 14.503 -3.468 32.905 1.000 21.161 393 VAL A N 1
ATOM 2952 C CA . VAL A 1 464 ? 14.875 -2.163 32.285 1.000 21.488 393 VAL A CA 1
ATOM 2953 C C . VAL A 1 464 ? 14.940 -2.365 30.772 1.000 21.056 393 VAL A C 1
ATOM 2954 O O . VAL A 1 464 ? 15.723 -3.207 30.299 1.000 21.545 393 VAL A O 1
ATOM 2958 N N . THR A 1 465 ? 14.098 -1.660 30.011 1.000 19.463 394 THR A N 1
ATOM 2959 C CA . THR A 1 465 ? 14.084 -1.812 28.537 1.000 20.389 394 THR A CA 1
ATOM 2960 C C . THR A 1 465 ? 14.537 -0.499 27.927 1.000 20.253 394 THR A C 1
ATOM 2961 O O . THR A 1 465 ? 14.165 0.549 28.452 1.000 20.559 394 THR A O 1
ATOM 2965 N N A VAL A 1 466 ? 15.311 -0.578 26.849 0.500 19.789 395 VAL A N 1
ATOM 2966 N N B VAL A 1 466 ? 15.338 -0.578 26.865 0.500 19.414 395 VAL A N 1
ATOM 2967 C CA A VAL A 1 466 ? 16.046 0.604 26.326 0.500 19.327 395 VAL A CA 1
ATOM 2968 C CA B VAL A 1 466 ? 16.074 0.603 26.337 0.500 18.697 395 VAL A CA 1
ATOM 2969 C C A VAL A 1 466 ? 15.868 0.697 24.815 0.500 19.015 395 VAL A C 1
ATOM 2970 C C B VAL A 1 466 ? 15.878 0.698 24.824 0.500 18.655 395 VAL A C 1
ATOM 2971 O O A VAL A 1 466 ? 15.672 -0.345 24.147 0.500 18.670 395 VAL A O 1
ATOM 2972 O O B VAL A 1 466 ? 15.689 -0.346 24.160 0.500 18.350 395 VAL A O 1
ATOM 2979 N N . SER A 1 467 ? 15.904 1.934 24.323 1.000 18.316 396 SER A N 1
ATOM 2980 C CA . SER A 1 467 ? 15.918 2.279 22.882 1.000 17.918 396 SER A CA 1
ATOM 2981 C C . SER A 1 467 ? 16.862 3.468 22.767 1.000 17.328 396 SER A C 1
ATOM 2982 O O . SER A 1 467 ? 17.069 4.150 23.760 1.000 17.613 396 SER A O 1
ATOM 2985 N N . ALA A 1 468 ? 17.489 3.680 21.619 1.000 17.157 397 ALA A N 1
ATOM 2986 C CA . ALA A 1 468 ? 18.385 4.832 21.427 1.000 17.810 397 ALA A CA 1
ATOM 2987 C C . ALA A 1 468 ? 18.374 5.265 19.961 1.000 16.857 397 ALA A C 1
ATOM 2988 O O . ALA A 1 468 ? 18.233 4.430 19.062 1.000 17.352 397 ALA A O 1
ATOM 2990 N N . PHE A 1 469 ? 18.478 6.573 19.765 1.000 17.997 398 PHE A N 1
ATOM 2991 C CA . PHE A 1 469 ? 18.457 7.197 18.429 1.000 17.461 398 PHE A CA 1
ATOM 2992 C C . PHE A 1 469 ? 19.537 8.269 18.390 1.000 16.992 398 PHE A C 1
ATOM 2993 O O . PHE A 1 469 ? 19.734 8.968 19.398 1.000 18.186 398 PHE A O 1
ATOM 3001 N N . GLU A 1 470 ? 20.196 8.396 17.247 1.000 19.522 399 GLU A N 1
ATOM 3002 C CA . GLU A 1 470 ? 21.120 9.524 16.985 1.000 19.479 399 GLU A CA 1
ATOM 3003 C C . GLU A 1 470 ? 20.450 10.474 15.999 1.000 19.451 399 GLU A C 1
ATOM 3004 O O . GLU A 1 470 ? 20.146 10.033 14.882 1.000 20.950 399 GLU A O 1
ATOM 3010 N N . ASN A 1 471 ? 20.282 11.729 16.397 1.000 20.046 400 ASN A N 1
ATOM 3011 C CA . ASN A 1 471 ? 19.711 12.788 15.535 1.000 19.401 400 ASN A CA 1
ATOM 3012 C C . ASN A 1 471 ? 20.745 13.229 14.492 1.000 22.750 400 ASN A C 1
ATOM 3013 O O . ASN A 1 471 ? 21.965 12.981 14.683 1.000 23.664 400 ASN A O 1
ATOM 3018 N N . THR A 1 472 ? 20.305 13.907 13.446 1.000 23.323 401 THR A N 1
ATOM 3019 C CA . THR A 1 472 ? 21.261 14.359 12.400 1.000 24.676 401 THR A CA 1
ATOM 3020 C C . THR A 1 472 ? 22.139 15.475 12.974 1.000 25.311 401 THR A C 1
ATOM 3021 O O . THR A 1 472 ? 23.248 15.620 12.449 1.000 26.150 401 THR A O 1
ATOM 3025 N N . ASN A 1 473 ? 21.748 16.157 14.057 1.000 22.441 402 ASN A N 1
ATOM 3026 C CA . ASN A 1 473 ? 22.637 17.177 14.693 1.000 22.878 402 ASN A CA 1
ATOM 3027 C C . ASN A 1 473 ? 23.576 16.534 15.742 1.000 24.019 402 ASN A C 1
ATOM 3028 O O . ASN A 1 473 ? 24.302 17.307 16.426 1.000 25.338 402 ASN A O 1
ATOM 3033 N N . GLY A 1 474 ? 23.562 15.204 15.875 1.000 22.644 403 GLY A N 1
ATOM 3034 C CA . GLY A 1 474 ? 24.455 14.429 16.755 1.000 22.672 403 GLY A CA 1
ATOM 3035 C C . GLY A 1 474 ? 23.889 14.210 18.153 1.000 22.585 403 GLY A C 1
ATOM 3036 O O . GLY A 1 474 ? 24.504 13.419 18.905 1.000 23.786 403 GLY A O 1
ATOM 3037 N N . VAL A 1 475 ? 22.774 14.851 18.521 1.000 20.608 404 VAL A N 1
ATOM 3038 C CA . VAL A 1 475 ? 22.121 14.630 19.850 1.000 21.402 404 VAL A CA 1
ATOM 3039 C C . VAL A 1 475 ? 21.675 13.163 19.906 1.000 21.076 404 VAL A C 1
ATOM 3040 O O . VAL A 1 475 ? 21.018 12.677 18.953 1.000 20.034 404 VAL A O 1
ATOM 3044 N N . VAL A 1 476 ? 22.054 12.452 20.969 1.000 21.715 405 VAL A N 1
ATOM 3045 C CA . VAL A 1 476 ? 21.637 11.043 21.182 1.000 21.384 405 VAL A CA 1
ATOM 3046 C C . VAL A 1 476 ? 20.537 11.073 22.241 1.000 19.960 405 VAL A C 1
ATOM 3047 O O . VAL A 1 476 ? 20.701 11.762 23.256 1.000 20.045 405 VAL A O 1
ATOM 3051 N N . ALA A 1 477 ? 19.420 10.406 21.958 1.000 20.502 406 ALA A N 1
ATOM 3052 C CA . ALA A 1 477 ? 18.262 10.314 22.866 1.000 20.271 406 ALA A CA 1
ATOM 3053 C C . ALA A 1 477 ? 18.071 8.839 23.189 1.000 19.282 406 ALA A C 1
ATOM 3054 O O . ALA A 1 477 ? 17.877 8.038 22.269 1.000 18.737 406 ALA A O 1
ATOM 3056 N N . ILE A 1 478 ? 18.175 8.512 24.471 1.000 19.734 407 ILE A N 1
ATOM 3057 C CA . ILE A 1 478 ? 18.096 7.124 24.984 1.000 19.959 407 ILE A CA 1
ATOM 3058 C C . ILE A 1 478 ? 16.857 7.062 25.862 1.000 19.572 407 ILE A C 1
ATOM 3059 O O . ILE A 1 478 ? 16.798 7.834 26.829 1.000 20.333 407 ILE A O 1
ATOM 3064 N N . GLN A 1 479 ? 15.919 6.170 25.556 1.000 18.395 408 GLN A N 1
ATOM 3065 C CA . GLN A 1 479 ? 14.676 6.013 26.353 1.000 18.144 408 GLN A CA 1
ATOM 3066 C C . GLN A 1 479 ? 14.804 4.747 27.197 1.000 17.260 408 GLN A C 1
ATOM 3067 O O . GLN A 1 479 ? 15.121 3.679 26.643 1.000 17.859 408 GLN A O 1
ATOM 3073 N N . VAL A 1 480 ? 14.584 4.895 28.504 1.000 18.447 409 VAL A N 1
ATOM 3074 C CA . VAL A 1 480 ? 14.747 3.793 29.496 1.000 19.066 409 VAL A CA 1
ATOM 3075 C C . VAL A 1 480 ? 13.421 3.634 30.244 1.000 17.085 409 VAL A C 1
ATOM 3076 O O . VAL A 1 480 ? 12.954 4.595 30.881 1.000 17.482 409 VAL A O 1
ATOM 3080 N N . ILE A 1 481 ? 12.804 2.465 30.135 1.000 18.152 410 ILE A N 1
ATOM 3081 C CA . ILE A 1 481 ? 11.598 2.155 30.944 1.000 17.932 410 ILE A CA 1
ATOM 3082 C C . ILE A 1 481 ? 12.041 1.248 32.091 1.000 18.211 410 ILE A C 1
ATOM 3083 O O . ILE A 1 481 ? 12.513 0.164 31.819 1.000 19.074 410 ILE A O 1
ATOM 3088 N N . ASN A 1 482 ? 11.934 1.731 33.312 1.000 19.506 411 ASN A N 1
ATOM 3089 C CA . ASN A 1 482 ? 12.246 0.922 34.518 1.000 19.244 411 ASN A CA 1
ATOM 3090 C C . ASN A 1 482 ? 10.921 0.378 35.030 1.000 18.896 411 ASN A C 1
ATOM 3091 O O . ASN A 1 482 ? 10.120 1.165 35.538 1.000 19.521 411 ASN A O 1
ATOM 3096 N N . ASN A 1 483 ? 10.697 -0.923 34.898 1.000 19.245 412 ASN A N 1
ATOM 3097 C CA . ASN A 1 483 ? 9.444 -1.539 35.377 1.000 19.013 412 ASN A CA 1
ATOM 3098 C C . ASN A 1 483 ? 9.704 -2.269 36.694 1.000 20.334 412 ASN A C 1
ATOM 3099 O O . ASN A 1 483 ? 8.822 -3.063 37.109 1.000 20.064 412 ASN A O 1
ATOM 3104 N N . GLY A 1 484 ? 10.809 -1.936 37.356 1.000 22.181 413 GLY A N 1
ATOM 3105 C CA . GLY A 1 484 ? 11.070 -2.350 38.752 1.000 23.366 413 GLY A CA 1
ATOM 3106 C C . GLY A 1 484 ? 10.165 -1.616 39.721 1.000 24.118 413 GLY A C 1
ATOM 3107 O O . GLY A 1 484 ? 9.661 -0.535 39.379 1.000 23.111 413 GLY A O 1
ATOM 3108 N N . THR A 1 485 ? 9.961 -2.177 40.917 1.000 24.863 414 THR A N 1
ATOM 3109 C CA . THR A 1 485 ? 9.219 -1.532 42.028 1.000 26.936 414 THR A CA 1
ATOM 3110 C C . THR A 1 485 ? 10.163 -0.632 42.834 1.000 26.447 414 THR A C 1
ATOM 3111 O O . THR A 1 485 ? 9.647 0.123 43.687 1.000 27.296 414 THR A O 1
ATOM 3115 N N . SER A 1 486 ? 11.474 -0.690 42.558 1.000 27.856 415 SER A N 1
ATOM 3116 C CA . SER A 1 486 ? 12.523 0.174 43.158 1.000 30.552 415 SER A CA 1
ATOM 3117 C C . SER A 1 486 ? 13.230 0.981 42.068 1.000 28.755 415 SER A C 1
ATOM 3118 O O . SER A 1 486 ? 13.209 0.550 40.898 1.000 28.561 415 SER A O 1
ATOM 3121 N N . ALA A 1 487 ? 13.868 2.074 42.479 1.000 29.465 416 ALA A N 1
ATOM 3122 C CA . ALA A 1 487 ? 14.816 2.860 41.657 1.000 29.201 416 ALA A CA 1
ATOM 3123 C C . ALA A 1 487 ? 15.916 1.931 41.138 1.000 30.949 416 ALA A C 1
ATOM 3124 O O . ALA A 1 487 ? 16.273 0.980 41.854 1.000 30.015 416 ALA A O 1
ATOM 3126 N N . ALA A 1 488 ? 16.403 2.157 39.916 1.000 27.543 417 ALA A N 1
ATOM 3127 C CA . ALA A 1 488 ? 17.469 1.353 39.277 1.000 27.162 417 ALA A CA 1
ATOM 3128 C C . ALA A 1 488 ? 18.693 2.237 39.046 1.000 30.016 417 ALA A C 1
ATOM 3129 O O . ALA A 1 488 ? 18.535 3.314 38.450 1.000 27.899 417 ALA A O 1
ATOM 3131 N N . SER A 1 489 ? 19.865 1.791 39.511 1.000 30.428 418 SER A N 1
ATOM 3132 C CA . SER A 1 489 ? 21.173 2.462 39.306 1.000 31.451 418 SER A CA 1
ATOM 3133 C C . SER A 1 489 ? 21.767 1.938 38.004 1.000 30.658 418 SER A C 1
ATOM 3134 O O . SER A 1 489 ? 22.066 0.746 37.908 1.000 31.480 418 SER A O 1
ATOM 3137 N N . LEU A 1 490 ? 21.816 2.798 36.992 1.000 29.374 419 LEU A N 1
ATOM 3138 C CA . LEU A 1 490 ? 22.239 2.398 35.637 1.000 29.583 419 LEU A CA 1
ATOM 3139 C C . LEU A 1 490 ? 23.678 2.844 35.406 1.000 28.225 419 LEU A C 1
ATOM 3140 O O . LEU A 1 490 ? 24.028 3.965 35.807 1.000 31.261 419 LEU A O 1
ATOM 3145 N N . THR A 1 491 ? 24.444 2.005 34.731 1.000 29.435 420 THR A N 1
ATOM 3146 C CA . THR A 1 491 ? 25.704 2.396 34.058 1.000 29.344 420 THR A CA 1
ATOM 3147 C C . THR A 1 491 ? 25.410 2.402 32.561 1.000 26.648 420 THR A C 1
ATOM 3148 O O . THR A 1 491 ? 25.091 1.348 32.032 1.000 25.002 420 THR A O 1
ATOM 3152 N N . ILE A 1 492 ? 25.474 3.573 31.940 1.000 28.046 421 ILE A N 1
ATOM 3153 C CA . ILE A 1 492 ? 25.152 3.751 30.500 1.000 27.820 421 ILE A CA 1
ATOM 3154 C C . ILE A 1 492 ? 26.455 4.068 29.769 1.000 27.862 421 ILE A C 1
ATOM 3155 O O . ILE A 1 492 ? 27.022 5.143 30.021 1.000 30.701 421 ILE A O 1
ATOM 3160 N N . ASP A 1 493 ? 26.890 3.141 28.922 1.000 28.720 422 ASP A N 1
ATOM 3161 C CA . ASP A 1 493 ? 28.097 3.261 28.068 1.000 31.025 422 ASP A CA 1
ATOM 3162 C C . ASP A 1 493 ? 27.661 3.636 26.647 1.000 31.169 422 ASP A C 1
ATOM 3163 O O . ASP A 1 493 ? 26.870 2.878 26.064 1.000 30.797 422 ASP A O 1
ATOM 3168 N N . LEU A 1 494 ? 28.200 4.731 26.107 1.000 33.414 423 LEU A N 1
ATOM 3169 C CA . LEU A 1 494 ? 27.837 5.265 24.768 1.000 32.476 423 LEU A CA 1
ATOM 3170 C C . LEU A 1 494 ? 28.761 4.695 23.693 1.000 35.765 423 LEU A C 1
ATOM 3171 O O . LEU A 1 494 ? 28.516 4.990 22.506 1.000 37.227 423 LEU A O 1
ATOM 3176 N N . GLY A 1 495 ? 29.765 3.907 24.090 1.000 37.333 424 GLY A N 1
ATOM 3177 C CA . GLY A 1 495 ? 30.745 3.277 23.186 1.000 41.993 424 GLY A CA 1
ATOM 3178 C C . GLY A 1 495 ? 31.583 4.316 22.456 1.000 45.199 424 GLY A C 1
ATOM 3179 O O . GLY A 1 495 ? 31.764 5.432 22.999 1.000 44.141 424 GLY A O 1
ATOM 3180 N N . LYS A 1 496 ? 32.042 3.963 21.252 1.000 53.366 425 LYS A N 1
ATOM 3181 C CA . LYS A 1 496 ? 32.898 4.790 20.357 1.000 59.211 425 LYS A CA 1
ATOM 3182 C C . LYS A 1 496 ? 32.020 5.847 19.670 1.000 60.414 425 LYS A C 1
ATOM 3183 O O . LYS A 1 496 ? 30.998 5.461 19.069 1.000 57.460 425 LYS A O 1
ATOM 3189 N N . THR A 1 497 ? 32.373 7.132 19.786 1.000 61.460 426 THR A N 1
ATOM 3190 C CA . THR A 1 497 ? 31.649 8.270 19.148 1.000 66.669 426 THR A CA 1
ATOM 3191 C C . THR A 1 497 ? 32.661 9.264 18.556 1.000 70.929 426 THR A C 1
ATOM 3192 O O . THR A 1 497 ? 33.822 9.272 19.015 1.000 68.200 426 THR A O 1
ATOM 3196 N N . HIS A 1 498 ? 32.234 10.061 17.569 1.000 76.572 427 HIS A N 1
ATOM 3197 C CA . HIS A 1 498 ? 33.048 11.129 16.925 1.000 81.427 427 HIS A CA 1
ATOM 3198 C C . HIS A 1 498 ? 33.296 12.243 17.951 1.000 80.040 427 HIS A C 1
ATOM 3199 O O . HIS A 1 498 ? 34.457 12.405 18.371 1.000 77.850 427 HIS A O 1
ATOM 3206 N N . LYS A 1 499 ? 32.240 12.961 18.350 1.000 79.553 428 LYS A N 1
ATOM 3207 C CA . LYS A 1 499 ? 32.250 13.903 19.504 1.000 77.826 428 LYS A CA 1
ATOM 3208 C C . LYS A 1 499 ? 32.366 13.090 20.801 1.000 72.712 428 LYS A C 1
ATOM 3209 O O . LYS A 1 499 ? 31.595 12.128 20.963 1.000 71.570 428 LYS A O 1
ATOM 3215 N N . GLU A 1 500 ? 33.309 13.448 21.675 1.000 66.296 429 GLU A N 1
ATOM 3216 C CA . GLU A 1 500 ? 33.316 13.017 23.097 1.000 62.619 429 GLU A CA 1
ATOM 3217 C C . GLU A 1 500 ? 32.084 13.649 23.758 1.000 53.736 429 GLU A C 1
ATOM 3218 O O . GLU A 1 500 ? 31.945 14.881 23.668 1.000 50.940 429 GLU A O 1
ATOM 3224 N N . VAL A 1 501 ? 31.198 12.849 24.358 1.000 48.567 430 VAL A N 1
ATOM 3225 C CA . VAL A 1 501 ? 29.997 13.377 25.073 1.000 43.631 430 VAL A CA 1
ATOM 3226 C C . VAL A 1 501 ? 30.436 13.831 26.467 1.000 40.133 430 VAL A C 1
ATOM 3227 O O . VAL A 1 501 ? 31.064 13.022 27.176 1.000 38.841 430 VAL A O 1
ATOM 3231 N N . LYS A 1 502 ? 30.097 15.067 26.838 1.000 40.591 431 LYS A N 1
ATOM 3232 C CA . LYS A 1 502 ? 30.505 15.695 28.121 1.000 44.494 431 LYS A CA 1
ATOM 3233 C C . LYS A 1 502 ? 29.323 15.751 29.090 1.000 38.977 431 LYS A C 1
ATOM 3234 O O . LYS A 1 502 ? 29.570 15.585 30.290 1.000 37.030 431 LYS A O 1
ATOM 3240 N N . LYS A 1 503 ? 28.098 15.997 28.608 1.000 36.385 432 LYS A N 1
ATOM 3241 C CA . LYS A 1 503 ? 26.908 16.143 29.488 1.000 33.653 432 LYS A CA 1
ATOM 3242 C C . LYS A 1 503 ? 25.714 15.388 28.900 1.000 29.840 432 LYS A C 1
ATOM 3243 O O . LYS A 1 503 ? 25.604 15.279 27.665 1.000 27.213 432 LYS A O 1
ATOM 3249 N N . VAL A 1 504 ? 24.859 14.895 29.785 1.000 28.227 433 VAL A N 1
ATOM 3250 C CA . VAL A 1 504 ? 23.569 14.240 29.418 1.000 25.636 433 VAL A CA 1
ATOM 3251 C C . VAL A 1 504 ? 22.500 14.750 30.395 1.000 26.096 433 VAL A C 1
ATOM 3252 O O . VAL A 1 504 ? 22.813 14.987 31.589 1.000 27.214 433 VAL A O 1
ATOM 3256 N N . VAL A 1 505 ? 21.283 14.981 29.901 1.000 23.915 434 VAL A N 1
ATOM 3257 C CA . VAL A 1 505 ? 20.167 15.520 30.724 1.000 23.244 434 VAL A CA 1
ATOM 3258 C C . VAL A 1 505 ? 19.068 14.465 30.760 1.000 23.492 434 VAL A C 1
ATOM 3259 O O . VAL A 1 505 ? 18.618 14.014 29.711 1.000 22.547 434 VAL A O 1
ATOM 3263 N N . PRO A 1 506 ? 18.639 14.002 31.949 1.000 21.933 435 PRO A N 1
ATOM 3264 C CA . PRO A 1 506 ? 17.498 13.097 32.057 1.000 21.785 435 PRO A CA 1
ATOM 3265 C C . PRO A 1 506 ? 16.185 13.890 32.119 1.000 21.354 435 PRO A C 1
ATOM 3266 O O . PRO A 1 506 ? 16.115 14.939 32.735 1.000 21.168 435 PRO A O 1
ATOM 3270 N N . TRP A 1 507 ? 15.155 13.363 31.454 1.000 20.988 436 TRP A N 1
ATOM 3271 C CA . TRP A 1 507 ? 13.772 13.892 31.435 1.000 19.860 436 TRP A CA 1
ATOM 3272 C C . TRP A 1 507 ? 12.855 12.736 31.824 1.000 19.468 436 TRP A C 1
ATOM 3273 O O . TRP A 1 507 ? 12.856 11.730 31.131 1.000 18.930 436 TRP A O 1
ATOM 3284 N N A VAL A 1 508 ? 12.068 12.911 32.886 0.500 19.686 437 VAL A N 1
ATOM 3285 N N B VAL A 1 508 ? 12.114 12.863 32.917 0.500 19.745 437 VAL A N 1
ATOM 3286 C CA A VAL A 1 508 ? 11.354 11.799 33.579 0.500 19.202 437 VAL A CA 1
ATOM 3287 C CA B VAL A 1 508 ? 11.390 11.700 33.498 0.500 19.461 437 VAL A CA 1
ATOM 3288 C C A VAL A 1 508 ? 9.834 11.905 33.406 0.500 18.662 437 VAL A C 1
ATOM 3289 C C B VAL A 1 508 ? 9.872 11.880 33.401 0.500 18.876 437 VAL A C 1
ATOM 3290 O O A VAL A 1 508 ? 9.262 13.014 33.553 0.500 18.799 437 VAL A O 1
ATOM 3291 O O B VAL A 1 508 ? 9.352 13.007 33.577 0.500 19.521 437 VAL A O 1
ATOM 3298 N N . THR A 1 509 ? 9.196 10.753 33.182 1.000 18.777 438 THR A N 1
ATOM 3299 C CA . THR A 1 509 ? 7.734 10.597 33.134 1.000 18.404 438 THR A CA 1
ATOM 3300 C C . THR A 1 509 ? 7.379 9.434 34.062 1.000 18.659 438 THR A C 1
ATOM 3301 O O . THR A 1 509 ? 7.970 8.372 33.924 1.000 19.083 438 THR A O 1
ATOM 3305 N N . SER A 1 510 ? 6.468 9.658 34.986 1.000 19.587 439 SER A N 1
ATOM 3306 C CA . SER A 1 510 ? 6.086 8.636 35.980 1.000 19.020 439 SER A CA 1
ATOM 3307 C C . SER A 1 510 ? 4.726 8.983 36.560 1.000 19.426 439 SER A C 1
ATOM 3308 O O . SER A 1 510 ? 4.098 9.910 36.106 1.000 18.868 439 SER A O 1
ATOM 3311 N N . ASN A 1 511 ? 4.313 8.307 37.622 1.000 20.023 440 ASN A N 1
ATOM 3312 C CA . ASN A 1 511 ? 3.089 8.728 38.336 1.000 20.638 440 ASN A CA 1
ATOM 3313 C C . ASN A 1 511 ? 3.289 10.121 38.942 1.000 20.522 440 ASN A C 1
ATOM 3314 O O . ASN A 1 511 ? 2.274 10.797 39.149 1.000 22.632 440 ASN A O 1
ATOM 3319 N N . ASP A 1 512 ? 4.534 10.539 39.191 1.000 21.819 441 ASP A N 1
ATOM 3320 C CA . ASP A 1 512 ? 4.841 11.808 39.906 1.000 23.573 441 ASP A CA 1
ATOM 3321 C C . ASP A 1 512 ? 5.258 12.918 38.944 1.000 23.274 441 ASP A C 1
ATOM 3322 O O . ASP A 1 512 ? 5.214 14.096 39.345 1.000 22.687 441 ASP A O 1
ATOM 3327 N N . TYR A 1 513 ? 5.679 12.577 37.731 1.000 21.880 442 TYR A N 1
ATOM 3328 C CA . TYR A 1 513 ? 6.306 13.559 36.804 1.000 20.931 442 TYR A CA 1
ATOM 3329 C C . TYR A 1 513 ? 5.684 13.436 35.416 1.000 20.252 442 TYR A C 1
ATOM 3330 O O . TYR A 1 513 ? 5.437 12.312 34.981 1.000 19.835 442 TYR A O 1
ATOM 3339 N N . ASP A 1 514 ? 5.491 14.571 34.736 1.000 20.508 443 ASP A N 1
ATOM 3340 C CA . ASP A 1 514 ? 4.961 14.612 33.352 1.000 20.591 443 ASP A CA 1
ATOM 3341 C C . ASP A 1 514 ? 6.132 14.449 32.383 1.000 21.049 443 ASP A C 1
ATOM 3342 O O . ASP A 1 514 ? 6.274 13.361 31.790 1.000 21.881 443 ASP A O 1
ATOM 3347 N N . LEU A 1 515 ? 6.961 15.481 32.229 1.000 20.696 444 LEU A N 1
ATOM 3348 C CA . LEU A 1 515 ? 8.213 15.377 31.449 1.000 21.032 444 LEU A CA 1
ATOM 3349 C C . LEU A 1 515 ? 9.213 16.334 32.105 1.000 22.920 444 LEU A C 1
ATOM 3350 O O . LEU A 1 515 ? 9.406 17.471 31.613 1.000 23.739 444 LEU A O 1
ATOM 3355 N N . GLU A 1 516 ? 9.761 15.869 33.230 1.000 22.088 445 GLU A N 1
ATOM 3356 C CA . GLU A 1 516 ? 10.470 16.715 34.217 1.000 23.682 445 GLU A CA 1
ATOM 3357 C C . GLU A 1 516 ? 11.964 16.661 33.926 1.000 21.544 445 GLU A C 1
ATOM 3358 O O . GLU A 1 516 ? 12.576 15.558 33.979 1.000 20.784 445 GLU A O 1
ATOM 3364 N N . GLU A 1 517 ? 12.547 17.822 33.616 1.000 22.151 446 GLU A N 1
ATOM 3365 C CA . GLU A 1 517 ? 14.005 17.940 33.388 1.000 22.574 446 GLU A CA 1
ATOM 3366 C C . GLU A 1 517 ? 14.732 17.798 34.729 1.000 24.300 446 GLU A C 1
ATOM 3367 O O . GLU A 1 517 ? 14.413 18.560 35.655 1.000 24.889 446 GLU A O 1
ATOM 3373 N N . MET A 1 518 ? 15.660 16.855 34.812 1.000 24.071 447 MET A N 1
ATOM 3374 C CA . MET A 1 518 ? 16.523 16.661 36.005 1.000 26.584 447 MET A CA 1
ATOM 3375 C C . MET A 1 518 ? 17.869 17.368 35.774 1.000 27.718 447 MET A C 1
ATOM 3376 O O . MET A 1 518 ? 18.141 17.837 34.655 1.000 25.898 447 MET A O 1
ATOM 3381 N N . SER A 1 519 ? 18.698 17.468 36.814 1.000 29.864 448 SER A N 1
ATOM 3382 C CA . SER A 1 519 ? 20.062 18.047 36.711 1.000 31.570 448 SER A CA 1
ATOM 3383 C C . SER A 1 519 ? 20.889 17.282 35.675 1.000 31.076 448 SER A C 1
ATOM 3384 O O . SER A 1 519 ? 20.756 16.035 35.583 1.000 27.564 448 SER A O 1
ATOM 3387 N N . GLU A 1 520 ? 21.735 18.007 34.937 1.000 32.077 449 GLU A N 1
ATOM 3388 C CA . GLU A 1 520 ? 22.678 17.421 33.950 1.000 35.822 449 GLU A CA 1
ATOM 3389 C C . GLU A 1 520 ? 23.642 16.500 34.700 1.000 33.208 449 GLU A C 1
ATOM 3390 O O . GLU A 1 520 ? 23.949 16.769 35.880 1.000 33.365 449 GLU A O 1
ATOM 3396 N N . ILE A 1 521 ? 24.022 15.418 34.045 1.000 30.658 450 ILE A N 1
ATOM 3397 C CA . ILE A 1 521 ? 24.979 14.400 34.542 1.000 31.998 450 ILE A CA 1
ATOM 3398 C C . ILE A 1 521 ? 26.257 14.559 33.729 1.000 34.616 450 ILE A C 1
ATOM 3399 O O . ILE A 1 521 ? 26.169 14.685 32.487 1.000 32.097 450 ILE A O 1
ATOM 3404 N N . ASP A 1 522 ? 27.402 14.548 34.410 1.000 36.398 451 ASP A N 1
ATOM 3405 C CA . ASP A 1 522 ? 28.726 14.617 33.749 1.000 38.546 451 ASP A CA 1
ATOM 3406 C C . ASP A 1 522 ? 29.025 13.229 33.184 1.000 34.458 451 ASP A C 1
ATOM 3407 O O . ASP A 1 522 ? 28.795 12.227 33.878 1.000 37.178 451 ASP A O 1
ATOM 3412 N N . VAL A 1 523 ? 29.442 13.187 31.928 1.000 33.654 452 VAL A N 1
ATOM 3413 C CA . VAL A 1 523 ? 29.868 11.951 31.221 1.000 34.406 452 VAL A CA 1
ATOM 3414 C C . VAL A 1 523 ? 31.401 11.944 31.204 1.000 37.867 452 VAL A C 1
ATOM 3415 O O . VAL A 1 523 ? 31.992 13.009 30.931 1.000 37.607 452 VAL A O 1
ATOM 3419 N N . LYS A 1 524 ? 32.010 10.788 31.470 1.000 41.547 453 LYS A N 1
ATOM 3420 C CA . LYS A 1 524 ? 33.486 10.611 31.418 1.000 44.624 453 LYS A CA 1
ATOM 3421 C C . LYS A 1 524 ? 33.805 9.338 30.634 1.000 41.929 453 LYS A C 1
ATOM 3422 O O . LYS A 1 524 ? 33.268 8.258 30.988 1.000 38.112 453 LYS A O 1
ATOM 3428 N N . HIS A 1 525 ? 34.644 9.466 29.604 1.000 42.854 454 HIS A N 1
ATOM 3429 C CA . HIS A 1 525 ? 35.023 8.364 28.683 1.000 45.372 454 HIS A CA 1
ATOM 3430 C C . HIS A 1 525 ? 33.732 7.737 28.146 1.000 41.134 454 HIS A C 1
ATOM 3431 O O . HIS A 1 525 ? 33.623 6.506 28.147 1.000 39.504 454 HIS A O 1
ATOM 3438 N N . ASN A 1 526 ? 32.783 8.584 27.739 1.000 42.572 455 ASN A N 1
ATOM 3439 C CA . ASN A 1 526 ? 31.519 8.191 27.061 1.000 39.382 455 ASN A CA 1
ATOM 3440 C C . ASN A 1 526 ? 30.762 7.181 27.927 1.000 37.118 455 ASN A C 1
ATOM 3441 O O . ASN A 1 526 ? 30.142 6.255 27.374 1.000 37.069 455 ASN A O 1
ATOM 3446 N N . SER A 1 527 ? 30.795 7.360 29.244 1.000 35.333 456 SER A N 1
ATOM 3447 C CA . SER A 1 527 ? 30.019 6.529 30.192 1.000 35.182 456 SER A CA 1
ATOM 3448 C C . SER A 1 527 ? 29.473 7.431 31.292 1.000 33.385 456 SER A C 1
ATOM 3449 O O . SER A 1 527 ? 30.130 8.418 31.637 1.000 33.853 456 SER A O 1
ATOM 3452 N N . PHE A 1 528 ? 28.296 7.106 31.819 1.000 32.515 457 PHE A N 1
ATOM 3453 C CA . PHE A 1 528 ? 27.709 7.829 32.968 1.000 29.471 457 PHE A CA 1
ATOM 3454 C C . PHE A 1 528 ? 26.821 6.890 33.779 1.000 30.922 457 PHE A C 1
ATOM 3455 O O . PHE A 1 528 ? 26.346 5.853 33.277 1.000 30.108 457 PHE A O 1
ATOM 3463 N N . LEU A 1 529 ? 26.653 7.268 35.040 1.000 31.730 458 LEU A N 1
ATOM 3464 C CA . LEU A 1 529 ? 25.790 6.583 36.020 1.000 32.652 458 LEU A CA 1
ATOM 3465 C C . LEU A 1 529 ? 24.553 7.460 36.212 1.000 30.218 458 LEU A C 1
ATOM 3466 O O . LEU A 1 529 ? 24.664 8.677 36.138 1.000 30.786 458 LEU A O 1
ATOM 3471 N N . ALA A 1 530 ? 23.397 6.833 36.359 1.000 30.722 459 ALA A N 1
ATOM 3472 C CA . ALA A 1 530 ? 22.112 7.524 36.563 1.000 30.314 459 ALA A CA 1
ATOM 3473 C C . ALA A 1 530 ? 21.194 6.578 37.320 1.000 29.445 459 ALA A C 1
ATOM 3474 O O . ALA A 1 530 ? 21.177 5.382 36.981 1.000 32.072 459 ALA A O 1
ATOM 3476 N N . SER A 1 531 ? 20.501 7.099 38.319 1.000 28.885 460 SER A N 1
ATOM 3477 C CA . SER A 1 531 ? 19.381 6.405 38.990 1.000 29.940 460 SER A CA 1
ATOM 3478 C C . SER A 1 531 ? 18.088 6.800 38.271 1.000 28.920 460 SER A C 1
ATOM 3479 O O . SER A 1 531 ? 17.898 8.014 38.020 1.000 31.482 460 SER A O 1
ATOM 3482 N N . VAL A 1 532 ? 17.242 5.819 37.957 1.000 26.431 461 VAL A N 1
ATOM 3483 C CA . VAL A 1 532 ? 15.882 6.059 37.395 1.000 27.740 461 VAL A CA 1
ATOM 3484 C C . VAL A 1 532 ? 14.831 5.551 38.386 1.000 26.388 461 VAL A C 1
ATOM 3485 O O . VAL A 1 532 ? 14.954 4.460 38.939 1.000 27.268 461 VAL A O 1
ATOM 3489 N N . PRO A 1 533 ? 13.748 6.322 38.616 1.000 25.660 462 PRO A N 1
ATOM 3490 C CA . PRO A 1 533 ? 12.743 5.939 39.607 1.000 24.826 462 PRO A CA 1
ATOM 3491 C C . PRO A 1 533 ? 12.024 4.627 39.245 1.000 23.144 462 PRO A C 1
ATOM 3492 O O . PRO A 1 533 ? 12.053 4.203 38.099 1.000 22.094 462 PRO A O 1
ATOM 3496 N N . ALA A 1 534 ? 11.413 3.986 40.237 1.000 23.831 463 ALA A N 1
ATOM 3497 C CA . ALA A 1 534 ? 10.494 2.849 40.028 1.000 22.174 463 ALA A CA 1
ATOM 3498 C C . ALA A 1 534 ? 9.428 3.225 38.975 1.000 21.808 463 ALA A C 1
ATOM 3499 O O . ALA A 1 534 ? 8.964 4.387 38.959 1.000 22.403 463 ALA A O 1
ATOM 3501 N N . ARG A 1 535 ? 9.009 2.252 38.173 1.000 20.862 464 ARG A N 1
ATOM 3502 C CA . ARG A 1 535 ? 7.828 2.366 37.274 1.000 20.820 464 ARG A CA 1
ATOM 3503 C C . ARG A 1 535 ? 7.903 3.694 36.510 1.000 19.076 464 ARG A C 1
ATOM 3504 O O . ARG A 1 535 ? 6.985 4.529 36.670 1.000 19.822 464 ARG A O 1
ATOM 3512 N N . SER A 1 536 ? 8.962 3.902 35.733 1.000 21.034 465 SER A N 1
ATOM 3513 C CA . SER A 1 536 ? 9.182 5.219 35.085 1.000 18.922 465 SER A CA 1
ATOM 3514 C C . SER A 1 536 ? 9.702 5.071 33.666 1.000 18.859 465 SER A C 1
ATOM 3515 O O . SER A 1 536 ? 10.272 4.034 33.308 1.000 18.867 465 SER A O 1
ATOM 3518 N N . LEU A 1 537 ? 9.536 6.156 32.917 1.000 19.217 466 LEU A N 1
ATOM 3519 C CA . LEU A 1 537 ? 10.208 6.406 31.625 1.000 18.304 466 LEU A CA 1
ATOM 3520 C C . LEU A 1 537 ? 11.192 7.562 31.816 1.000 17.849 466 LEU A C 1
ATOM 3521 O O . LEU A 1 537 ? 10.788 8.578 32.408 1.000 19.191 466 LEU A O 1
ATOM 3526 N N . THR A 1 538 ? 12.439 7.387 31.386 1.000 18.246 467 THR A N 1
ATOM 3527 C CA . THR A 1 538 ? 13.460 8.465 31.362 1.000 19.151 467 THR A CA 1
ATOM 3528 C C . THR A 1 538 ? 14.016 8.589 29.941 1.000 18.229 467 THR A C 1
ATOM 3529 O O . THR A 1 538 ? 14.458 7.578 29.353 1.000 19.578 467 THR A O 1
ATOM 3533 N N . SER A 1 539 ? 14.027 9.806 29.408 1.000 18.118 468 SER A N 1
ATOM 3534 C CA . SER A 1 539 ? 14.806 10.141 28.192 1.000 18.037 468 SER A CA 1
ATOM 3535 C C . SER A 1 539 ? 16.103 10.825 28.624 1.000 18.684 468 SER A C 1
ATOM 3536 O O . SER A 1 539 ? 16.016 11.856 29.283 1.000 20.613 468 SER A O 1
ATOM 3539 N N . PHE A 1 540 ? 17.227 10.194 28.318 1.000 18.625 469 PHE A N 1
ATOM 3540 C CA . PHE A 1 540 ? 18.584 10.754 28.487 1.000 19.621 469 PHE A CA 1
ATOM 3541 C C . PHE A 1 540 ? 18.984 11.414 27.174 1.000 19.910 469 PHE A C 1
ATOM 3542 O O . PHE A 1 540 ? 19.008 10.734 26.152 1.000 20.555 469 PHE A O 1
ATOM 3550 N N . VAL A 1 541 ? 19.252 12.712 27.218 1.000 20.119 470 VAL A N 1
ATOM 3551 C CA . VAL A 1 541 ? 19.497 13.516 25.996 1.000 20.738 470 VAL A CA 1
ATOM 3552 C C . VAL A 1 541 ? 20.906 14.121 26.093 1.000 20.428 470 VAL A C 1
ATOM 3553 O O . VAL A 1 541 ? 21.118 14.936 26.991 1.000 22.432 470 VAL A O 1
ATOM 3557 N N . THR A 1 542 ? 21.810 13.722 25.203 1.000 21.104 471 THR A N 1
ATOM 3558 C CA . THR A 1 542 ? 23.229 14.197 25.202 1.000 22.978 471 THR A CA 1
ATOM 3559 C C . THR A 1 542 ? 23.296 15.648 24.706 1.000 28.075 471 THR A C 1
ATOM 3560 O O . THR A 1 542 ? 22.394 16.080 23.971 1.000 26.747 471 THR A O 1
ATOM 3564 N N . GLU A 1 543 ? 24.314 16.406 25.132 1.000 35.477 472 GLU A N 1
ATOM 3565 C CA . GLU A 1 543 ? 24.486 17.832 24.727 1.000 43.228 472 GLU A CA 1
ATOM 3566 C C . GLU A 1 543 ? 25.654 17.935 23.744 1.000 51.154 472 GLU A C 1
ATOM 3567 O O . GLU A 1 543 ? 26.648 17.217 23.956 1.000 48.785 472 GLU A O 1
ATOM 3573 N N . CYS A 1 544 ? 25.496 18.776 22.710 1.000 62.761 473 CYS A N 1
ATOM 3574 C CA . CYS A 1 544 ? 26.532 19.234 21.736 1.000 70.561 473 CYS A CA 1
ATOM 3575 C C . CYS A 1 544 ? 27.628 18.172 21.567 1.000 73.681 473 CYS A C 1
ATOM 3576 O O . CYS A 1 544 ? 28.824 18.402 21.767 1.000 77.114 473 CYS A O 1
#

Foldseek 3Di:
DQKEKEFDPVFFAFFAAFEAAECALLQLVVLVQPQAADPVSSLLLLCQGCALVNHLNGQEYEYEQFQALDPPDSGFHHQQHDDLQALPHDTRGHDPCARSNVNVSLVSNVVNPHHAYEYAYAAHHLCQFLNSHQAQATAGAQQPPHHHPRGHNLLVSLVRQVVVQVSCVVVPRHHAEYYYHAQLVDGGGGGHYHDALLSRFVSLVSNLVVCVVVVHHHAYEDDQHAAPVRLLRSVVNQVPQDPVRDGSLNSHQEYEYEHHVHALQAERPHPHAYEHAEYWDPVFDAAAQACDDPLDRLHLVVLLCSVQNNVPRHVHNYYYYYAAEGQGRGGSHQWHDPNRDIGGGSSSLSSSLCRSASDGRWIKTDMDMPDPQKDKTWTQDPVRKIKMKIFRQAQFKDKYKYANPDDPDDFFWKWKFKRHSVHRGHIDDIFGADNRITIDIDGHRIMIIIITDD

Secondary structure (DSSP, 8-state):
--EEEEEEEEEEEEE--EEEEE-TTTHHHHHTTTTS--HHHHHHHHHHHH-TTTS----EEEEEE--BS--STT--B-SS-S--SSTTSPP-----S-TTTHHHHHHHHHHTT--EEEEEES---GGGBTTSSSBS---BTTSTT---TT---HHHHHHHHHHHHHHHHHTT----EEE--S-TT---SSB-----HHHHHHHHHHHHHHHHHHT---EEEEEEESSHHHHHHHHHHHH---TTS--HHHH-SEEEEESSSS-S-S--S-SSEEEEEE----S----SS-SSSS--TTSHHHHHHHHHHHHHTT--SEEEEEEEEEESSSSSEEEEE-SS-EEE-HHHHHHHHHHHHS-TT-EEEEEEESSTTEEEEEEE-TTS-EEEEEEE-SSS-EEEEEE--S-SSPP-EEEEEEESSS-SSEEPPPEE-BTTEEEEEE-SSEEEEEEE--

B-factor: mean 24.45, std 10.4, range [11.94, 99.12]

Solvent-accessible surface area: 16781 Å² total; per-residue (Å²): 134,140,29,45,0,67,3,54,11,108,25,97,99,24,44,0,11,0,0,0,0,0,0,0,26,13,65,0,33,3,0,66,20,90,87,47,8,29,107,172,30,34,56,97,0,5,19,3,0,3,14,82,160,178,5,0,0,1,2,0,0,0,0,0,2,3,10,4,100,41,67,91,94,79,45,6,39,6,12,4,36,146,52,26,64,37,39,112,41,116,46,110,61,86,41,66,108,87,8,6,0,0,6,31,0,0,78,64,0,63,84,61,55,2,44,43,0,0,0,0,0,6,0,0,2,13,27,0,0,48,58,110,48,23,34,142,9,11,52,6,0,22,6,132,76,45,124,17,154,51,31,68,2,62,72,17,0,0,58,0,0,5,34,4,7,64,29,0,50,136,30,61,5,70,9,36,5,0,1,6,4,7,15,7,69,59,102,28,70,95,10,3,3,4,18,84,9,78,22,0,10,37,3,1,32,31,1,3,63,0,6,114,160,81,63,37,143,28,57,8,2,2,2,1,0,11,0,0,55,54,0,44,78,9,1,80,9,2,61,91,96,18,155,88,52,88,5,1,14,62,28,4,30,0,1,0,0,0,4,61,62,30,32,2,72,67,77,11,65,20,140,71,73,6,0,0,0,12,21,7,8,114,83,46,49,90,26,10,143,37,0,42,66,122,48,28,58,3,5,0,14,27,2,0,64,43,0,6,29,0,0,48,77,0,64,0,1,0,0,0,0,31,4,0,0,6,40,23,70,43,0,19,0,0,0,0,3,57,88,71,86,25,18,27,0,14,0,0,34,0,0,0,0,0,1,27,24,1,54,23,85,0,53,29,0,89,19,58,37,76,60,104,37,2,56,13,1,0,0,38,9,110,122,17,34,3,0,0,0,0,7,1,68,18,111,78,67,2,68,2,22,0,50,3,30,165,26,202,54,90,1,108,69,0,10,11,42,4,0,5,78,125,81,65,25,83,99,59,98,89,37,99,4,147,137,12,30,6,123,11,79,1,46,34,64,0,0,1,0,0,16,3,78,146

Sequence (454 aa):
VEFQINVDLQARYQSVDGFGCSQAFQRAEEDIFGKYGLSPKNQSSSYVLDLMYSEERGAGFTILRNGIGSSNSSTSSNLMNSIEPFSPGSPSSTPNYTWDHYNSGQFPLSQQARARGLPYIYADAWSAPGYMKTNQDENWSGFLCGIEGETCPSGDWRQAYADYLVQYVKFYAESGVPVTHLGFLNEPQEVVSYASMGSNGTQAAEFVKILGQTLEREGIDDIELTCCDGVGWSEQEAMIPGLQVVGPDGKSAEDYLSVVTGHGYSSAPTFPLSTKRRTWLTEWTDLSGAFTPYTFFADGGAGEGMTWANHIQTAFVNANVSAFIYWIGAENSTTNSSGMINLINDEVIPSKRFWSMMASFSSKFVRPNAQQRVKATSSDASVTVVSAFENTNGVVAIQVINNGTSAASLTIDLGKTHKEVKKVVPWVVTSNDYDLEEMSEIDVKHNSFLASVPARSLTSFVTEC